Protein 8X6V (pdb70)

Solvent-accessible surface area: 18594 Å² total; per-residue (Å²): 160,22,76,44,1,50,73,100,15,75,63,201,54,42,43,26,80,82,44,3,101,36,159,49,6,66,38,6,69,0,1,28,0,45,105,17,94,99,89,40,2,3,0,0,0,0,0,3,0,36,9,12,7,26,70,9,0,33,27,0,1,70,8,0,0,6,8,10,0,0,0,0,4,1,12,4,157,84,16,64,19,52,5,66,30,0,21,52,0,0,66,10,0,3,58,29,0,94,58,1,91,72,57,178,82,7,52,0,105,98,53,4,30,48,74,47,0,0,0,0,0,4,3,17,0,0,0,0,0,0,20,0,0,10,98,17,14,105,85,2,59,0,0,0,0,0,0,1,54,1,50,109,42,139,14,93,35,97,36,4,70,1,58,0,0,0,0,0,0,31,82,3,85,21,3,68,32,78,62,0,7,45,21,25,139,51,6,28,120,79,16,18,30,3,0,0,1,3,101,55,0,21,12,20,2,0,0,33,5,6,26,100,121,30,7,29,62,0,35,3,1,0,0,0,0,0,25,22,26,0,34,54,50,88,84,2,34,40,28,4,63,27,79,55,17,62,105,1,88,81,74,84,8,18,61,94,52,64,25,63,170,87,70,44,1,53,69,97,16,72,55,185,46,38,41,28,79,88,16,2,62,21,46,7,6,63,40,5,67,0,1,28,0,24,105,20,90,89,93,47,1,18,0,0,0,0,0,3,0,97,56,11,42,26,97,64,0,35,28,0,2,70,8,0,0,6,8,6,1,0,0,0,5,1,10,2,120,84,39,123,18,53,8,63,32,0,19,32,0,0,14,3,0,0,9,4,0,40,1,0,76,30,41,199,84,7,59,0,82,107,53,9,29,32,75,57,1,0,0,0,0,2,7,31,0,0,0,0,0,0,15,0,0,5,30,11,15,101,48,2,63,0,0,0,0,0,0,1,62,3,52,116,46,133,10,96,33,105,38,3,73,1,60,0,0,0,0,0,0,29,93,3,124,81,3,66,31,82,62,0,5,59,24,12,122,47,12,31,120,76,17,19,33,3,0,0,4,0,96,51,0,47,20,93,3,0,10,64,120,15,64,113,97,52,11,25,47,0,34,4,1,0,0,0,0,0,29,26,21,0,49,57,49,90,87,2,34,39,28,4,57,26,82,49,21,63,120,0,98,91,101,75,16,16,66,92,53,58,44,61,197

Secondary structure (DSSP, 8-state):
-PPPTTS--SS-EEEE-TT--BTTEEEEEEEEESS--SS-EEEEEEE--TT--GGGGHHHHHHHHHTT-EEEEEEES-TTS-HHHHHHHHHHHHHHHHHHHH-TTSTTTT-EEEEEEEEEEETHHHHHHHHHHHHHGGG-SEEEEES---TT----GGG--SEEEEEEETT-SSS-HHHHHHHHHHS-TTS-EEEEEETT--GGGGSTTS-HHHHHHHHHHHHHHHIIIII--GGGTHHHHSHHHHHHHHTT-EEEEEEE-/---TTS--SS-EEEE-TT---TTEEEEEEEEESS--SS-EEEEEEE--TT--GGGGHHHHHHHHHTT-EEEEEEES-TTS-HHHHHHHHHHHHHHHHHHHH-TTSTTTT-EEEEEEEEEEETHHHHHHHHHHHHHGGG-SEEEEES---TT----GGG--SEEEEEEETT-SSS-HHHHHHHHTTS-TTS-EEEEEETT--GGGGSTTS-HHHHHHHHHHHHHHHHHHTS--GGGTHHHHSHHHHHHHHTT-EEEEEEE-

Structure (mmCIF, N/CA/C/O backbone):
data_8X6V
#
_entry.id   8X6V
#
_cell.length_a   55.343
_cell.length_b   91.170
_cell.length_c   99.522
_cell.angle_alpha   90.00
_cell.angle_beta   90.00
_cell.angle_gamma   90.00
#
_symmetry.space_group_name_H-M   'P 21 21 21'
#
loop_
_entity.id
_entity.type
_entity.pdbx_description
1 polymer GlacPETase
2 water water
#
loop_
_atom_site.group_PDB
_atom_site.id
_atom_site.type_symbol
_atom_site.label_atom_id
_atom_site.label_alt_id
_atom_site.label_comp_id
_atom_site.label_asym_id
_atom_site.label_entity_id
_atom_site.label_seq_id
_atom_site.pdbx_PDB_ins_code
_atom_site.Cartn_x
_atom_site.Cartn_y
_atom_site.Cartn_z
_atom_site.occupancy
_atom_site.B_iso_or_equiv
_atom_site.auth_seq_id
_atom_site.auth_comp_id
_atom_site.auth_asym_id
_atom_site.auth_atom_id
_atom_site.pdbx_PDB_model_num
ATOM 1 N N . SER A 1 1 ? -26.167 8.509 -8.462 1.00 31.80 25 SER A N 1
ATOM 2 C CA . SER A 1 1 ? -26.418 8.586 -9.898 1.00 35.51 25 SER A CA 1
ATOM 3 C C . SER A 1 1 ? -25.259 8.005 -10.714 1.00 27.90 25 SER A C 1
ATOM 4 O O . SER A 1 1 ? -25.445 7.061 -11.477 1.00 34.03 25 SER A O 1
ATOM 7 N N . ALA A 1 2 ? -24.067 8.572 -10.567 1.00 28.48 26 ALA A N 1
ATOM 8 C CA . ALA A 1 2 ? -22.905 7.949 -11.184 1.00 24.86 26 ALA A CA 1
ATOM 9 C C . ALA A 1 2 ? -22.396 6.818 -10.290 1.00 19.57 26 ALA A C 1
ATOM 10 O O . ALA A 1 2 ? -22.597 6.850 -9.075 1.00 23.80 26 ALA A O 1
ATOM 12 N N . PRO A 1 3 ? -21.752 5.803 -10.862 1.00 19.92 27 PRO A N 1
ATOM 13 C CA . PRO A 1 3 ? -21.253 4.687 -10.041 1.00 20.18 27 PRO A CA 1
ATOM 14 C C . PRO A 1 3 ? -20.418 5.159 -8.856 1.00 16.94 27 PRO A C 1
ATOM 15 O O . PRO A 1 3 ? -19.550 6.028 -8.988 1.00 15.69 27 PRO A O 1
ATOM 19 N N . ALA A 1 4 ? -20.695 4.578 -7.689 1.00 19.77 28 ALA A N 1
ATOM 20 C CA . ALA A 1 4 ? -20.045 5.006 -6.456 1.00 17.57 28 ALA A CA 1
ATOM 21 C C . ALA A 1 4 ? -18.535 4.805 -6.559 1.00 18.01 28 ALA A C 1
ATOM 22 O O . ALA A 1 4 ? -18.081 3.747 -7.007 1.00 17.13 28 ALA A O 1
ATOM 24 N N . PRO A 1 5 ? -17.729 5.779 -6.129 1.00 15.73 29 PRO A N 1
ATOM 25 C CA . PRO A 1 5 ? -16.274 5.672 -6.292 1.00 18.35 29 PRO A CA 1
ATOM 26 C C . PRO A 1 5 ? -15.569 4.859 -5.211 1.00 16.01 29 PRO A C 1
ATOM 27 O O . PRO A 1 5 ? -14.353 4.698 -5.300 1.00 14.36 29 PRO A O 1
ATOM 31 N N . ASN A 1 6 ? -16.269 4.333 -4.198 1.00 14.89 30 ASN A N 1
ATOM 32 C CA . ASN A 1 6 ? -15.612 3.570 -3.139 1.00 16.12 30 ASN A CA 1
ATOM 33 C C . ASN A 1 6 ? -15.576 2.075 -3.418 1.00 20.26 30 ASN A C 1
ATOM 34 O O . ASN A 1 6 ? -14.936 1.336 -2.659 1.00 19.69 30 ASN A O 1
ATOM 39 N N . VAL A 1 7 ? -16.224 1.623 -4.490 1.00 14.69 31 VAL A N 1
ATOM 40 C CA . VAL A 1 7 ? -16.320 0.213 -4.861 1.00 18.28 31 VAL A CA 1
ATOM 41 C C . VAL A 1 7 ? -16.071 0.130 -6.366 1.00 16.35 31 VAL A C 1
ATOM 42 O O . VAL A 1 7 ? -16.078 1.176 -7.026 1.00 15.49 31 VAL A O 1
ATOM 46 N N . PRO A 1 8 ? -15.883 -1.057 -6.957 1.00 17.48 32 PRO A N 1
ATOM 47 C CA . PRO A 1 8 ? -15.615 -1.125 -8.405 1.00 21.97 32 PRO A CA 1
ATOM 48 C C . PRO A 1 8 ? -16.683 -0.436 -9.243 1.00 20.59 32 PRO A C 1
ATOM 49 O O . PRO A 1 8 ? -17.871 -0.433 -8.905 1.00 19.21 32 PRO A O 1
ATOM 53 N N . GLY A 1 9 ? -16.246 0.138 -10.366 1.00 19.00 33 GLY A N 1
ATOM 54 C CA . GLY A 1 9 ? -17.146 0.785 -11.293 1.00 22.18 33 GLY A CA 1
ATOM 55 C C . GLY A 1 9 ? -17.790 -0.207 -12.245 1.00 21.94 33 GLY A C 1
ATOM 56 O O . GLY A 1 9 ? -17.793 -1.419 -12.020 1.00 27.15 33 GLY A O 1
ATOM 57 N N . GLY A 1 10 ? -18.318 0.316 -13.343 1.00 25.48 34 GLY A N 1
ATOM 58 C CA . GLY A 1 10 ? -19.110 -0.539 -14.214 1.00 29.19 34 GLY A CA 1
ATOM 59 C C . GLY A 1 10 ? -18.338 -1.427 -15.170 1.00 32.32 34 GLY A C 1
ATOM 60 O O . GLY A 1 10 ? -18.947 -2.286 -15.815 1.00 31.14 34 GLY A O 1
ATOM 61 N N . GLU A 1 11 ? -17.024 -1.264 -15.268 1.00 24.06 35 GLU A N 1
ATOM 62 C CA . GLU A 1 11 ? -16.254 -1.833 -16.367 1.00 22.78 35 GLU A CA 1
ATOM 63 C C . GLU A 1 11 ? -15.489 -3.076 -15.937 1.00 20.56 35 GLU A C 1
ATOM 64 O O . GLU A 1 11 ? -14.873 -3.100 -14.868 1.00 23.02 35 GLU A O 1
ATOM 70 N N . ARG A 1 12 ? -15.524 -4.107 -16.781 1.00 21.48 36 ARG A N 1
ATOM 71 C CA . ARG A 1 12 ? -14.621 -5.234 -16.607 1.00 20.30 36 ARG A CA 1
ATOM 72 C C . ARG A 1 12 ? -13.208 -4.785 -16.941 1.00 22.93 36 ARG A C 1
ATOM 73 O O . ARG A 1 12 ? -12.999 -4.000 -17.870 1.00 19.46 36 ARG A O 1
ATOM 81 N N . VAL A 1 13 ? -12.240 -5.272 -16.173 1.00 20.93 37 VAL A N 1
ATOM 82 C CA . VAL A 1 13 ? -10.866 -4.796 -16.255 1.00 22.39 37 VAL A CA 1
ATOM 83 C C . VAL A 1 13 ? -10.014 -5.833 -16.969 1.00 22.69 37 VAL A C 1
ATOM 84 O O . VAL A 1 13 ? -10.041 -7.022 -16.626 1.00 24.73 37 VAL A O 1
ATOM 88 N N . CYS A 1 14 ? -9.266 -5.376 -17.966 1.00 20.87 38 CYS A N 1
ATOM 89 C CA . CYS A 1 14 ? -8.334 -6.186 -18.727 1.00 19.83 38 CYS A CA 1
ATOM 90 C C . CYS A 1 14 ? -6.927 -5.633 -18.503 1.00 21.29 38 CYS A C 1
ATOM 91 O O . CYS A 1 14 ? -6.751 -4.526 -17.983 1.00 20.63 38 CYS A O 1
ATOM 94 N N . ALA A 1 15 ? -5.917 -6.422 -18.862 1.00 18.02 39 ALA A N 1
ATOM 95 C CA . ALA A 1 15 ? -4.538 -6.027 -18.601 1.00 20.32 39 ALA A CA 1
ATOM 96 C C . ALA A 1 15 ? -3.614 -6.609 -19.660 1.00 23.25 39 ALA A C 1
ATOM 97 O O . ALA A 1 15 ? -3.896 -7.659 -20.239 1.00 20.29 39 ALA A O 1
ATOM 99 N N . TYR A 1 16 ? -2.493 -5.922 -19.891 1.00 18.07 40 TYR A N 1
ATOM 100 C CA . TYR A 1 16 ? -1.454 -6.437 -20.768 1.00 18.53 40 TYR A CA 1
ATOM 101 C C . TYR A 1 16 ? -0.104 -5.860 -20.355 1.00 22.67 40 TYR A C 1
ATOM 102 O O . TYR A 1 16 ? -0.017 -4.804 -19.726 1.00 18.72 40 TYR A O 1
ATOM 111 N N . THR A 1 17 ? 0.956 -6.584 -20.705 1.00 18.87 41 THR A N 1
ATOM 112 C CA . THR A 1 17 ? 2.318 -6.126 -20.460 1.00 19.47 41 THR A CA 1
ATOM 113 C C . THR A 1 17 ? 3.181 -6.117 -21.707 1.00 22.03 41 THR A C 1
ATOM 114 O O . THR A 1 17 ? 4.216 -5.442 -21.707 1.00 22.61 41 THR A O 1
ATOM 118 N N . SER A 1 18 ? 2.779 -6.810 -22.769 1.00 22.84 42 SER A N 1
ATOM 119 C CA . SER A 1 18 ? 3.585 -6.894 -23.976 1.00 23.55 42 SER A CA 1
ATOM 120 C C . SER A 1 18 ? 3.747 -5.529 -24.629 1.00 22.09 42 SER A C 1
ATOM 121 O O . SER A 1 18 ? 2.769 -4.803 -24.838 1.00 22.29 42 SER A O 1
ATOM 124 N N . GLY A 1 19 ? 4.992 -5.191 -24.969 1.00 22.72 43 GLY A N 1
ATOM 125 C CA . GLY A 1 19 ? 5.296 -3.936 -25.616 1.00 18.89 43 GLY A CA 1
ATOM 126 C C . GLY A 1 19 ? 5.555 -2.774 -24.686 1.00 18.18 43 GLY A C 1
ATOM 127 O O . GLY A 1 19 ? 5.855 -1.676 -25.170 1.00 16.96 43 GLY A O 1
ATOM 128 N N . LEU A 1 20 ? 5.474 -2.981 -23.368 1.00 15.36 44 LEU A N 1
ATOM 129 C CA . LEU A 1 20 ? 5.583 -1.900 -22.400 1.00 19.01 44 LEU A CA 1
ATOM 130 C C . LEU A 1 20 ? 7.007 -1.656 -21.915 1.00 20.19 44 LEU A C 1
ATOM 131 O O . LEU A 1 20 ? 7.205 -0.813 -21.032 1.00 18.90 44 LEU A O 1
ATOM 136 N N . SER A 1 21 ? 7.998 -2.356 -22.466 1.00 21.17 45 SER A N 1
ATOM 137 C CA . SER A 1 21 ? 9.368 -2.169 -22.010 1.00 18.05 45 SER A CA 1
ATOM 138 C C . SER A 1 21 ? 9.837 -0.745 -22.288 1.00 21.18 45 SER A C 1
ATOM 139 O O . SER A 1 21 ? 9.472 -0.134 -23.295 1.00 21.22 45 SER A O 1
ATOM 142 N N . SER A 1 22 ? 10.664 -0.228 -21.378 1.00 21.82 46 SER A N 1
ATOM 143 C CA . SER A 1 22 ? 11.223 1.115 -21.459 1.00 24.19 46 SER A CA 1
ATOM 144 C C . SER A 1 22 ? 12.624 1.072 -20.864 1.00 18.98 46 SER A C 1
ATOM 145 O O . SER A 1 22 ? 12.908 0.252 -19.990 1.00 21.53 46 SER A O 1
ATOM 148 N N . LEU A 1 23 ? 13.517 1.937 -21.341 1.00 22.44 47 LEU A N 1
ATOM 149 C CA . LEU A 1 23 ? 14.801 1.967 -20.645 1.00 22.41 47 LEU A CA 1
ATOM 150 C C . LEU A 1 23 ? 14.767 2.864 -19.413 1.00 24.35 47 LEU A C 1
ATOM 151 O O . LEU A 1 23 ? 15.767 2.935 -18.698 1.00 27.80 47 LEU A O 1
ATOM 156 N N . SER A 1 24 ? 13.639 3.515 -19.112 1.00 19.01 48 SER A N 1
ATOM 157 C CA . SER A 1 24 ? 13.545 4.370 -17.933 1.00 18.48 48 SER A CA 1
ATOM 158 C C . SER A 1 24 ? 12.732 3.765 -16.790 1.00 22.68 48 SER A C 1
ATOM 159 O O . SER A 1 24 ? 12.552 4.428 -15.760 1.00 19.05 48 SER A O 1
ATOM 162 N N . TYR A 1 25 ? 12.246 2.533 -16.924 1.00 18.20 49 TYR A N 1
ATOM 163 C CA . TYR A 1 25 ? 11.712 1.823 -15.768 1.00 16.50 49 TYR A CA 1
ATOM 164 C C . TYR A 1 25 ? 11.940 0.330 -15.967 1.00 20.13 49 TYR A C 1
ATOM 165 O O . TYR A 1 25 ? 12.283 -0.125 -17.065 1.00 20.38 49 TYR A O 1
ATOM 174 N N . ALA A 1 26 ? 11.745 -0.435 -14.884 1.00 19.01 50 ALA A N 1
ATOM 175 C CA . ALA A 1 26 ? 12.016 -1.873 -14.921 1.00 18.25 50 ALA A CA 1
ATOM 176 C C . ALA A 1 26 ? 10.881 -2.650 -15.582 1.00 18.41 50 ALA A C 1
ATOM 177 O O . ALA A 1 26 ? 11.128 -3.530 -16.409 1.00 21.27 50 ALA A O 1
ATOM 179 N N . SER A 1 27 ? 9.632 -2.367 -15.209 1.00 16.30 51 SER A N 1
ATOM 180 C CA . SER A 1 27 ? 8.495 -3.089 -15.774 1.00 19.17 51 SER A CA 1
ATOM 181 C C . SER A 1 27 ? 7.226 -2.269 -15.577 1.00 17.22 51 SER A C 1
ATOM 182 O O . SER A 1 27 ? 7.191 -1.336 -14.774 1.00 15.17 51 SER A O 1
ATOM 185 N N . ALA A 1 28 ? 6.193 -2.615 -16.345 1.00 16.03 52 ALA A N 1
ATOM 186 C CA . ALA A 1 28 ? 4.920 -1.902 -16.298 1.00 16.77 52 ALA A CA 1
ATOM 187 C C . ALA A 1 28 ? 3.788 -2.836 -16.705 1.00 18.16 52 ALA A C 1
ATOM 188 O O . ALA A 1 28 ? 3.994 -3.822 -17.423 1.00 16.69 52 ALA A O 1
ATOM 190 N N . ARG A 1 29 ? 2.580 -2.503 -16.239 1.00 15.73 53 ARG A N 1
ATOM 191 C CA . ARG A 1 29 ? 1.366 -3.247 -16.552 1.00 17.71 53 ARG A CA 1
ATOM 192 C C . ARG A 1 29 ? 0.252 -2.247 -16.802 1.00 15.49 53 ARG A C 1
ATOM 193 O O . ARG A 1 29 ? 0.019 -1.360 -15.978 1.00 13.89 53 ARG A O 1
ATOM 201 N N . VAL A 1 30 ? -0.423 -2.369 -17.937 1.00 14.88 54 VAL A N 1
ATOM 202 C CA . VAL A 1 30 ? -1.547 -1.494 -18.247 1.00 12.78 54 VAL A CA 1
ATOM 203 C C . VAL A 1 30 ? -2.817 -2.235 -17.883 1.00 16.95 54 VAL A C 1
ATOM 204 O O . VAL A 1 30 ? -3.002 -3.386 -18.289 1.00 15.17 54 VAL A O 1
ATOM 208 N N . THR A 1 31 ? -3.672 -1.600 -17.085 1.00 16.98 55 THR A N 1
ATOM 209 C CA . THR A 1 31 ? -5.035 -2.064 -16.909 1.00 16.65 55 THR A CA 1
ATOM 210 C C . THR A 1 31 ? -5.970 -1.111 -17.652 1.00 17.92 55 THR A C 1
ATOM 211 O O . THR A 1 31 ? -5.664 0.074 -17.828 1.00 14.70 55 THR A O 1
ATOM 215 N N . TYR A 1 32 ? -7.098 -1.633 -18.122 1.00 16.87 56 TYR A N 1
ATOM 216 C CA . TYR A 1 32 ? -7.976 -0.820 -18.952 1.00 16.21 56 TYR A CA 1
ATOM 217 C C . TYR A 1 32 ? -9.358 -1.466 -19.001 1.00 17.02 56 TYR A C 1
ATOM 218 O O . TYR A 1 32 ? -9.499 -2.669 -18.762 1.00 17.23 56 TYR A O 1
ATOM 227 N N . PRO A 1 33 ? -10.395 -0.684 -19.295 1.00 20.14 57 PRO A N 1
ATOM 228 C CA . PRO A 1 33 ? -11.728 -1.272 -19.529 1.00 19.47 57 PRO A CA 1
ATOM 229 C C . PRO A 1 33 ? -11.729 -2.137 -20.785 1.00 21.92 57 PRO A C 1
ATOM 230 O O . PRO A 1 33 ? -11.333 -1.686 -21.858 1.00 26.02 57 PRO A O 1
ATOM 234 N N . CYS A 1 34 ? -12.223 -3.371 -20.652 1.00 23.61 58 CYS A N 1
ATOM 235 C CA . CYS A 1 34 ? -12.028 -4.380 -21.696 1.00 23.95 58 CYS A CA 1
ATOM 236 C C . CYS A 1 34 ? -12.597 -3.942 -23.055 1.00 28.46 58 CYS A C 1
ATOM 237 O O . CYS A 1 34 ? -11.994 -4.216 -24.100 1.00 28.90 58 CYS A O 1
ATOM 240 N N . THR A 1 35 ? -13.726 -3.228 -23.075 1.00 24.79 59 THR A N 1
ATOM 241 C CA . THR A 1 35 ? -14.385 -3.009 -24.365 1.00 28.24 59 THR A CA 1
ATOM 242 C C . THR A 1 35 ? -13.828 -1.817 -25.144 1.00 30.91 59 THR A C 1
ATOM 243 O O . THR A 1 35 ? -13.851 -1.836 -26.381 1.00 37.24 59 THR A O 1
ATOM 247 N N . LEU A 1 36 ? -13.346 -0.781 -24.458 1.00 31.26 60 LEU A N 1
ATOM 248 C CA . LEU A 1 36 ? -12.769 0.408 -25.104 1.00 26.07 60 LEU A CA 1
ATOM 249 C C . LEU A 1 36 ? -13.720 1.014 -26.138 1.00 22.72 60 LEU A C 1
ATOM 250 O O . LEU A 1 36 ? -13.323 1.400 -27.241 1.00 21.73 60 LEU A O 1
ATOM 255 N N . SER A 1 37 ? -14.999 1.129 -25.764 1.00 25.09 61 SER A N 1
ATOM 256 C CA . SER A 1 37 ? -15.985 1.671 -26.696 1.00 26.40 61 SER A CA 1
ATOM 257 C C . SER A 1 37 ? -15.875 3.186 -26.854 1.00 20.90 61 SER A C 1
ATOM 258 O O . SER A 1 37 ? -16.192 3.711 -27.925 1.00 22.97 61 SER A O 1
ATOM 261 N N . LYS A 1 38 ? -15.427 3.905 -25.824 1.00 21.84 62 LYS A N 1
ATOM 262 C CA . LYS A 1 38 ? -15.307 5.351 -25.945 1.00 21.15 62 LYS A CA 1
ATOM 263 C C . LYS A 1 38 ? -14.280 5.720 -27.014 1.00 18.22 62 LYS A C 1
ATOM 264 O O . LYS A 1 38 ? -13.409 4.925 -27.375 1.00 20.14 62 LYS A O 1
ATOM 270 N N . ALA A 1 39 ? -14.393 6.953 -27.523 1.00 15.38 63 ALA A N 1
ATOM 271 C CA . ALA A 1 39 ? -13.464 7.408 -28.555 1.00 19.18 63 ALA A CA 1
ATOM 272 C C . ALA A 1 39 ? -12.086 7.701 -27.981 1.00 19.48 63 ALA A C 1
ATOM 273 O O . ALA A 1 39 ? -11.079 7.582 -28.692 1.00 21.43 63 ALA A O 1
ATOM 275 N N . ALA A 1 40 ? -12.024 8.099 -26.715 1.00 16.69 64 ALA A N 1
ATOM 276 C CA . ALA A 1 40 ? -10.763 8.442 -26.074 1.00 20.50 64 ALA A CA 1
ATOM 277 C C . ALA A 1 40 ? -10.925 8.223 -24.582 1.00 19.24 64 ALA A C 1
ATOM 278 O O . ALA A 1 40 ? -11.974 8.539 -24.023 1.00 23.05 64 ALA A O 1
ATOM 280 N N . TYR A 1 41 ? -9.897 7.670 -23.955 1.00 18.71 65 TYR A N 1
ATOM 281 C CA . TYR A 1 41 ? -9.946 7.411 -22.530 1.00 16.46 65 TYR A CA 1
ATOM 282 C C . TYR A 1 41 ? -8.973 8.314 -21.786 1.00 16.73 65 TYR A C 1
ATOM 283 O O . TYR A 1 41 ? -7.924 8.685 -22.328 1.00 17.59 65 TYR A O 1
ATOM 292 N N . PRO A 1 42 ? -9.307 8.706 -20.555 1.00 15.81 66 PRO A N 1
ATOM 293 C CA . PRO A 1 42 ? -8.308 9.330 -19.685 1.00 15.38 66 PRO A CA 1
ATOM 294 C C . PRO A 1 42 ? -7.345 8.274 -19.173 1.00 16.69 66 PRO A C 1
ATOM 295 O O . PRO A 1 42 ? -7.692 7.097 -19.062 1.00 17.75 66 PRO A O 1
ATOM 299 N N . ALA A 1 43 ? -6.124 8.704 -18.846 1.00 13.23 67 ALA A N 1
ATOM 300 C CA . ALA A 1 43 ? -5.092 7.771 -18.413 1.00 17.13 67 ALA A CA 1
ATOM 301 C C . ALA A 1 43 ? -4.305 8.361 -17.253 1.00 15.91 67 ALA A C 1
ATOM 302 O O . ALA A 1 43 ? -4.158 9.577 -17.143 1.00 17.10 67 ALA A O 1
ATOM 304 N N . THR A 1 44 ? -3.774 7.486 -16.397 1.00 17.28 68 THR A N 1
ATOM 305 C CA . THR A 1 44 ? -2.888 7.927 -15.332 1.00 16.35 68 THR A CA 1
ATOM 306 C C . THR A 1 44 ? -1.736 6.946 -15.180 1.00 14.18 68 THR A C 1
ATOM 307 O O . THR A 1 44 ? -1.881 5.747 -15.426 1.00 14.54 68 THR A O 1
ATOM 311 N N . THR A 1 45 ? -0.583 7.474 -14.800 1.00 11.48 69 THR A N 1
ATOM 312 C CA . THR A 1 45 ? 0.472 6.610 -14.301 1.00 13.88 69 THR A CA 1
ATOM 313 C C . THR A 1 45 ? 0.140 6.203 -12.864 1.00 12.72 69 THR A C 1
ATOM 314 O O . THR A 1 45 ? -0.703 6.817 -12.202 1.00 15.16 69 THR A O 1
ATOM 318 N N . LEU A 1 46 ? 0.806 5.154 -12.379 1.00 12.23 70 LEU A N 1
ATOM 319 C CA . LEU A 1 46 ? 0.688 4.791 -10.969 1.00 12.80 70 LEU A CA 1
ATOM 320 C C . LEU A 1 46 ? 1.981 4.131 -10.523 1.00 13.81 70 LEU A C 1
ATOM 321 O O . LEU A 1 46 ? 2.470 3.204 -11.175 1.00 13.63 70 LEU A O 1
ATOM 326 N N . THR A 1 47 ? 2.555 4.616 -9.427 1.00 13.82 71 THR A N 1
ATOM 327 C CA . THR A 1 47 ? 3.707 3.942 -8.854 1.00 13.73 71 THR A CA 1
ATOM 328 C C . THR A 1 47 ? 3.520 3.832 -7.356 1.00 12.89 71 THR A C 1
ATOM 329 O O . THR A 1 47 ? 2.752 4.584 -6.750 1.00 13.71 71 THR A O 1
ATOM 333 N N . GLY A 1 48 ? 4.218 2.857 -6.786 1.00 11.76 72 GLY A N 1
ATOM 334 C CA . GLY A 1 48 ? 4.504 2.826 -5.369 1.00 14.11 72 GLY A CA 1
ATOM 335 C C . GLY A 1 48 ? 5.700 3.707 -5.058 1.00 16.55 72 GLY A C 1
ATOM 336 O O . GLY A 1 48 ? 6.040 4.630 -5.807 1.00 14.38 72 GLY A O 1
ATOM 337 N N . GLY A 1 49 ? 6.354 3.407 -3.929 1.00 15.00 73 GLY A N 1
ATOM 338 C CA . GLY A 1 49 ? 7.518 4.158 -3.494 1.00 14.53 73 GLY A CA 1
ATOM 339 C C . GLY A 1 49 ? 8.736 3.280 -3.264 1.00 16.08 73 GLY A C 1
ATOM 340 O O . GLY A 1 49 ? 8.858 2.214 -3.872 1.00 16.02 73 GLY A O 1
ATOM 341 N N . PHE A 1 50 ? 9.633 3.722 -2.380 1.00 17.72 74 PHE A N 1
ATOM 342 C CA . PHE A 1 50 ? 10.846 2.978 -2.034 1.00 16.71 74 PHE A CA 1
ATOM 343 C C . PHE A 1 50 ? 10.523 1.542 -1.635 1.00 17.91 74 PHE A C 1
ATOM 344 O O . PHE A 1 50 ? 9.680 1.302 -0.761 1.00 18.23 74 PHE A O 1
ATOM 352 N N . SER A 1 51 ? 11.183 0.596 -2.310 1.00 16.76 75 SER A N 1
ATOM 353 C CA . SER A 1 51 ? 11.069 -0.857 -2.159 1.00 17.29 75 SER A CA 1
ATOM 354 C C . SER A 1 51 ? 9.717 -1.411 -2.601 1.00 19.32 75 SER A C 1
ATOM 355 O O . SER A 1 51 ? 9.400 -2.567 -2.294 1.00 23.31 75 SER A O 1
ATOM 358 N N . ASN A 1 52 ? 8.908 -0.638 -3.317 1.00 17.30 76 ASN A N 1
ATOM 359 C CA . ASN A 1 52 ? 7.639 -1.139 -3.821 1.00 18.23 76 ASN A CA 1
ATOM 360 C C . ASN A 1 52 ? 7.760 -1.586 -5.276 1.00 16.59 76 ASN A C 1
ATOM 361 O O . ASN A 1 52 ? 8.547 -1.041 -6.056 1.00 16.00 76 ASN A O 1
ATOM 366 N N . THR A 1 53 ? 6.951 -2.574 -5.641 1.00 14.14 77 THR A N 1
ATOM 367 C CA . THR A 1 53 ? 6.806 -3.004 -7.026 1.00 16.99 77 THR A CA 1
ATOM 368 C C . THR A 1 53 ? 5.382 -2.725 -7.500 1.00 16.06 77 THR A C 1
ATOM 369 O O . THR A 1 53 ? 4.474 -2.510 -6.692 1.00 15.80 77 THR A O 1
ATOM 373 N N . LYS A 1 54 ? 5.189 -2.734 -8.825 1.00 13.54 78 LYS A N 1
ATOM 374 C CA . LYS A 1 54 ? 3.866 -2.440 -9.375 1.00 15.27 78 LYS A CA 1
ATOM 375 C C . LYS A 1 54 ? 2.808 -3.410 -8.863 1.00 13.61 78 LYS A C 1
ATOM 376 O O . LYS A 1 54 ? 1.634 -3.040 -8.741 1.00 15.40 78 LYS A O 1
ATOM 382 N N . GLU A 1 55 ? 3.200 -4.652 -8.569 1.00 13.79 79 GLU A N 1
ATOM 383 C CA . GLU A 1 55 ? 2.252 -5.651 -8.077 1.00 17.74 79 GLU A CA 1
ATOM 384 C C . GLU A 1 55 ? 1.567 -5.197 -6.788 1.00 17.42 79 GLU A C 1
ATOM 385 O O . GLU A 1 55 ? 0.436 -5.620 -6.491 1.00 14.34 79 GLU A O 1
ATOM 391 N N . GLN A 1 56 ? 2.223 -4.340 -6.016 1.00 13.12 80 GLN A N 1
ATOM 392 C CA . GLN A 1 56 ? 1.659 -3.923 -4.741 1.00 12.97 80 GLN A CA 1
ATOM 393 C C . GLN A 1 56 ? 0.652 -2.796 -4.863 1.00 14.81 80 GLN A C 1
ATOM 394 O O . GLN A 1 56 ? 0.080 -2.396 -3.844 1.00 13.58 80 GLN A O 1
ATOM 400 N N . MET A 1 57 ? 0.393 -2.293 -6.074 1.00 15.01 81 MET A N 1
ATOM 401 C CA . MET A 1 57 ? -0.494 -1.153 -6.248 1.00 15.15 81 MET A CA 1
ATOM 402 C C . MET A 1 57 ? -1.811 -1.529 -6.922 1.00 14.17 81 MET A C 1
ATOM 403 O O . MET A 1 57 ? -2.587 -0.637 -7.283 1.00 14.90 81 MET A O 1
ATOM 408 N N . THR A 1 58 ? -2.090 -2.827 -7.081 1.00 14.20 82 THR A N 1
ATOM 409 C CA . THR A 1 58 ? -3.252 -3.256 -7.861 1.00 15.47 82 THR A CA 1
ATOM 410 C C . THR A 1 58 ? -4.580 -2.922 -7.177 1.00 18.80 82 THR A C 1
ATOM 411 O O . THR A 1 58 ? -5.612 -2.838 -7.865 1.00 17.81 82 THR A O 1
ATOM 415 N N . TRP A 1 59 ? -4.581 -2.730 -5.852 1.00 18.84 83 TRP A N 1
ATOM 416 C CA . TRP A 1 59 ? -5.798 -2.280 -5.175 1.00 14.78 83 TRP A CA 1
ATOM 417 C C . TRP A 1 59 ? -6.325 -1.003 -5.809 1.00 16.59 83 TRP A C 1
ATOM 418 O O . TRP A 1 59 ? -7.542 -0.829 -5.967 1.00 18.14 83 TRP A O 1
ATOM 429 N N . LEU A 1 60 ? -5.422 -0.119 -6.230 1.00 14.28 84 LEU A N 1
ATOM 430 C CA . LEU A 1 60 ? -5.861 1.125 -6.848 1.00 15.13 84 LEU A CA 1
ATOM 431 C C . LEU A 1 60 ? -5.943 1.038 -8.366 1.00 12.42 84 LEU A C 1
ATOM 432 O O . LEU A 1 60 ? -6.891 1.571 -8.951 1.00 14.57 84 LEU A O 1
ATOM 437 N N . SER A 1 61 ? -4.990 0.376 -9.037 1.00 14.76 85 SER A N 1
ATOM 438 C CA . SER A 1 61 ? -5.029 0.371 -10.500 1.00 15.22 85 SER A CA 1
ATOM 439 C C . SER A 1 61 ? -6.271 -0.343 -11.018 1.00 14.03 85 SER A C 1
ATOM 440 O O . SER A 1 61 ? -6.925 0.127 -11.958 1.00 18.11 85 SER A O 1
ATOM 443 N N . GLU A 1 62 ? -6.617 -1.483 -10.416 1.00 17.52 86 GLU A N 1
ATOM 444 C CA . GLU A 1 62 ? -7.758 -2.241 -10.912 1.00 19.10 86 GLU A CA 1
ATOM 445 C C . GLU A 1 62 ? -9.068 -1.558 -10.533 1.00 15.44 86 GLU A C 1
ATOM 446 O O . GLU A 1 62 ? -10.036 -1.605 -11.301 1.00 19.19 86 GLU A O 1
ATOM 452 N N . HIS A 1 63 ? -9.096 -0.873 -9.382 1.00 14.26 87 HIS A N 1
ATOM 453 C CA . HIS A 1 63 ? -10.254 -0.057 -9.042 1.00 16.50 87 HIS A CA 1
ATOM 454 C C . HIS A 1 63 ? -10.468 1.046 -10.073 1.00 18.55 87 HIS A C 1
ATOM 455 O O . HIS A 1 63 ? -11.571 1.202 -10.621 1.00 13.35 87 HIS A O 1
ATOM 462 N N . LEU A 1 64 ? -9.424 1.831 -10.345 1.00 13.68 88 LEU A N 1
ATOM 463 C CA . LEU A 1 64 ? -9.565 2.933 -11.294 1.00 12.86 88 LEU A CA 1
ATOM 464 C C . LEU A 1 64 ? -9.968 2.439 -12.682 1.00 13.77 88 LEU A C 1
ATOM 465 O O . LEU A 1 64 ? -10.847 3.025 -13.329 1.00 15.81 88 LEU A O 1
ATOM 470 N N . SER A 1 65 ? -9.346 1.360 -13.162 1.00 14.07 89 SER A N 1
ATOM 471 C CA . SER A 1 65 ? -9.719 0.858 -14.483 1.00 14.80 89 SER A CA 1
ATOM 472 C C . SER A 1 65 ? -11.160 0.357 -14.511 1.00 17.61 89 SER A C 1
ATOM 473 O O . SER A 1 65 ? -11.807 0.402 -15.566 1.00 17.54 89 SER A O 1
ATOM 476 N N . SER A 1 66 ? -11.685 -0.106 -13.372 1.00 13.40 90 SER A N 1
ATOM 477 C CA . SER A 1 66 ? -13.099 -0.469 -13.326 1.00 18.46 90 SER A CA 1
ATOM 478 C C . SER A 1 66 ? -13.983 0.759 -13.409 1.00 20.03 90 SER A C 1
ATOM 479 O O . SER A 1 66 ? -15.167 0.633 -13.733 1.00 22.64 90 SER A O 1
ATOM 482 N N . HIS A 1 67 ? -13.429 1.941 -13.136 1.00 17.20 91 HIS A N 1
ATOM 483 C CA . HIS A 1 67 ? -14.151 3.193 -13.297 1.00 19.54 91 HIS A CA 1
ATOM 484 C C . HIS A 1 67 ? -13.839 3.895 -14.612 1.00 17.54 91 HIS A C 1
ATOM 485 O O . HIS A 1 67 ? -14.161 5.073 -14.760 1.00 19.90 91 HIS A O 1
ATOM 492 N N . GLY A 1 68 ? -13.213 3.206 -15.561 1.00 16.92 92 GLY A N 1
ATOM 493 C CA . GLY A 1 68 ? -13.027 3.742 -16.892 1.00 16.03 92 GLY A CA 1
ATOM 494 C C . GLY A 1 68 ? -11.670 4.340 -17.194 1.00 17.86 92 GLY A C 1
ATOM 495 O O . GLY A 1 68 ? -11.523 4.994 -18.234 1.00 16.09 92 GLY A O 1
ATOM 496 N N . TYR A 1 69 ? -10.675 4.140 -16.336 1.00 16.09 93 TYR A N 1
ATOM 497 C CA . TYR A 1 69 ? -9.355 4.722 -16.543 1.00 15.24 93 TYR A CA 1
ATOM 498 C C . TYR A 1 69 ? -8.399 3.708 -17.145 1.00 15.29 93 TYR A C 1
ATOM 499 O O . TYR A 1 69 ? -8.414 2.531 -16.784 1.00 17.31 93 TYR A O 1
ATOM 508 N N . ILE A 1 70 ? -7.566 4.177 -18.063 1.00 15.20 94 ILE A N 1
ATOM 509 C CA . ILE A 1 70 ? -6.341 3.460 -18.400 1.00 16.08 94 ILE A CA 1
ATOM 510 C C . ILE A 1 70 ? -5.287 3.790 -17.358 1.00 15.64 94 ILE A C 1
ATOM 511 O O . ILE A 1 70 ? -5.048 4.961 -17.049 1.00 16.68 94 ILE A O 1
ATOM 516 N N . VAL A 1 71 ? -4.664 2.763 -16.797 1.00 14.83 95 VAL A N 1
ATOM 517 C CA . VAL A 1 71 ? -3.659 2.950 -15.757 1.00 15.01 95 VAL A CA 1
ATOM 518 C C . VAL A 1 71 ? -2.411 2.202 -16.179 1.00 14.08 95 VAL A C 1
ATOM 519 O O . VAL A 1 71 ? -2.478 1.001 -16.455 1.00 16.69 95 VAL A O 1
ATOM 523 N N . ILE A 1 72 ? -1.276 2.886 -16.203 1.00 15.91 96 ILE A N 1
ATOM 524 C CA . ILE A 1 72 ? -0.001 2.210 -16.415 1.00 10.64 96 ILE A CA 1
ATOM 525 C C . ILE A 1 72 ? 0.732 2.230 -15.076 1.00 13.85 96 ILE A C 1
ATOM 526 O O . ILE A 1 72 ? 1.150 3.291 -14.598 1.00 15.57 96 ILE A O 1
ATOM 531 N N . THR A 1 73 ? 0.816 1.061 -14.433 1.00 13.65 97 THR A N 1
ATOM 532 C CA . THR A 1 73 ? 1.429 0.908 -13.115 1.00 12.67 97 THR A CA 1
ATOM 533 C C . THR A 1 73 ? 2.849 0.391 -13.320 1.00 14.78 97 THR A C 1
ATOM 534 O O . THR A 1 73 ? 3.066 -0.550 -14.091 1.00 12.82 97 THR A O 1
ATOM 538 N N . ILE A 1 74 ? 3.815 1.025 -12.659 1.00 14.56 98 ILE A N 1
ATOM 539 C CA . ILE A 1 74 ? 5.210 0.982 -13.087 1.00 11.89 98 ILE A CA 1
ATOM 540 C C . ILE A 1 74 ? 6.106 0.608 -11.915 1.00 13.44 98 ILE A C 1
ATOM 541 O O . ILE A 1 74 ? 6.024 1.219 -10.845 1.00 16.53 98 ILE A O 1
ATOM 546 N N . THR A 1 75 ? 6.975 -0.381 -12.126 1.00 15.11 99 THR A N 1
ATOM 547 C CA . THR A 1 75 ? 8.079 -0.646 -11.211 1.00 14.47 99 THR A CA 1
ATOM 548 C C . THR A 1 75 ? 9.290 0.140 -11.690 1.00 14.25 99 THR A C 1
ATOM 549 O O . THR A 1 75 ? 9.705 -0.038 -12.842 1.00 16.59 99 THR A O 1
ATOM 553 N N . PRO A 1 76 ? 9.852 1.036 -10.885 1.00 15.21 100 PRO A N 1
ATOM 554 C CA . PRO A 1 76 ? 10.947 1.886 -11.370 1.00 14.74 100 PRO A CA 1
ATOM 555 C C . PRO A 1 76 ? 12.202 1.072 -11.642 1.00 16.14 100 PRO A C 1
ATOM 556 O O . PRO A 1 76 ? 12.339 -0.074 -11.212 1.00 17.25 100 PRO A O 1
ATOM 560 N N . ARG A 1 77 ? 13.135 1.701 -12.369 1.00 20.47 101 ARG A N 1
ATOM 561 C CA . ARG A 1 77 ? 14.444 1.094 -12.607 1.00 20.13 101 ARG A CA 1
ATOM 562 C C . ARG A 1 77 ? 15.120 0.676 -11.311 1.00 20.16 101 ARG A C 1
ATOM 563 O O . ARG A 1 77 ? 15.726 -0.397 -11.233 1.00 23.66 101 ARG A O 1
ATOM 571 N N . ASN A 1 78 ? 15.049 1.518 -10.285 1.00 20.49 102 ASN A N 1
ATOM 572 C CA . ASN A 1 78 ? 15.718 1.262 -9.013 1.00 19.09 102 ASN A CA 1
ATOM 573 C C . ASN A 1 78 ? 14.694 1.469 -7.904 1.00 19.26 102 ASN A C 1
ATOM 574 O O . ASN A 1 78 ? 14.429 2.609 -7.515 1.00 15.59 102 ASN A O 1
ATOM 579 N N . ILE A 1 79 ? 14.132 0.375 -7.380 1.00 18.13 103 ILE A N 1
ATOM 580 C CA . ILE A 1 79 ? 13.164 0.516 -6.295 1.00 18.46 103 ILE A CA 1
ATOM 581 C C . ILE A 1 79 ? 13.801 1.007 -5.010 1.00 19.57 103 ILE A C 1
ATOM 582 O O . ILE A 1 79 ? 13.085 1.425 -4.097 1.00 19.04 103 ILE A O 1
ATOM 587 N N . PHE A 1 80 ? 15.129 0.990 -4.919 1.00 17.92 104 PHE A N 1
ATOM 588 C CA . PHE A 1 80 ? 15.822 1.493 -3.741 1.00 16.18 104 PHE A CA 1
ATOM 589 C C . PHE A 1 80 ? 16.496 2.836 -4.017 1.00 18.78 104 PHE A C 1
ATOM 590 O O . PHE A 1 80 ? 17.480 3.196 -3.361 1.00 22.74 104 PHE A O 1
ATOM 598 N N . GLY A 1 81 ? 15.961 3.593 -4.976 1.00 16.13 105 GLY A N 1
ATOM 599 C CA . GLY A 1 81 ? 16.514 4.872 -5.368 1.00 17.13 105 GLY A CA 1
ATOM 600 C C . GLY A 1 81 ? 15.991 6.038 -4.549 1.00 16.44 105 GLY A C 1
ATOM 601 O O . GLY A 1 81 ? 15.531 5.891 -3.414 1.00 17.07 105 GLY A O 1
ATOM 602 N N . ALA A 1 82 ? 16.089 7.217 -5.138 1.00 16.20 106 ALA A N 1
ATOM 603 C CA . ALA A 1 82 ? 15.620 8.471 -4.578 1.00 17.69 106 ALA A CA 1
ATOM 604 C C . ALA A 1 82 ? 14.399 8.969 -5.349 1.00 15.10 106 ALA A C 1
ATOM 605 O O . ALA A 1 82 ? 14.090 8.468 -6.435 1.00 15.43 106 ALA A O 1
ATOM 607 N N . PRO A 1 83 ? 13.679 9.961 -4.816 1.00 17.75 107 PRO A N 1
ATOM 608 C CA . PRO A 1 83 ? 12.452 10.423 -5.498 1.00 17.41 107 PRO A CA 1
ATOM 609 C C . PRO A 1 83 ? 12.630 10.809 -6.966 1.00 18.32 107 PRO A C 1
ATOM 610 O O . PRO A 1 83 ? 11.684 10.638 -7.737 1.00 18.22 107 PRO A O 1
ATOM 614 N N . THR A 1 84 ? 13.798 11.310 -7.386 1.00 16.87 108 THR A N 1
ATOM 615 C CA . THR A 1 84 ? 13.982 11.607 -8.805 1.00 16.78 108 THR A CA 1
ATOM 616 C C . THR A 1 84 ? 13.929 10.351 -9.665 1.00 17.64 108 THR A C 1
ATOM 617 O O . THR A 1 84 ? 13.681 10.454 -10.872 1.00 17.18 108 THR A O 1
ATOM 621 N N . GLY A 1 85 ? 14.137 9.169 -9.080 1.00 15.03 109 GLY A N 1
ATOM 622 C CA . GLY A 1 85 ? 13.966 7.950 -9.852 1.00 18.09 109 GLY A CA 1
ATOM 623 C C . GLY A 1 85 ? 12.514 7.674 -10.195 1.00 15.85 109 GLY A C 1
ATOM 624 O O . GLY A 1 85 ? 12.219 7.101 -11.248 1.00 16.40 109 GLY A O 1
ATOM 625 N N . TRP A 1 86 ? 11.592 8.051 -9.305 1.00 14.41 110 TRP A N 1
ATOM 626 C CA . TRP A 1 86 ? 10.168 7.904 -9.593 1.00 17.18 110 TRP A CA 1
ATOM 627 C C . TRP A 1 86 ? 9.663 9.023 -10.495 1.00 14.73 110 TRP A C 1
ATOM 628 O O . TRP A 1 86 ? 8.727 8.814 -11.281 1.00 14.95 110 TRP A O 1
ATOM 639 N N . GLU A 1 87 ? 10.260 10.214 -10.386 1.00 16.24 111 GLU A N 1
ATOM 640 C CA . GLU A 1 87 ? 10.026 11.253 -11.383 1.00 14.80 111 GLU A CA 1
ATOM 641 C C . GLU A 1 87 ? 10.323 10.722 -12.777 1.00 15.53 111 GLU A C 1
ATOM 642 O O . GLU A 1 87 ? 9.546 10.937 -13.712 1.00 14.59 111 GLU A O 1
ATOM 648 N N . SER A 1 88 ? 11.423 9.981 -12.929 1.00 16.11 112 SER A N 1
ATOM 649 C CA . SER A 1 88 ? 11.722 9.381 -14.226 1.00 14.97 112 SER A CA 1
ATOM 650 C C . SER A 1 88 ? 10.668 8.355 -14.616 1.00 13.40 112 SER A C 1
ATOM 651 O O . SER A 1 88 ? 10.228 8.307 -15.775 1.00 17.05 112 SER A O 1
ATOM 654 N N . ALA A 1 89 ? 10.246 7.525 -13.662 1.00 14.04 113 ALA A N 1
ATOM 655 C CA . ALA A 1 89 ? 9.252 6.505 -13.979 1.00 15.93 113 ALA A CA 1
ATOM 656 C C . ALA A 1 89 ? 7.952 7.137 -14.470 1.00 13.06 113 ALA A C 1
ATOM 657 O O . ALA A 1 89 ? 7.331 6.642 -15.418 1.00 11.25 113 ALA A O 1
ATOM 659 N N . HIS A 1 90 ? 7.538 8.246 -13.845 1.00 12.90 114 HIS A N 1
ATOM 660 C CA . HIS A 1 90 ? 6.305 8.917 -14.241 1.00 15.97 114 HIS A CA 1
ATOM 661 C C . HIS A 1 90 ? 6.405 9.477 -15.655 1.00 13.91 114 HIS A C 1
ATOM 662 O O . HIS A 1 90 ? 5.476 9.325 -16.454 1.00 14.22 114 HIS A O 1
ATOM 669 N N . LYS A 1 91 ? 7.514 10.155 -15.970 1.00 11.94 115 LYS A N 1
ATOM 670 C CA . LYS A 1 91 ? 7.702 10.670 -17.321 1.00 14.59 115 LYS A CA 1
ATOM 671 C C . LYS A 1 91 ? 7.770 9.534 -18.327 1.00 15.48 115 LYS A C 1
ATOM 672 O O . LYS A 1 91 ? 7.230 9.648 -19.435 1.00 11.90 115 LYS A O 1
ATOM 678 N N . ALA A 1 92 ? 8.437 8.430 -17.958 1.00 12.39 116 ALA A N 1
ATOM 679 C CA . ALA A 1 92 ? 8.481 7.262 -18.834 1.00 16.17 116 ALA A CA 1
ATOM 680 C C . ALA A 1 92 ? 7.084 6.713 -19.090 1.00 15.15 116 ALA A C 1
ATOM 681 O O . ALA A 1 92 ? 6.798 6.210 -20.182 1.00 13.73 116 ALA A O 1
ATOM 683 N N . GLY A 1 93 ? 6.207 6.785 -18.089 1.00 14.17 117 GLY A N 1
ATOM 684 C CA . GLY A 1 93 ? 4.853 6.293 -18.274 1.00 12.81 117 GLY A CA 1
ATOM 685 C C . GLY A 1 93 ? 4.087 7.132 -19.275 1.00 13.33 117 GLY A C 1
ATOM 686 O O . GLY A 1 93 ? 3.365 6.600 -20.121 1.00 14.27 117 GLY A O 1
ATOM 687 N N . ILE A 1 94 ? 4.249 8.452 -19.201 1.00 11.99 118 ILE A N 1
ATOM 688 C CA . ILE A 1 94 ? 3.570 9.346 -20.131 1.00 15.10 118 ILE A CA 1
ATOM 689 C C . ILE A 1 94 ? 4.083 9.123 -21.547 1.00 15.81 118 ILE A C 1
ATOM 690 O O . ILE A 1 94 ? 3.304 9.061 -22.507 1.00 14.40 118 ILE A O 1
ATOM 695 N N . ALA A 1 95 ? 5.399 8.974 -21.696 1.00 13.66 119 ALA A N 1
ATOM 696 C CA . ALA A 1 95 ? 5.972 8.703 -23.011 1.00 15.51 119 ALA A CA 1
ATOM 697 C C . ALA A 1 95 ? 5.498 7.360 -23.556 1.00 15.66 119 ALA A C 1
ATOM 698 O O . ALA A 1 95 ? 5.220 7.228 -24.753 1.00 16.79 119 ALA A O 1
ATOM 700 N N . LYS A 1 96 ? 5.392 6.349 -22.692 1.00 16.08 120 LYS A N 1
ATOM 701 C CA . LYS A 1 96 ? 4.939 5.042 -23.152 1.00 17.33 120 LYS A CA 1
ATOM 702 C C . LYS A 1 96 ? 3.484 5.095 -23.602 1.00 18.08 120 LYS A C 1
ATOM 703 O O . LYS A 1 96 ? 3.120 4.465 -24.602 1.00 19.27 120 LYS A O 1
ATOM 709 N N . LEU A 1 97 ? 2.645 5.847 -22.876 1.00 14.16 121 LEU A N 1
ATOM 710 C CA . LEU A 1 97 ? 1.250 6.028 -23.281 1.00 16.64 121 LEU A CA 1
ATOM 711 C C . LEU A 1 97 ? 1.150 6.698 -24.649 1.00 17.74 121 LEU A C 1
ATOM 712 O O . LEU A 1 97 ? 0.339 6.288 -25.491 1.00 19.28 121 LEU A O 1
ATOM 717 N N . ARG A 1 98 ? 1.950 7.746 -24.886 1.00 17.16 122 ARG A N 1
ATOM 718 C CA . ARG A 1 98 ? 1.989 8.356 -26.213 1.00 19.85 122 ARG A CA 1
ATOM 719 C C . ARG A 1 98 ? 2.362 7.330 -27.273 1.00 19.30 122 ARG A C 1
ATOM 720 O O . ARG A 1 98 ? 1.750 7.278 -28.345 1.00 20.97 122 ARG A O 1
ATOM 728 N N . SER A 1 99 ? 3.363 6.498 -26.982 1.00 19.77 123 SER A N 1
ATOM 729 C CA . SER A 1 99 ? 3.806 5.482 -27.929 1.00 19.63 123 SER A CA 1
ATOM 730 C C . SER A 1 99 ? 2.709 4.446 -28.188 1.00 21.52 123 SER A C 1
ATOM 731 O O . SER A 1 99 ? 2.436 4.083 -29.340 1.00 21.46 123 SER A O 1
ATOM 734 N N . GLU A 1 100 ? 2.067 3.960 -27.120 1.00 18.20 124 GLU A N 1
ATOM 735 C CA . GLU A 1 100 ? 0.991 2.981 -27.256 1.00 18.86 124 GLU A CA 1
ATOM 736 C C . GLU A 1 100 ? -0.167 3.533 -28.084 1.00 21.78 124 GLU A C 1
ATOM 737 O O . GLU A 1 100 ? -0.766 2.808 -28.893 1.00 20.40 124 GLU A O 1
ATOM 743 N N . ARG A 1 101 ? -0.478 4.821 -27.912 1.00 19.19 125 ARG A N 1
ATOM 744 C CA . ARG A 1 101 ? -1.574 5.436 -28.659 1.00 20.61 125 ARG A CA 1
ATOM 745 C C . ARG A 1 101 ? -1.352 5.336 -30.164 1.00 23.17 125 ARG A C 1
ATOM 746 O O . ARG A 1 101 ? -2.317 5.277 -30.931 1.00 20.39 125 ARG A O 1
ATOM 754 N N . SER A 1 102 ? -0.093 5.299 -30.598 1.00 22.33 126 SER A N 1
ATOM 755 C CA . SER A 1 102 ? 0.251 5.213 -32.008 1.00 26.63 126 SER A CA 1
ATOM 756 C C . SER A 1 102 ? 0.630 3.810 -32.458 1.00 27.97 126 SER A C 1
ATOM 757 O O . SER A 1 102 ? 0.910 3.614 -33.645 1.00 27.62 126 SER A O 1
ATOM 760 N N . ARG A 1 103 ? 0.659 2.833 -31.556 1.00 25.23 127 ARG A N 1
ATOM 761 C CA . ARG A 1 103 ? 1.108 1.496 -31.911 1.00 24.54 127 ARG A CA 1
ATOM 762 C C . ARG A 1 103 ? -0.079 0.658 -32.373 1.00 26.90 127 ARG A C 1
ATOM 763 O O . ARG A 1 103 ? -0.966 0.322 -31.577 1.00 22.12 127 ARG A O 1
ATOM 771 N N . ARG A 1 104 ? -0.077 0.315 -33.665 1.00 27.71 128 ARG A N 1
ATOM 772 C CA . ARG A 1 104 ? -1.220 -0.414 -34.286 1.00 27.40 128 ARG A CA 1
ATOM 773 C C . ARG A 1 104 ? -1.604 -1.653 -33.492 1.00 26.84 128 ARG A C 1
ATOM 774 O O . ARG A 1 104 ? -2.799 -1.877 -33.302 1.00 26.02 128 ARG A O 1
ATOM 782 N N . ALA A 1 105 ? -0.608 -2.424 -33.081 1.00 25.40 129 ALA A N 1
ATOM 783 C CA . ALA A 1 105 ? -0.911 -3.647 -32.353 1.00 23.24 129 ALA A CA 1
ATOM 784 C C . ALA A 1 105 ? -1.255 -3.394 -30.898 1.00 21.86 129 ALA A C 1
ATOM 785 O O . ALA A 1 105 ? -1.471 -4.360 -30.158 1.00 24.13 129 ALA A O 1
ATOM 787 N N . SER A 1 106 ? -1.298 -2.141 -30.470 1.00 21.37 130 SER A N 1
ATOM 788 C CA . SER A 1 106 ? -1.517 -1.989 -29.036 1.00 22.33 130 SER A CA 1
ATOM 789 C C . SER A 1 106 ? -3.011 -1.934 -28.734 1.00 20.82 130 SER A C 1
ATOM 790 O O . SER A 1 106 ? -3.776 -1.334 -29.498 1.00 19.75 130 SER A O 1
ATOM 793 N N . PRO A 1 107 ? -3.446 -2.538 -27.627 1.00 18.94 131 PRO A N 1
ATOM 794 C CA . PRO A 1 107 ? -4.850 -2.381 -27.214 1.00 23.08 131 PRO A CA 1
ATOM 795 C C . PRO A 1 107 ? -5.303 -0.935 -27.156 1.00 21.56 131 PRO A C 1
ATOM 796 O O . PRO A 1 107 ? -6.487 -0.660 -27.379 1.00 21.68 131 PRO A O 1
ATOM 800 N N . LEU A 1 108 ? -4.392 0.002 -26.883 1.00 19.86 132 LEU A N 1
ATOM 801 C CA . LEU A 1 108 ? -4.741 1.404 -26.705 1.00 20.81 132 LEU A CA 1
ATOM 802 C C . LEU A 1 108 ? -4.599 2.218 -27.981 1.00 21.01 132 LEU A C 1
ATOM 803 O O . LEU A 1 108 ? -4.674 3.449 -27.923 1.00 21.02 132 LEU A O 1
ATOM 808 N N . TYR A 1 109 ? -4.367 1.567 -29.119 1.00 17.84 133 TYR A N 1
ATOM 809 C CA . TYR A 1 109 ? -4.159 2.279 -30.372 1.00 19.92 133 TYR A CA 1
ATOM 810 C C . TYR A 1 109 ? -5.313 3.228 -30.664 1.00 19.76 133 TYR A C 1
ATOM 811 O O . TYR A 1 109 ? -6.474 2.813 -30.726 1.00 20.17 133 TYR A O 1
ATOM 820 N N . ASN A 1 110 ? -4.977 4.508 -30.819 1.00 17.16 134 ASN A N 1
ATOM 821 C CA . ASN A 1 110 ? -5.945 5.580 -31.060 1.00 17.11 134 ASN A CA 1
ATOM 822 C C . ASN A 1 110 ? -7.074 5.605 -30.028 1.00 21.32 134 ASN A C 1
ATOM 823 O O . ASN A 1 110 ? -8.203 5.985 -30.346 1.00 18.55 134 ASN A O 1
ATOM 828 N N . LYS A 1 111 ? -6.789 5.244 -28.767 1.00 16.07 135 LYS A N 1
ATOM 829 C CA . LYS A 1 111 ? -7.821 5.251 -27.731 1.00 19.75 135 LYS A CA 1
ATOM 830 C C . LYS A 1 111 ? -7.465 6.118 -26.528 1.00 23.89 135 LYS A C 1
ATOM 831 O O . LYS A 1 111 ? -8.162 6.057 -25.504 1.00 21.04 135 LYS A O 1
ATOM 837 N N . LEU A 1 112 ? -6.416 6.931 -26.615 1.00 17.84 136 LEU A N 1
ATOM 838 C CA . LEU A 1 112 ? -6.005 7.783 -25.510 1.00 19.23 136 LEU A CA 1
ATOM 839 C C . LEU A 1 112 ? -6.258 9.244 -25.844 1.00 21.25 136 LEU A C 1
ATOM 840 O O . LEU A 1 112 ? -6.024 9.681 -26.971 1.00 21.29 136 LEU A O 1
ATOM 845 N N . ASP A 1 113 ? -6.717 10.001 -24.851 1.00 19.89 137 ASP A N 1
ATOM 846 C CA . ASP A 1 113 ? -6.844 11.445 -24.975 1.00 17.26 137 ASP A CA 1
ATOM 847 C C . ASP A 1 113 ? -5.628 12.102 -24.332 1.00 19.26 137 ASP A C 1
ATOM 848 O O . ASP A 1 113 ? -5.547 12.147 -23.090 1.00 16.63 137 ASP A O 1
ATOM 853 N N . PRO A 1 114 ? -4.680 12.640 -25.112 1.00 20.22 138 PRO A N 1
ATOM 854 C CA . PRO A 1 114 ? -3.475 13.238 -24.514 1.00 20.26 138 PRO A CA 1
ATOM 855 C C . PRO A 1 114 ? -3.743 14.501 -23.716 1.00 18.25 138 PRO A C 1
ATOM 856 O O . PRO A 1 114 ? -2.824 14.990 -23.045 1.00 20.97 138 PRO A O 1
ATOM 860 N N . SER A 1 115 ? -4.950 15.052 -23.763 1.00 21.09 139 SER A N 1
ATOM 861 C CA . SER A 1 115 ? -5.291 16.163 -22.890 1.00 16.17 139 SER A CA 1
ATOM 862 C C . SER A 1 115 ? -5.888 15.687 -21.578 1.00 16.16 139 SER A C 1
ATOM 863 O O . SER A 1 115 ? -6.339 16.511 -20.777 1.00 21.29 139 SER A O 1
ATOM 866 N N . LYS A 1 116 ? -5.894 14.381 -21.333 1.00 17.08 140 LYS A N 1
ATOM 867 C CA . LYS A 1 116 ? -6.389 13.819 -20.081 1.00 16.00 140 LYS A CA 1
ATOM 868 C C . LYS A 1 116 ? -5.404 12.792 -19.517 1.00 14.51 140 LYS A C 1
ATOM 869 O O . LYS A 1 116 ? -5.766 11.646 -19.240 1.00 13.73 140 LYS A O 1
ATOM 875 N N . PHE A 1 117 ? -4.139 13.200 -19.343 1.00 13.94 141 PHE A N 1
ATOM 876 C CA . PHE A 1 117 ? -3.117 12.389 -18.685 1.00 14.79 141 PHE A CA 1
ATOM 877 C C . PHE A 1 117 ? -2.908 12.825 -17.236 1.00 14.74 141 PHE A C 1
ATOM 878 O O . PHE A 1 117 ? -2.880 14.019 -16.926 1.00 14.39 141 PHE A O 1
ATOM 886 N N . ALA A 1 118 ? -2.675 11.854 -16.365 1.00 15.04 142 ALA A N 1
ATOM 887 C CA . ALA A 1 118 ? -2.472 12.144 -14.953 1.00 14.63 142 ALA A CA 1
ATOM 888 C C . ALA A 1 118 ? -1.288 11.343 -14.420 1.00 13.81 142 ALA A C 1
ATOM 889 O O . ALA A 1 118 ? -0.888 10.336 -15.000 1.00 13.57 142 ALA A O 1
ATOM 891 N N . LEU A 1 119 ? -0.748 11.792 -13.282 1.00 13.88 143 LEU A N 1
ATOM 892 C CA . LEU A 1 119 ? 0.255 11.066 -12.518 1.00 13.61 143 LEU A CA 1
ATOM 893 C C . LEU A 1 119 ? -0.292 10.782 -11.123 1.00 13.45 143 LEU A C 1
ATOM 894 O O . LEU A 1 119 ? -0.849 11.682 -10.487 1.00 16.55 143 LEU A O 1
ATOM 899 N N . THR A 1 120 ? -0.134 9.543 -10.646 1.00 12.23 144 THR A N 1
ATOM 900 C CA . THR A 1 120 ? -0.571 9.137 -9.302 1.00 14.34 144 THR A CA 1
ATOM 901 C C . THR A 1 120 ? 0.545 8.291 -8.700 1.00 12.39 144 THR A C 1
ATOM 902 O O . THR A 1 120 ? 1.073 7.408 -9.374 1.00 13.10 144 THR A O 1
ATOM 906 N N . GLY A 1 121 ? 0.938 8.569 -7.462 1.00 12.02 145 GLY A N 1
ATOM 907 C CA . GLY A 1 121 ? 2.091 7.888 -6.899 1.00 10.55 145 GLY A CA 1
ATOM 908 C C . GLY A 1 121 ? 2.060 7.957 -5.387 1.00 11.60 145 GLY A C 1
ATOM 909 O O . GLY A 1 121 ? 1.530 8.909 -4.813 1.00 14.28 145 GLY A O 1
ATOM 910 N N . PHE A 1 122 ? 2.649 6.940 -4.759 1.00 12.81 146 PHE A N 1
ATOM 911 C CA . PHE A 1 122 ? 2.660 6.760 -3.307 1.00 12.40 146 PHE A CA 1
ATOM 912 C C . PHE A 1 122 ? 4.060 6.983 -2.746 1.00 15.89 146 PHE A C 1
ATOM 913 O O . PHE A 1 122 ? 5.032 6.436 -3.273 1.00 14.20 146 PHE A O 1
ATOM 921 N N . SER A 1 123 ? 4.153 7.761 -1.655 1.00 12.66 147 SER A N 1
ATOM 922 C CA . SER A 1 123 ? 5.397 7.949 -0.891 1.00 14.01 147 SER A CA 1
ATOM 923 C C . SER A 1 123 ? 6.462 8.547 -1.824 1.00 13.89 147 SER A C 1
ATOM 924 O O . SER A 1 123 ? 6.217 9.605 -2.410 1.00 13.14 147 SER A O 1
ATOM 927 N N . MET A 1 124 ? 7.628 7.914 -1.996 1.00 14.46 148 MET A N 1
ATOM 928 C CA . MET A 1 124 ? 8.603 8.480 -2.928 1.00 14.38 148 MET A CA 1
ATOM 929 C C . MET A 1 124 ? 8.055 8.549 -4.345 1.00 15.19 148 MET A C 1
ATOM 930 O O . MET A 1 124 ? 8.528 9.369 -5.136 1.00 14.40 148 MET A O 1
ATOM 935 N N . GLY A 1 125 ? 7.061 7.724 -4.685 1.00 16.09 149 GLY A N 1
ATOM 936 C CA . GLY A 1 125 ? 6.391 7.894 -5.968 1.00 13.12 149 GLY A CA 1
ATOM 937 C C . GLY A 1 125 ? 5.494 9.111 -6.006 1.00 14.46 149 GLY A C 1
ATOM 938 O O . GLY A 1 125 ? 5.238 9.653 -7.086 1.00 15.10 149 GLY A O 1
ATOM 939 N N . GLY A 1 126 ? 5.017 9.550 -4.842 1.00 14.70 150 GLY A N 1
ATOM 940 C CA . GLY A 1 126 ? 4.253 10.773 -4.726 1.00 13.03 150 GLY A CA 1
ATOM 941 C C . GLY A 1 126 ? 5.149 11.986 -4.814 1.00 15.25 150 GLY A C 1
ATOM 942 O O . GLY A 1 126 ? 4.774 12.994 -5.413 1.00 16.28 150 GLY A O 1
ATOM 943 N N . GLY A 1 127 ? 6.342 11.901 -4.222 1.00 14.52 151 GLY A N 1
ATOM 944 C CA . GLY A 1 127 ? 7.329 12.938 -4.455 1.00 10.98 151 GLY A CA 1
ATOM 945 C C . GLY A 1 127 ? 7.742 12.997 -5.911 1.00 13.76 151 GLY A C 1
ATOM 946 O O . GLY A 1 127 ? 7.883 14.081 -6.486 1.00 10.97 151 GLY A O 1
ATOM 947 N N . GLY A 1 128 ? 7.940 11.827 -6.526 1.00 12.82 152 GLY A N 1
ATOM 948 C CA . GLY A 1 128 ? 8.217 11.783 -7.952 1.00 15.63 152 GLY A CA 1
ATOM 949 C C . GLY A 1 128 ? 7.106 12.393 -8.788 1.00 12.75 152 GLY A C 1
ATOM 950 O O . GLY A 1 128 ? 7.371 13.019 -9.817 1.00 15.41 152 GLY A O 1
ATOM 951 N N . ALA A 1 129 ? 5.843 12.201 -8.371 1.00 14.32 153 ALA A N 1
ATOM 952 C CA . ALA A 1 129 ? 4.724 12.802 -9.103 1.00 16.52 153 ALA A CA 1
ATOM 953 C C . ALA A 1 129 ? 4.769 14.324 -9.037 1.00 14.82 153 ALA A C 1
ATOM 954 O O . ALA A 1 129 ? 4.506 15.000 -10.037 1.00 14.91 153 ALA A O 1
ATOM 956 N N . LEU A 1 130 ? 5.099 14.887 -7.871 1.00 14.49 154 LEU A N 1
ATOM 957 C CA . LEU A 1 130 ? 5.255 16.336 -7.776 1.00 10.57 154 LEU A CA 1
ATOM 958 C C . LEU A 1 130 ? 6.414 16.816 -8.643 1.00 13.04 154 LEU A C 1
ATOM 959 O O . LEU A 1 130 ? 6.288 17.800 -9.380 1.00 13.65 154 LEU A O 1
ATOM 964 N N . LEU A 1 131 ? 7.562 16.136 -8.559 1.00 14.03 155 LEU A N 1
ATOM 965 C CA . LEU A 1 131 ? 8.712 16.546 -9.358 1.00 14.62 155 LEU A CA 1
ATOM 966 C C . LEU A 1 131 ? 8.410 16.435 -10.848 1.00 15.60 155 LEU A C 1
ATOM 967 O O . LEU A 1 131 ? 8.716 17.347 -11.627 1.00 14.09 155 LEU A O 1
ATOM 972 N N . ALA A 1 132 ? 7.772 15.340 -11.260 1.00 14.19 156 ALA A N 1
ATOM 973 C CA . ALA A 1 132 ? 7.467 15.190 -12.681 1.00 15.27 156 ALA A CA 1
ATOM 974 C C . ALA A 1 132 ? 6.424 16.206 -13.131 1.00 16.47 156 ALA A C 1
ATOM 975 O O . ALA A 1 132 ? 6.513 16.740 -14.248 1.00 14.85 156 ALA A O 1
ATOM 977 N N . ALA A 1 133 ? 5.435 16.505 -12.272 1.00 11.64 157 ALA A N 1
ATOM 978 C CA . ALA A 1 133 ? 4.384 17.442 -12.675 1.00 13.89 157 ALA A CA 1
ATOM 979 C C . ALA A 1 133 ? 4.941 18.839 -12.903 1.00 15.98 157 ALA A C 1
ATOM 980 O O . ALA A 1 133 ? 4.465 19.558 -13.791 1.00 16.17 157 ALA A O 1
ATOM 982 N N . ALA A 1 134 ? 5.962 19.230 -12.134 1.00 12.97 158 ALA A N 1
ATOM 983 C CA . ALA A 1 134 ? 6.638 20.502 -12.375 1.00 14.82 158 ALA A CA 1
ATOM 984 C C . ALA A 1 134 ? 7.315 20.517 -13.740 1.00 14.78 158 ALA A C 1
ATOM 985 O O . ALA A 1 134 ? 7.185 21.485 -14.495 1.00 18.13 158 ALA A O 1
ATOM 987 N N . ASP A 1 135 ? 8.034 19.437 -14.075 1.00 17.25 159 ASP A N 1
ATOM 988 C CA . ASP A 1 135 ? 8.782 19.356 -15.326 1.00 15.51 159 ASP A CA 1
ATOM 989 C C . ASP A 1 135 ? 7.884 19.122 -16.537 1.00 15.41 159 ASP A C 1
ATOM 990 O O . ASP A 1 135 ? 8.260 19.475 -17.660 1.00 16.22 159 ASP A O 1
ATOM 995 N N . LEU A 1 136 ? 6.728 18.494 -16.332 1.00 14.19 160 LEU A N 1
ATOM 996 C CA . LEU A 1 136 ? 5.799 18.181 -17.408 1.00 16.81 160 LEU A CA 1
ATOM 997 C C . LEU A 1 136 ? 4.817 19.307 -17.694 1.00 16.94 160 LEU A C 1
ATOM 998 O O . LEU A 1 136 ? 4.279 19.371 -18.810 1.00 15.33 160 LEU A O 1
ATOM 1003 N N . GLY A 1 137 ? 4.571 20.184 -16.724 1.00 13.09 161 GLY A N 1
ATOM 1004 C CA . GLY A 1 137 ? 3.674 21.310 -16.953 1.00 17.37 161 GLY A CA 1
ATOM 1005 C C . GLY A 1 137 ? 2.333 20.883 -17.520 1.00 14.97 161 GLY A C 1
ATOM 1006 O O . GLY A 1 137 ? 1.686 19.952 -17.031 1.00 16.68 161 GLY A O 1
ATOM 1007 N N . SER A 1 138 ? 1.913 21.554 -18.591 1.00 18.01 162 SER A N 1
ATOM 1008 C CA . SER A 1 138 ? 0.602 21.317 -19.179 1.00 18.69 162 SER A CA 1
ATOM 1009 C C . SER A 1 138 ? 0.480 19.960 -19.877 1.00 15.71 162 SER A C 1
ATOM 1010 O O . SER A 1 138 ? -0.612 19.614 -20.336 1.00 16.53 162 SER A O 1
ATOM 1013 N N . GLN A 1 139 ? 1.550 19.166 -19.946 1.00 20.01 163 GLN A N 1
ATOM 1014 C CA . GLN A 1 139 ? 1.422 17.820 -20.489 1.00 17.50 163 GLN A CA 1
ATOM 1015 C C . GLN A 1 139 ? 0.571 16.904 -19.611 1.00 14.40 163 GLN A C 1
ATOM 1016 O O . GLN A 1 139 ? 0.055 15.898 -20.110 1.00 16.54 163 GLN A O 1
ATOM 1022 N N . VAL A 1 140 ? 0.442 17.191 -18.314 1.00 13.98 164 VAL A N 1
ATOM 1023 C CA . VAL A 1 140 ? -0.428 16.410 -17.436 1.00 13.00 164 VAL A CA 1
ATOM 1024 C C . VAL A 1 140 ? -1.478 17.328 -16.825 1.00 15.74 164 VAL A C 1
ATOM 1025 O O . VAL A 1 140 ? -1.174 18.443 -16.382 1.00 16.10 164 VAL A O 1
ATOM 1029 N N . LYS A 1 141 ? -2.718 16.847 -16.807 1.00 12.64 165 LYS A N 1
ATOM 1030 C CA . LYS A 1 141 ? -3.848 17.630 -16.330 1.00 14.73 165 LYS A CA 1
ATOM 1031 C C . LYS A 1 141 ? -4.044 17.524 -14.819 1.00 13.22 165 LYS A C 1
ATOM 1032 O O . LYS A 1 141 ? -4.468 18.503 -14.191 1.00 12.72 165 LYS A O 1
ATOM 1038 N N . VAL A 1 142 ? -3.735 16.363 -14.228 1.00 11.78 166 VAL A N 1
ATOM 1039 C CA . VAL A 1 142 ? -3.996 16.077 -12.819 1.00 14.00 166 VAL A CA 1
ATOM 1040 C C . VAL A 1 142 ? -2.788 15.345 -12.243 1.00 12.51 166 VAL A C 1
ATOM 1041 O O . VAL A 1 142 ? -2.135 14.562 -12.942 1.00 12.02 166 VAL A O 1
ATOM 1045 N N . ALA A 1 143 ? -2.468 15.612 -10.980 1.00 11.52 167 ALA A N 1
ATOM 1046 C CA . ALA A 1 143 ? -1.514 14.780 -10.267 1.00 13.42 167 ALA A CA 1
ATOM 1047 C C . ALA A 1 143 ? -2.089 14.444 -8.900 1.00 12.26 167 ALA A C 1
ATOM 1048 O O . ALA A 1 143 ? -2.741 15.286 -8.278 1.00 12.04 167 ALA A O 1
ATOM 1050 N N . VAL A 1 144 ? -1.867 13.211 -8.449 1.00 11.12 168 VAL A N 1
ATOM 1051 C CA . VAL A 1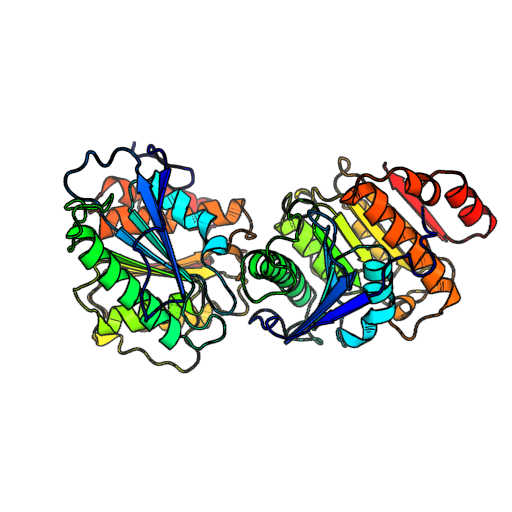 144 ? -2.356 12.777 -7.138 1.00 13.45 168 VAL A CA 1
ATOM 1052 C C . VAL A 1 144 ? -1.191 12.193 -6.349 1.00 11.67 168 VAL A C 1
ATOM 1053 O O . VAL A 1 144 ? -0.961 10.974 -6.346 1.00 11.32 168 VAL A O 1
ATOM 1057 N N . PRO A 1 145 ? -0.411 13.033 -5.646 1.00 14.22 169 PRO A N 1
ATOM 1058 C CA . PRO A 1 145 ? 0.648 12.493 -4.773 1.00 13.29 169 PRO A CA 1
ATOM 1059 C C . PRO A 1 145 ? 0.024 11.975 -3.483 1.00 13.06 169 PRO A C 1
ATOM 1060 O O . PRO A 1 145 ? -0.625 12.724 -2.751 1.00 12.86 169 PRO A O 1
ATOM 1064 N N . MET A 1 146 ? 0.234 10.689 -3.201 1.00 12.31 170 MET A N 1
ATOM 1065 C CA . MET A 1 146 ? -0.391 10.008 -2.070 1.00 13.81 170 MET A CA 1
ATOM 1066 C C . MET A 1 146 ? 0.662 9.732 -1.001 1.00 12.97 170 MET A C 1
ATOM 1067 O O . MET A 1 146 ? 1.611 8.975 -1.240 1.00 12.53 170 MET A O 1
ATOM 1072 N N . ALA A 1 147 ? 0.472 10.320 0.190 1.00 12.79 171 ALA A N 1
ATOM 1073 C CA . ALA A 1 147 ? 1.467 10.311 1.269 1.00 12.87 171 ALA A CA 1
ATOM 1074 C C . ALA A 1 147 ? 2.870 10.594 0.724 1.00 15.61 171 ALA A C 1
ATOM 1075 O O . ALA A 1 147 ? 3.802 9.814 0.973 1.00 12.00 171 ALA A O 1
ATOM 1077 N N . PRO A 1 148 ? 3.060 11.697 -0.000 1.00 12.83 172 PRO A N 1
ATOM 1078 C CA . PRO A 1 148 ? 4.328 11.905 -0.718 1.00 13.96 172 PRO A CA 1
ATOM 1079 C C . PRO A 1 148 ? 5.517 12.105 0.209 1.00 15.05 172 PRO A C 1
ATOM 1080 O O . PRO A 1 148 ? 5.419 12.665 1.306 1.00 12.68 172 PRO A O 1
ATOM 1084 N N . PHE A 1 149 ? 6.666 11.648 -0.271 1.00 15.16 173 PHE A N 1
ATOM 1085 C CA . PHE A 1 149 ? 7.933 11.765 0.443 1.00 15.82 173 PHE A CA 1
ATOM 1086 C C . PHE A 1 149 ? 8.939 12.370 -0.529 1.00 13.67 173 PHE A C 1
ATOM 1087 O O . PHE A 1 149 ? 9.305 11.728 -1.515 1.00 16.88 173 PHE A O 1
ATOM 1095 N N . LEU A 1 150 ? 9.363 13.612 -0.281 1.00 13.96 174 LEU A N 1
ATOM 1096 C CA . LEU A 1 150 ? 10.331 14.281 -1.146 1.00 16.57 174 LEU A CA 1
ATOM 1097 C C . LEU A 1 150 ? 11.736 14.340 -0.557 1.00 16.83 174 LEU A C 1
ATOM 1098 O O . LEU A 1 150 ? 12.683 14.627 -1.293 1.00 18.56 174 LEU A O 1
ATOM 1103 N N . GLY A 1 151 ? 11.903 14.077 0.734 1.00 20.90 175 GLY A N 1
ATOM 1104 C CA . GLY A 1 151 ? 13.227 14.238 1.310 1.00 21.02 175 GLY A CA 1
ATOM 1105 C C . GLY A 1 151 ? 13.687 15.674 1.157 1.00 22.52 175 GLY A C 1
ATOM 1106 O O . GLY A 1 151 ? 12.929 16.620 1.391 1.00 23.23 175 GLY A O 1
ATOM 1107 N N . SER A 1 152 ? 14.942 15.850 0.742 1.00 20.51 176 SER A N 1
ATOM 1108 C CA . SER A 1 152 ? 15.491 17.178 0.507 1.00 21.98 176 SER A CA 1
ATOM 1109 C C . SER A 1 152 ? 15.409 17.591 -0.961 1.00 21.34 176 SER A C 1
ATOM 1110 O O . SER A 1 152 ? 16.121 18.507 -1.386 1.00 22.05 176 SER A O 1
ATOM 1113 N N . ASN A 1 153 ? 14.543 16.947 -1.739 1.00 19.07 177 ASN A N 1
ATOM 1114 C CA . ASN A 1 153 ? 14.225 17.424 -3.075 1.00 20.61 177 ASN A CA 1
ATOM 1115 C C . ASN A 1 153 ? 13.277 18.607 -2.962 1.00 24.04 177 ASN A C 1
ATOM 1116 O O . ASN A 1 153 ? 12.329 18.585 -2.173 1.00 23.85 177 ASN A O 1
ATOM 1121 N N . ASN A 1 154 ? 13.551 19.652 -3.735 1.00 22.36 178 ASN A N 1
ATOM 1122 C CA . ASN A 1 154 ? 12.768 20.888 -3.692 1.00 23.97 178 ASN A CA 1
ATOM 1123 C C . ASN A 1 154 ? 12.186 21.146 -5.079 1.00 23.96 178 ASN A C 1
ATOM 1124 O O . ASN A 1 154 ? 12.865 21.716 -5.954 1.00 24.80 178 ASN A O 1
ATOM 1129 N N . PRO A 1 155 ? 10.944 20.741 -5.334 1.00 24.29 179 PRO A N 1
ATOM 1130 C CA . PRO A 1 155 ? 10.366 20.911 -6.674 1.00 17.78 179 PRO A CA 1
ATOM 1131 C C . PRO A 1 155 ? 10.153 22.373 -7.038 1.00 17.09 179 PRO A C 1
ATOM 1132 O O . PRO A 1 155 ? 9.924 23.227 -6.178 1.00 19.03 179 PRO A O 1
ATOM 1136 N N . ASN A 1 156 ? 10.211 22.662 -8.339 1.00 14.29 180 ASN A N 1
ATOM 1137 C CA . ASN A 1 156 ? 9.825 23.995 -8.807 1.00 19.00 180 ASN A CA 1
ATOM 1138 C C . ASN A 1 156 ? 8.304 24.027 -8.885 1.00 15.22 180 ASN A C 1
ATOM 1139 O O . ASN A 1 156 ? 7.690 23.813 -9.933 1.00 17.68 180 ASN A O 1
ATOM 1144 N N . TYR A 1 157 ? 7.687 24.304 -7.738 1.00 14.70 181 TYR A N 1
ATOM 1145 C CA . TYR A 1 157 ? 6.226 24.279 -7.668 1.00 15.78 181 TYR A CA 1
ATOM 1146 C C . TYR A 1 157 ? 5.582 25.296 -8.602 1.00 15.49 181 TYR A C 1
ATOM 1147 O O . TYR A 1 157 ? 4.422 25.116 -9.015 1.00 15.88 181 TYR A O 1
ATOM 1156 N N . SER A 1 158 ? 6.299 26.374 -8.940 1.00 16.06 182 SER A N 1
ATOM 1157 C CA . SER A 1 158 ? 5.717 27.421 -9.773 1.00 19.88 182 SER A CA 1
ATOM 1158 C C . SER A 1 158 ? 5.515 26.988 -11.220 1.00 18.39 182 SER A C 1
ATOM 1159 O O . SER A 1 158 ? 4.903 27.734 -11.988 1.00 19.58 182 SER A O 1
ATOM 1162 N N . ALA A 1 159 ? 6.014 25.822 -11.613 1.00 17.50 183 ALA A N 1
ATOM 1163 C CA . ALA A 1 159 ? 5.778 25.308 -12.952 1.00 19.68 183 ALA A CA 1
ATOM 1164 C C . ALA A 1 159 ? 4.624 24.314 -13.018 1.00 15.49 183 ALA A C 1
ATOM 1165 O O . ALA A 1 159 ? 4.257 23.890 -14.113 1.00 15.93 183 ALA A O 1
ATOM 1167 N N . ILE A 1 160 ? 4.048 23.931 -11.885 1.00 18.04 184 ILE A N 1
ATOM 1168 C CA . ILE A 1 160 ? 2.940 22.984 -11.903 1.00 15.68 184 ILE A CA 1
ATOM 1169 C C . ILE A 1 160 ? 1.691 23.690 -12.411 1.00 14.78 184 ILE A C 1
ATOM 1170 O O . ILE A 1 160 ? 1.270 24.716 -11.859 1.00 16.61 184 ILE A O 1
ATOM 1175 N N . THR A 1 161 ? 1.089 23.140 -13.466 1.00 14.80 185 THR A N 1
ATOM 1176 C CA . THR A 1 161 ? -0.208 23.597 -13.945 1.00 14.77 185 THR A CA 1
ATOM 1177 C C . THR A 1 161 ? -1.321 22.585 -13.707 1.00 18.03 185 THR A C 1
ATOM 1178 O O . THR A 1 161 ? -2.493 22.920 -13.904 1.00 14.30 185 THR A O 1
ATOM 1182 N N . ALA A 1 162 ? -0.990 21.361 -13.309 1.00 15.30 186 ALA A N 1
ATOM 1183 C CA . ALA A 1 162 ? -1.999 20.332 -13.117 1.00 13.25 186 ALA A CA 1
ATOM 1184 C C . ALA A 1 162 ? -2.884 20.660 -11.918 1.00 13.62 186 ALA A C 1
ATOM 1185 O O . ALA A 1 162 ? -2.524 21.452 -11.042 1.00 11.38 186 ALA A O 1
ATOM 1187 N N . LYS A 1 163 ? -4.058 20.029 -11.890 1.00 13.07 187 LYS A N 1
ATOM 1188 C CA . LYS A 1 163 ? -4.934 20.068 -10.725 1.00 12.54 187 LYS A CA 1
ATOM 1189 C C . LYS A 1 163 ? -4.506 18.953 -9.781 1.00 10.77 187 LYS A C 1
ATOM 1190 O O . LYS A 1 163 ? -4.551 17.775 -10.154 1.00 10.40 187 LYS A O 1
ATOM 1196 N N . VAL A 1 164 ? -4.127 19.317 -8.554 1.00 12.80 188 VAL A N 1
ATOM 1197 C CA . VAL A 1 164 ? -3.365 18.437 -7.665 1.00 13.12 188 VAL A CA 1
ATOM 1198 C C . VAL A 1 164 ? -4.154 18.150 -6.395 1.00 12.11 188 VAL A C 1
ATOM 1199 O O . VAL A 1 164 ? -4.475 19.070 -5.632 1.00 14.70 188 VAL A O 1
ATOM 1203 N N . LEU A 1 165 ? -4.400 16.870 -6.133 1.00 12.74 189 LEU A N 1
ATOM 1204 C CA . LEU A 1 165 ? -4.916 16.397 -4.854 1.00 13.24 189 LEU A CA 1
ATOM 1205 C C . LEU A 1 165 ? -3.778 15.717 -4.103 1.00 14.03 189 LEU A C 1
ATOM 1206 O O . LEU A 1 165 ? -3.184 14.762 -4.609 1.00 14.07 189 LEU A O 1
ATOM 1211 N N . ILE A 1 166 ? -3.451 16.225 -2.916 1.00 10.91 190 ILE A N 1
ATOM 1212 C CA . ILE A 1 166 ? -2.443 15.615 -2.059 1.00 11.12 190 ILE A CA 1
ATOM 1213 C C . ILE A 1 166 ? -3.149 14.882 -0.931 1.00 11.96 190 ILE A C 1
ATOM 1214 O O . ILE A 1 166 ? -4.009 15.453 -0.251 1.00 14.22 190 ILE A O 1
ATOM 1219 N N . GLN A 1 167 ? -2.826 13.605 -0.758 1.00 12.38 191 GLN A N 1
ATOM 1220 C CA . GLN A 1 167 ? -3.401 12.810 0.313 1.00 14.32 191 GLN A CA 1
ATOM 1221 C C . GLN A 1 167 ? -2.348 12.557 1.384 1.00 13.12 191 GLN A C 1
ATOM 1222 O O . GLN A 1 167 ? -1.150 12.482 1.098 1.00 14.03 191 GLN A O 1
ATOM 1228 N N . ALA A 1 168 ? -2.807 12.423 2.623 1.00 13.48 192 ALA A N 1
ATOM 1229 C CA . ALA A 1 168 ? -1.909 12.166 3.739 1.00 11.94 192 ALA A CA 1
ATOM 1230 C C . ALA A 1 168 ? -2.628 11.279 4.742 1.00 12.64 192 ALA A C 1
ATOM 1231 O O . ALA A 1 168 ? -3.858 11.171 4.723 1.00 13.55 192 ALA A O 1
ATOM 1233 N N . GLY A 1 169 ? -1.853 10.667 5.631 1.00 13.73 193 GLY A N 1
ATOM 1234 C CA . GLY A 1 169 ? -2.387 9.858 6.716 1.00 15.23 193 GLY A CA 1
ATOM 1235 C C . GLY A 1 169 ? -2.075 10.518 8.056 1.00 14.57 193 GLY A C 1
ATOM 1236 O O . GLY A 1 169 ? -0.936 10.913 8.304 1.00 14.96 193 GLY A O 1
ATOM 1237 N N . ALA A 1 170 ? -3.113 10.643 8.893 1.00 15.47 194 ALA A N 1
ATOM 1238 C CA . ALA A 1 170 ? -2.940 11.317 10.184 1.00 14.06 194 ALA A CA 1
ATOM 1239 C C . ALA A 1 170 ? -1.966 10.575 11.088 1.00 16.66 194 ALA A C 1
ATOM 1240 O O . ALA A 1 170 ? -1.390 11.180 11.996 1.00 12.38 194 ALA A O 1
ATOM 1242 N N . ASN A 1 171 ? -1.823 9.266 10.898 1.00 14.41 195 ASN A N 1
ATOM 1243 C CA . ASN A 1 171 ? -0.961 8.430 11.721 1.00 15.76 195 ASN A CA 1
ATOM 1244 C C . ASN A 1 171 ? 0.330 8.068 10.997 1.00 16.21 195 ASN A C 1
ATOM 1245 O O . ASN A 1 171 ? 1.062 7.193 11.459 1.00 18.51 195 ASN A O 1
ATOM 1250 N N . ASP A 1 172 ? 0.607 8.716 9.874 1.00 15.39 196 ASP A N 1
ATOM 1251 C CA . ASP A 1 172 ? 1.751 8.393 9.025 1.00 15.21 196 ASP A CA 1
ATOM 1252 C C . ASP A 1 172 ? 3.028 8.957 9.640 1.00 18.27 196 ASP A C 1
ATOM 1253 O O . ASP A 1 172 ? 3.167 10.174 9.785 1.00 16.53 196 ASP A O 1
ATOM 1258 N N . THR A 1 173 ? 3.965 8.082 9.997 1.00 19.31 197 THR A N 1
ATOM 1259 C CA . THR A 1 173 ? 5.228 8.524 10.575 1.00 20.27 197 THR A CA 1
ATOM 1260 C C . THR A 1 173 ? 6.377 8.542 9.572 1.00 22.12 197 THR A C 1
ATOM 1261 O O . THR A 1 173 ? 7.489 8.928 9.941 1.00 21.33 197 THR A O 1
ATOM 1265 N N . VAL A 1 174 ? 6.142 8.140 8.323 1.00 17.32 198 VAL A N 1
ATOM 1266 C CA . VAL A 1 174 ? 7.165 8.192 7.281 1.00 15.70 198 VAL A CA 1
ATOM 1267 C C . VAL A 1 174 ? 6.944 9.457 6.465 1.00 18.19 198 VAL A C 1
ATOM 1268 O O . VAL A 1 174 ? 7.849 10.288 6.320 1.00 14.51 198 VAL A O 1
ATOM 1272 N N . ALA A 1 175 ? 5.739 9.601 5.909 1.00 15.64 199 ALA A N 1
ATOM 1273 C CA . ALA A 1 175 ? 5.306 10.838 5.260 1.00 15.74 199 ALA A CA 1
ATOM 1274 C C . ALA A 1 175 ? 4.509 11.609 6.302 1.00 15.89 199 ALA A C 1
ATOM 1275 O O . ALA A 1 175 ? 3.287 11.521 6.351 1.00 15.97 199 ALA A O 1
ATOM 1277 N N . ASN A 1 176 ? 5.207 12.358 7.144 1.00 19.06 200 ASN A N 1
ATOM 1278 C CA . ASN A 1 176 ? 4.550 13.018 8.267 1.00 18.34 200 ASN A CA 1
ATOM 1279 C C . ASN A 1 176 ? 3.474 13.972 7.756 1.00 15.76 200 ASN A C 1
ATOM 1280 O O . ASN A 1 176 ? 3.729 14.725 6.809 1.00 17.33 200 ASN A O 1
ATOM 1285 N N . PRO A 1 177 ? 2.267 13.970 8.343 1.00 16.48 201 PRO A N 1
ATOM 1286 C CA . PRO A 1 177 ? 1.185 14.798 7.779 1.00 14.25 201 PRO A CA 1
ATOM 1287 C C . PRO A 1 177 ? 1.518 16.280 7.763 1.00 18.39 201 PRO A C 1
ATOM 1288 O O . PRO A 1 177 ? 1.078 16.996 6.855 1.00 18.01 201 PRO A O 1
ATOM 1292 N N . SER A 1 178 ? 2.322 16.762 8.715 1.00 16.25 202 SER A N 1
ATOM 1293 C CA . SER A 1 178 ? 2.721 18.168 8.686 1.00 17.02 202 SER A CA 1
ATOM 1294 C C . SER A 1 178 ? 3.667 18.457 7.524 1.00 15.75 202 SER A C 1
ATOM 1295 O O . SER A 1 178 ? 3.604 19.531 6.917 1.00 17.34 202 SER A O 1
ATOM 1298 N N . THR A 1 179 ? 4.569 17.528 7.213 1.00 16.07 203 THR A N 1
ATOM 1299 C CA . THR A 1 179 ? 5.445 17.729 6.059 1.00 15.30 203 THR A CA 1
ATOM 1300 C C . THR A 1 179 ? 4.661 17.693 4.753 1.00 15.29 203 THR A C 1
ATOM 1301 O O . THR A 1 179 ? 4.891 18.515 3.858 1.00 16.29 203 THR A O 1
ATOM 1305 N N . VAL A 1 180 ? 3.759 16.723 4.613 1.00 14.39 204 VAL A N 1
ATOM 1306 C CA . VAL A 1 180 ? 2.912 16.656 3.430 1.00 15.35 204 VAL A CA 1
ATOM 1307 C C . VAL A 1 180 ? 2.087 17.931 3.285 1.00 14.71 204 VAL A C 1
ATOM 1308 O O . VAL A 1 180 ? 1.956 18.482 2.185 1.00 14.59 204 VAL A O 1
ATOM 1312 N N . ALA A 1 181 ? 1.528 18.428 4.388 1.00 13.83 205 ALA A N 1
ATOM 1313 C CA . ALA A 1 181 ? 0.797 19.692 4.331 1.00 14.59 205 ALA A CA 1
ATOM 1314 C C . ALA A 1 181 ? 1.684 20.831 3.846 1.00 15.37 205 ALA A C 1
ATOM 1315 O O . ALA A 1 181 ? 1.205 21.734 3.149 1.00 16.44 205 ALA A O 1
ATOM 1317 N N . SER A 1 182 ? 2.981 20.810 4.191 1.00 16.78 206 SER A N 1
ATOM 1318 C CA . SER A 1 182 ? 3.882 21.834 3.669 1.00 15.39 206 SER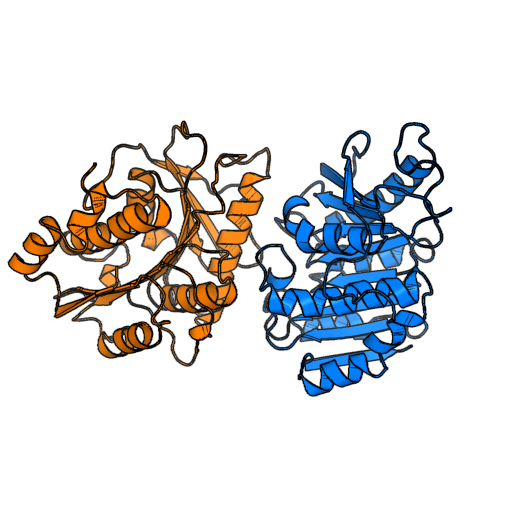 A CA 1
ATOM 1319 C C . SER A 1 182 ? 3.969 21.760 2.149 1.00 16.20 206 SER A C 1
ATOM 1320 O O . SER A 1 182 ? 4.058 22.797 1.474 1.00 16.04 206 SER A O 1
ATOM 1323 N N . TYR A 1 183 ? 3.934 20.548 1.582 1.00 14.04 207 TYR A N 1
ATOM 1324 C CA . TYR A 1 183 ? 3.920 20.450 0.127 1.00 16.74 207 TYR A CA 1
ATOM 1325 C C . TYR A 1 183 ? 2.652 21.076 -0.439 1.00 13.55 207 TYR A C 1
ATOM 1326 O O . TYR A 1 183 ? 2.695 21.788 -1.450 1.00 14.89 207 TYR A O 1
ATOM 1335 N N . TYR A 1 184 ? 1.506 20.816 0.196 1.00 16.37 208 TYR A N 1
ATOM 1336 C CA . TYR A 1 184 ? 0.269 21.444 -0.253 1.00 14.58 208 TYR A CA 1
ATOM 1337 C C . TYR A 1 184 ? 0.380 22.966 -0.216 1.00 16.45 208 TYR A C 1
ATOM 1338 O O . TYR A 1 184 ? -0.050 23.650 -1.155 1.00 14.78 208 TYR A O 1
ATOM 1347 N N . GLN A 1 185 ? 0.959 23.508 0.865 1.00 16.04 209 GLN A N 1
ATOM 1348 C CA . GLN A 1 185 ? 1.125 24.953 1.032 1.00 17.70 209 GLN A CA 1
ATOM 1349 C C . GLN A 1 185 ? 2.000 25.551 -0.066 1.00 17.51 209 GLN A C 1
ATOM 1350 O O . GLN A 1 185 ? 1.871 26.739 -0.390 1.00 17.58 209 GLN A O 1
ATOM 1356 N N . SER A 1 186 ? 2.906 24.753 -0.629 1.00 16.58 210 SER A N 1
ATOM 1357 C CA . SER A 1 186 ? 3.791 25.185 -1.704 1.00 14.93 210 SER A CA 1
ATOM 1358 C C . SER A 1 186 ? 3.139 25.193 -3.083 1.00 16.91 210 SER A C 1
ATOM 1359 O O . SER A 1 186 ? 3.709 25.782 -4.008 1.00 15.13 210 SER A O 1
ATOM 1362 N N . LEU A 1 187 ? 1.976 24.567 -3.252 1.00 17.64 211 LEU A N 1
ATOM 1363 C CA . LEU A 1 187 ? 1.388 24.481 -4.582 1.00 15.27 211 LEU A CA 1
ATOM 1364 C C . LEU A 1 187 ? 1.032 25.879 -5.093 1.00 15.81 211 LEU A C 1
ATOM 1365 O O . LEU A 1 187 ? 0.695 26.770 -4.307 1.00 14.64 211 LEU A O 1
ATOM 1370 N N . PRO A 1 188 ? 1.123 26.110 -6.403 1.00 18.24 212 PRO A N 1
ATOM 1371 C CA . PRO A 1 188 ? 0.874 27.463 -6.928 1.00 18.49 212 PRO A CA 1
ATOM 1372 C C . PRO A 1 188 ? -0.570 27.877 -6.697 1.00 18.04 212 PRO A C 1
ATOM 1373 O O . PRO A 1 188 ? -1.471 27.038 -6.631 1.00 17.71 212 PRO A O 1
ATOM 1377 N N . THR A 1 189 ? -0.791 29.188 -6.577 1.00 16.98 213 THR A N 1
ATOM 1378 C CA . THR A 1 189 ? -2.118 29.649 -6.174 1.00 23.31 213 THR A CA 1
ATOM 1379 C C . THR A 1 189 ? -3.156 29.597 -7.290 1.00 23.38 213 THR A C 1
ATOM 1380 O O . THR A 1 189 ? -4.348 29.742 -7.003 1.00 29.90 213 THR A O 1
ATOM 1384 N N . GLY A 1 190 ? -2.763 29.388 -8.539 1.00 23.97 214 GLY A N 1
ATOM 1385 C CA . GLY A 1 190 ? -3.735 29.427 -9.612 1.00 23.49 214 GLY A CA 1
ATOM 1386 C C . GLY A 1 190 ? -4.299 28.098 -10.064 1.00 19.77 214 GLY A C 1
ATOM 1387 O O . GLY A 1 190 ? -5.006 28.065 -11.077 1.00 23.48 214 GLY A O 1
ATOM 1388 N N . ILE A 1 191 ? -4.004 27.000 -9.371 1.00 19.60 215 ILE A N 1
ATOM 1389 C CA . ILE A 1 191 ? -4.448 25.677 -9.793 1.00 16.99 215 ILE A CA 1
ATOM 1390 C C . ILE A 1 191 ? -5.527 25.210 -8.835 1.00 17.13 215 ILE A C 1
ATOM 1391 O O . ILE A 1 191 ? -5.517 25.554 -7.651 1.00 17.60 215 ILE A O 1
ATOM 1396 N N . SER A 1 192 ? -6.471 24.430 -9.359 1.00 16.81 216 SER A N 1
ATOM 1397 C CA . SER A 1 192 ? -7.368 23.685 -8.489 1.00 15.81 216 SER A CA 1
ATOM 1398 C C . SER A 1 192 ? -6.549 22.681 -7.692 1.00 16.06 216 SER A C 1
ATOM 1399 O O . SER A 1 192 ? -5.677 22.002 -8.241 1.00 15.80 216 SER A O 1
ATOM 1402 N N . ARG A 1 193 ? -6.824 22.585 -6.395 1.00 12.94 217 ARG A N 1
ATOM 1403 C CA . ARG A 1 193 ? -5.977 21.760 -5.548 1.00 15.37 217 ARG A CA 1
ATOM 1404 C C . ARG A 1 193 ? -6.723 21.393 -4.279 1.00 14.62 217 ARG A C 1
ATOM 1405 O O . ARG A 1 193 ? -7.697 22.052 -3.893 1.00 16.18 217 ARG A O 1
ATOM 1413 N N . ALA A 1 194 ? -6.235 20.346 -3.618 1.00 13.76 218 ALA A N 1
ATOM 1414 C CA . ALA A 1 194 ? -6.868 19.891 -2.389 1.00 12.72 218 ALA A CA 1
ATOM 1415 C C . ALA A 1 194 ? -5.871 19.127 -1.532 1.00 14.78 218 ALA A C 1
ATOM 1416 O O . ALA A 1 194 ? -4.900 18.555 -2.032 1.00 14.94 218 ALA A O 1
ATOM 1418 N N . LEU A 1 195 ? -6.150 19.110 -0.229 1.00 14.44 219 LEU A N 1
ATOM 1419 C CA . LEU A 1 195 ? -5.420 18.304 0.749 1.00 16.50 219 LEU A CA 1
ATOM 1420 C C . LEU A 1 195 ? -6.439 17.482 1.522 1.00 14.79 219 LEU A C 1
ATOM 1421 O O . LEU A 1 195 ? -7.368 18.044 2.105 1.00 10.88 219 LEU A O 1
ATOM 1426 N N . THR A 1 196 ? -6.266 16.162 1.532 1.00 15.60 220 THR A N 1
ATOM 1427 C CA . THR A 1 196 ? -7.118 15.269 2.319 1.00 12.99 220 THR A CA 1
ATOM 1428 C C . THR A 1 196 ? -6.216 14.454 3.243 1.00 13.46 220 THR A C 1
ATOM 1429 O O . THR A 1 196 ? -5.533 13.530 2.789 1.00 13.78 220 THR A O 1
ATOM 1433 N N . THR A 1 197 ? -6.200 14.783 4.537 1.00 12.58 221 THR A N 1
ATOM 1434 C CA . THR A 1 197 ? -5.488 13.974 5.523 1.00 12.46 221 THR A CA 1
ATOM 1435 C C . THR A 1 197 ? -6.498 13.102 6.250 1.00 15.14 221 THR A C 1
ATOM 1436 O O . THR A 1 197 ? -7.446 13.614 6.861 1.00 14.68 221 THR A O 1
ATOM 1440 N N . PHE A 1 198 ? -6.295 11.793 6.176 1.00 16.74 222 PHE A N 1
ATOM 1441 C CA . PHE A 1 198 ? -7.290 10.820 6.603 1.00 13.71 222 PHE A CA 1
ATOM 1442 C C . PHE A 1 198 ? -7.054 10.429 8.057 1.00 15.85 222 PHE A C 1
ATOM 1443 O O . PHE A 1 198 ? -5.971 9.948 8.409 1.00 15.02 222 PHE A O 1
ATOM 1451 N N . ARG A 1 199 ? -8.066 10.654 8.900 1.00 15.51 223 ARG A N 1
ATOM 1452 C CA . ARG A 1 199 ? -8.030 10.171 10.275 1.00 13.47 223 ARG A CA 1
ATOM 1453 C C . ARG A 1 199 ? -7.731 8.679 10.318 1.00 15.32 223 ARG A C 1
ATOM 1454 O O . ARG A 1 199 ? -8.307 7.895 9.560 1.00 18.16 223 ARG A O 1
ATOM 1462 N N . SER A 1 200 ? -6.834 8.290 11.224 1.00 16.25 224 SER A N 1
ATOM 1463 C CA . SER A 1 200 ? -6.475 6.905 11.522 1.00 17.42 224 SER A CA 1
ATOM 1464 C C . SER A 1 200 ? -5.651 6.214 10.434 1.00 17.84 224 SER A C 1
ATOM 1465 O O . SER A 1 200 ? -5.322 5.044 10.608 1.00 18.21 224 SER A O 1
ATOM 1468 N N . ALA A 1 201 ? -5.320 6.877 9.321 1.00 15.65 225 ALA A N 1
ATOM 1469 C CA . ALA A 1 201 ? -4.563 6.228 8.251 1.00 14.71 225 ALA A CA 1
ATOM 1470 C C . A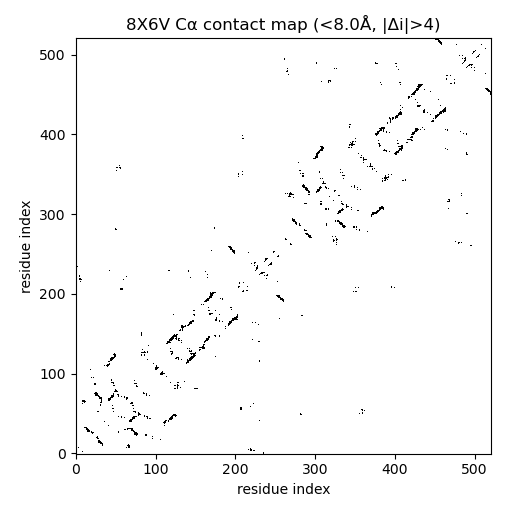LA A 1 201 ? -3.058 6.239 8.516 1.00 17.04 225 ALA A C 1
ATOM 1471 O O . ALA A 1 201 ? -2.480 7.261 8.901 1.00 15.52 225 ALA A O 1
ATOM 1473 N N . SER A 1 202 ? -2.420 5.100 8.270 1.00 16.43 226 SER A N 1
ATOM 1474 C CA . SER A 1 202 ? -0.975 4.966 8.381 1.00 19.15 226 SER A CA 1
ATOM 1475 C C . SER A 1 202 ? -0.355 4.874 6.990 1.00 17.22 226 SER A C 1
ATOM 1476 O O . SER A 1 202 ? -1.052 4.733 5.979 1.00 17.09 226 SER A O 1
ATOM 1479 N N . HIS A 1 203 ? 0.980 4.928 6.966 1.00 15.90 227 HIS A N 1
ATOM 1480 C CA . HIS A 1 203 ? 1.710 5.049 5.705 1.00 12.50 227 HIS A CA 1
ATOM 1481 C C . HIS A 1 203 ? 1.411 3.892 4.765 1.00 13.20 227 HIS A C 1
ATOM 1482 O O . HIS A 1 203 ? 1.204 4.097 3.564 1.00 12.85 227 HIS A O 1
ATOM 1489 N N . LEU A 1 204 ? 1.354 2.673 5.290 1.00 13.60 228 LEU A N 1
ATOM 1490 C CA . LEU A 1 204 ? 1.177 1.522 4.414 1.00 15.39 228 LEU A CA 1
ATOM 1491 C C . LEU A 1 204 ? -0.297 1.252 4.068 1.00 17.29 228 LEU A C 1
ATOM 1492 O O . LEU A 1 204 ? -0.621 0.162 3.583 1.00 15.69 228 LEU A O 1
ATOM 1497 N N . ASP A 1 205 ? -1.193 2.218 4.284 1.00 14.76 229 ASP A N 1
ATOM 1498 C CA . ASP A 1 205 ? -2.557 2.053 3.790 1.00 15.57 229 ASP A CA 1
ATOM 1499 C C . ASP A 1 205 ? -2.646 2.196 2.275 1.00 16.27 229 ASP A C 1
ATOM 1500 O O . ASP A 1 205 ? -3.658 1.797 1.685 1.00 17.39 229 ASP A O 1
ATOM 1505 N N . TRP A 1 206 ? -1.598 2.711 1.629 1.00 14.77 230 TRP A N 1
ATOM 1506 C CA . TRP A 1 206 ? -1.612 2.972 0.195 1.00 15.25 230 TRP A CA 1
ATOM 1507 C C . TRP A 1 206 ? -0.953 1.866 -0.628 1.00 15.76 230 TRP A C 1
ATOM 1508 O O . TRP A 1 206 ? -0.708 2.063 -1.824 1.00 15.03 230 TRP A O 1
ATOM 1519 N N . ILE A 1 207 ? -0.687 0.705 -0.029 1.00 14.06 231 ILE A N 1
ATOM 1520 C CA . ILE A 1 207 ? -0.308 -0.498 -0.761 1.00 14.35 231 ILE A CA 1
ATOM 1521 C C . ILE A 1 207 ? -1.340 -1.586 -0.451 1.00 18.04 231 ILE A C 1
ATOM 1522 O O . ILE A 1 207 ? -2.223 -1.404 0.383 1.00 15.64 231 ILE A O 1
ATOM 1527 N N . ASN A 1 208 ? -1.241 -2.719 -1.161 1.00 19.02 232 ASN A N 1
ATOM 1528 C CA . ASN A 1 208 ? -2.329 -3.703 -1.130 1.00 17.89 232 ASN A CA 1
ATOM 1529 C C . ASN A 1 208 ? -2.655 -4.178 0.283 1.00 24.31 232 ASN A C 1
ATOM 1530 O O . ASN A 1 208 ? -3.818 -4.480 0.584 1.00 29.58 232 ASN A O 1
ATOM 1535 N N . THR A 1 209 ? -1.659 -4.269 1.151 1.00 23.29 233 THR A N 1
ATOM 1536 C CA . THR A 1 209 ? -1.891 -4.750 2.506 1.00 25.25 233 THR A CA 1
ATOM 1537 C C . THR A 1 209 ? -2.431 -3.676 3.442 1.00 22.54 233 THR A C 1
ATOM 1538 O O . THR A 1 209 ? -2.540 -3.929 4.648 1.00 22.99 233 THR A O 1
ATOM 1542 N N . GLY A 1 210 ? -2.779 -2.502 2.931 1.00 17.78 234 GLY A N 1
ATOM 1543 C CA . GLY A 1 210 ? -3.412 -1.489 3.758 1.00 17.89 234 GLY A CA 1
ATOM 1544 C C . GLY A 1 210 ? -4.776 -1.937 4.265 1.00 18.45 234 GLY A C 1
ATOM 1545 O O . GLY A 1 210 ? -5.348 -2.933 3.829 1.00 18.99 234 GLY A O 1
ATOM 1546 N N . ASN A 1 211 ? -5.297 -1.169 5.223 1.00 18.07 235 ASN A N 1
ATOM 1547 C CA . ASN A 1 211 ? -6.602 -1.448 5.813 1.00 19.97 235 ASN A CA 1
ATOM 1548 C C . ASN A 1 211 ? -7.688 -1.222 4.772 1.00 21.01 235 ASN A C 1
ATOM 1549 O O . ASN A 1 211 ? -7.795 -0.125 4.211 1.00 17.11 235 ASN A O 1
ATOM 1554 N N . THR A 1 212 ? -8.501 -2.256 4.533 1.00 20.68 236 THR A N 1
ATOM 1555 C CA . THR A 1 212 ? -9.440 -2.227 3.412 1.00 20.34 236 THR A CA 1
ATOM 1556 C C . THR A 1 212 ? -10.537 -1.191 3.617 1.00 20.56 236 THR A C 1
ATOM 1557 O O . THR A 1 212 ? -11.011 -0.584 2.651 1.00 19.25 236 THR A O 1
ATOM 1561 N N . ASN A 1 213 ? -10.974 -0.989 4.863 1.00 21.21 237 ASN A N 1
ATOM 1562 C CA . ASN A 1 213 ? -12.014 0.005 5.120 1.00 20.02 237 ASN A CA 1
ATOM 1563 C C . ASN A 1 213 ? -11.491 1.418 4.894 1.00 19.43 237 ASN A C 1
ATOM 1564 O O . ASN A 1 213 ? -12.191 2.264 4.322 1.00 20.76 237 ASN A O 1
ATOM 1569 N N . ARG A 1 214 ? -10.264 1.697 5.341 1.00 17.41 238 ARG A N 1
ATOM 1570 C CA . ARG A 1 214 ? -9.684 3.012 5.085 1.00 16.90 238 ARG A CA 1
ATOM 1571 C C . ARG A 1 214 ? -9.364 3.189 3.610 1.00 16.72 238 ARG A C 1
ATOM 1572 O O . ARG A 1 214 ? -9.447 4.309 3.088 1.00 14.08 238 ARG A O 1
ATOM 1580 N N . GLN A 1 215 ? -9.011 2.101 2.921 1.00 15.51 239 GLN A N 1
ATOM 1581 C CA . GLN A 1 215 ? -8.727 2.196 1.492 1.00 16.13 239 GLN A CA 1
ATOM 1582 C C . GLN A 1 215 ? -9.971 2.590 0.704 1.00 16.61 239 GLN A C 1
ATOM 1583 O O . GLN A 1 215 ? -9.868 3.283 -0.310 1.00 17.71 239 GLN A O 1
ATOM 1589 N N . ALA A 1 216 ? -11.152 2.173 1.158 1.00 17.33 240 ALA A N 1
ATOM 1590 C CA . ALA A 1 216 ? -12.382 2.615 0.502 1.00 17.37 240 ALA A CA 1
ATOM 1591 C C . ALA A 1 216 ? -12.513 4.135 0.547 1.00 15.08 240 ALA A C 1
ATOM 1592 O O . ALA A 1 216 ? -12.954 4.755 -0.424 1.00 15.86 240 ALA A O 1
ATOM 1594 N N . ARG A 1 217 ? -12.108 4.755 1.661 1.00 15.46 241 ARG A N 1
ATOM 1595 C CA . ARG A 1 217 ? -12.072 6.214 1.739 1.00 15.14 241 ARG A CA 1
ATOM 1596 C C . ARG A 1 217 ? -11.033 6.795 0.778 1.00 17.08 241 ARG A C 1
ATOM 1597 O O . ARG A 1 217 ? -11.318 7.756 0.048 1.00 15.61 241 ARG A O 1
ATOM 1605 N N . LEU A 1 218 ? -9.831 6.209 0.738 1.00 14.33 242 LEU A N 1
ATOM 1606 C CA . LEU A 1 218 ? -8.808 6.678 -0.196 1.00 13.41 242 LEU A CA 1
ATOM 1607 C C . LEU A 1 218 ? -9.314 6.623 -1.636 1.00 16.78 242 LEU A C 1
ATOM 1608 O O . LEU A 1 218 ? -9.195 7.602 -2.384 1.00 14.11 242 LEU A O 1
ATOM 1613 N N . LYS A 1 219 ? -9.889 5.481 -2.036 1.00 14.94 243 LYS A N 1
ATOM 1614 C CA . LYS A 1 219 ? -10.420 5.336 -3.388 1.00 15.85 243 LYS A CA 1
ATOM 1615 C C . LYS A 1 219 ? -11.461 6.402 -3.683 1.00 16.20 243 LYS A C 1
ATOM 1616 O O . LYS A 1 219 ? -11.531 6.911 -4.806 1.00 15.05 243 LYS A O 1
ATOM 1622 N N . THR A 1 220 ? -12.313 6.715 -2.696 1.00 14.86 244 THR A N 1
ATOM 1623 C CA . THR A 1 220 ? -13.380 7.689 -2.911 1.00 13.67 244 THR A CA 1
ATOM 1624 C C . THR A 1 220 ? -12.806 9.011 -3.394 1.00 15.64 244 THR A C 1
ATOM 1625 O O . THR A 1 220 ? -13.242 9.560 -4.413 1.00 15.04 244 THR A O 1
ATOM 1629 N N . LEU A 1 221 ? -11.782 9.507 -2.703 1.00 11.17 245 LEU A N 1
ATOM 1630 C CA . LEU A 1 221 ? -11.220 10.808 -3.045 1.00 13.10 245 LEU A CA 1
ATOM 1631 C C . LEU A 1 221 ? -10.394 10.755 -4.329 1.00 12.78 245 LEU A C 1
ATOM 1632 O O . LEU A 1 221 ? -10.452 11.690 -5.132 1.00 12.05 245 LEU A O 1
ATOM 1637 N N . VAL A 1 222 ? -9.578 9.704 -4.514 1.00 14.38 246 VAL A N 1
ATOM 1638 C CA . VAL A 1 222 ? -8.727 9.624 -5.709 1.00 12.69 246 VAL A CA 1
ATOM 1639 C C . VAL A 1 222 ? -9.601 9.533 -6.950 1.00 15.87 246 VAL A C 1
ATOM 1640 O O . VAL A 1 222 ? -9.405 10.258 -7.929 1.00 12.66 246 VAL A O 1
ATOM 1644 N N . THR A 1 223 ? -10.590 8.640 -6.911 1.00 14.73 247 THR A N 1
ATOM 1645 C CA . THR A 1 223 ? -11.472 8.451 -8.053 1.00 15.07 247 THR A CA 1
ATOM 1646 C C . THR A 1 223 ? -12.248 9.720 -8.357 1.00 13.77 247 THR A C 1
ATOM 1647 O O . THR A 1 223 ? -12.396 10.104 -9.527 1.00 14.57 247 THR A O 1
ATOM 1651 N N . SER A 1 224 ? -12.754 10.382 -7.311 1.00 13.94 248 SER A N 1
ATOM 1652 C CA . SER A 1 224 ? -13.603 11.549 -7.515 1.00 15.29 248 SER A CA 1
ATOM 1653 C C . SER A 1 224 ? -12.787 12.717 -8.056 1.00 15.52 248 SER A C 1
ATOM 1654 O O . SER A 1 224 ? -13.267 13.476 -8.905 1.00 15.93 248 SER A O 1
ATOM 1657 N N . TRP A 1 225 ? -11.542 12.865 -7.586 1.00 12.94 249 TRP A N 1
ATOM 1658 C CA . TRP A 1 225 ? -10.667 13.913 -8.107 1.00 12.51 249 TRP A CA 1
ATOM 1659 C C . TRP A 1 225 ? -10.409 13.726 -9.591 1.00 13.18 249 TRP A C 1
ATOM 1660 O O . TRP A 1 225 ? -10.494 14.681 -10.368 1.00 13.39 249 TRP A O 1
ATOM 1671 N N . LEU A 1 226 ? -10.042 12.506 -9.998 1.00 12.36 250 LEU A N 1
ATOM 1672 C CA . LEU A 1 226 ? -9.812 12.241 -11.416 1.00 13.07 250 LEU A CA 1
ATOM 1673 C C . LEU A 1 226 ? -11.072 12.504 -12.230 1.00 15.10 250 LEU A C 1
ATOM 1674 O O . LEU A 1 226 ? -11.018 13.125 -13.298 1.00 12.97 250 LEU A O 1
ATOM 1679 N N . LYS A 1 227 ? -12.219 12.048 -11.730 1.00 12.27 251 LYS A N 1
ATOM 1680 C CA . LYS A 1 227 ? -13.466 12.218 -12.469 1.00 14.12 251 LYS A CA 1
ATOM 1681 C C . LYS A 1 227 ? -13.771 13.691 -12.709 1.00 15.28 251 LYS A C 1
ATOM 1682 O O . LYS A 1 227 ? -14.063 14.104 -13.838 1.00 15.43 251 LYS A O 1
ATOM 1688 N N . VAL A 1 228 ? -13.705 14.501 -11.656 1.00 13.92 252 VAL A N 1
ATOM 1689 C CA . VAL A 1 228 ? -14.020 15.917 -11.785 1.00 11.90 252 VAL A CA 1
ATOM 1690 C C . VAL A 1 228 ? -12.976 16.632 -12.635 1.00 16.82 252 VAL A C 1
ATOM 1691 O O . VAL A 1 228 ? -13.315 17.353 -13.580 1.00 16.12 252 VAL A O 1
ATOM 1695 N N . TYR A 1 229 ? -11.688 16.443 -12.329 1.00 16.50 253 TYR A N 1
ATOM 1696 C CA . TYR A 1 229 ? -10.671 17.304 -12.922 1.00 15.45 253 TYR A CA 1
ATOM 1697 C C . TYR A 1 229 ? -9.904 16.677 -14.083 1.00 16.06 253 TYR A C 1
ATOM 1698 O O . TYR A 1 229 ? -9.296 17.416 -14.863 1.00 17.79 253 TYR A O 1
ATOM 1707 N N . LEU A 1 230 ? -9.904 15.354 -14.226 1.00 14.04 254 LEU A N 1
ATOM 1708 C CA . LEU A 1 230 ? -9.343 14.763 -15.438 1.00 14.64 25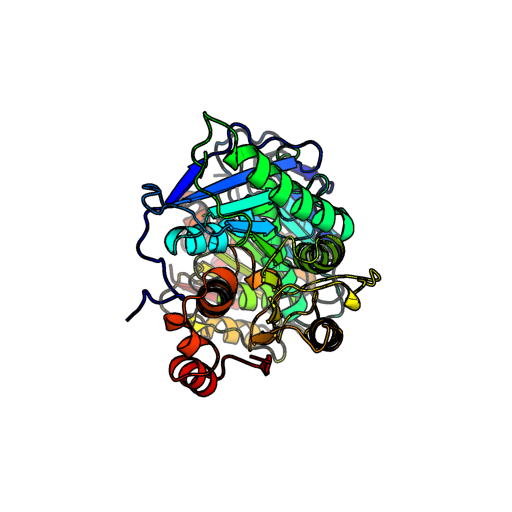4 LEU A CA 1
ATOM 1709 C C . LEU A 1 230 ? -10.422 14.570 -16.501 1.00 16.17 254 LEU A C 1
ATOM 1710 O O . LEU A 1 230 ? -10.286 15.062 -17.627 1.00 17.58 254 LEU A O 1
ATOM 1715 N N . ASP A 1 231 ? -11.500 13.867 -16.140 1.00 16.94 255 ASP A N 1
ATOM 1716 C CA . ASP A 1 231 ? -12.613 13.642 -17.059 1.00 17.32 255 ASP A CA 1
ATOM 1717 C C . ASP A 1 231 ? -13.418 14.905 -17.318 1.00 19.88 255 ASP A C 1
ATOM 1718 O O . ASP A 1 231 ? -14.021 15.041 -18.391 1.00 21.07 255 ASP A O 1
ATOM 1723 N N . GLY A 1 232 ? -13.473 15.817 -16.352 1.00 15.92 256 GLY A N 1
ATOM 1724 C CA . GLY A 1 232 ? -14.459 16.883 -16.427 1.00 20.54 256 GLY A CA 1
ATOM 1725 C C . GLY A 1 232 ? -15.881 16.427 -16.164 1.00 19.55 256 GLY A C 1
ATOM 1726 O O . GLY A 1 232 ? -16.827 17.034 -16.682 1.00 18.63 256 GLY A O 1
ATOM 1727 N N . ASN A 1 233 ? -16.060 15.371 -15.368 1.00 18.10 257 ASN A N 1
ATOM 1728 C CA . ASN A 1 233 ? -17.387 14.851 -15.037 1.00 19.66 257 ASN A CA 1
ATOM 1729 C C . ASN A 1 233 ? -17.864 15.482 -13.732 1.00 19.95 257 ASN A C 1
ATOM 1730 O O . ASN A 1 233 ? -17.522 15.022 -12.638 1.00 16.57 257 ASN A O 1
ATOM 1735 N N . SER A 1 234 ? -18.722 16.497 -13.843 1.00 19.48 258 SER A N 1
ATOM 1736 C CA . SER A 1 234 ? -19.211 17.172 -12.645 1.00 17.52 258 SER A CA 1
ATOM 1737 C C . SER A 1 234 ? -20.080 16.288 -11.759 1.00 16.23 258 SER A C 1
ATOM 1738 O O . SER A 1 234 ? -20.374 16.690 -10.627 1.00 17.56 258 SER A O 1
ATOM 1741 N N . ASP A 1 235 ? -20.488 15.098 -12.213 1.00 16.62 259 ASP A N 1
ATOM 1742 C CA . ASP A 1 235 ? -21.334 14.257 -11.368 1.00 17.50 259 ASP A CA 1
ATOM 1743 C C . ASP A 1 235 ? -20.608 13.753 -10.134 1.00 17.61 259 ASP A C 1
ATOM 1744 O O . ASP A 1 235 ? -21.265 13.256 -9.211 1.00 17.78 259 ASP A O 1
ATOM 1749 N N . TYR A 1 236 ? -19.283 13.872 -10.085 1.00 16.89 260 TYR A N 1
ATOM 1750 C CA . TYR A 1 236 ? -18.527 13.441 -8.921 1.00 15.29 260 TYR A CA 1
ATOM 1751 C C . TYR A 1 236 ? -18.173 14.593 -7.996 1.00 15.75 260 TYR A C 1
ATOM 1752 O O . TYR A 1 236 ? -17.529 14.367 -6.969 1.00 15.47 260 TYR A O 1
ATOM 1761 N N . ALA A 1 237 ? -18.609 15.816 -8.314 1.00 16.03 261 ALA A N 1
ATOM 1762 C CA . ALA A 1 237 ? -18.284 16.952 -7.460 1.00 16.64 261 ALA A CA 1
ATOM 1763 C C . ALA A 1 237 ? -18.871 16.794 -6.060 1.00 18.13 261 ALA A C 1
ATOM 1764 O O . ALA A 1 237 ? -18.318 17.343 -5.098 1.00 16.98 261 ALA A O 1
ATOM 1766 N N . THR A 1 238 ? -19.982 16.046 -5.929 1.00 15.61 262 THR A N 1
ATOM 1767 C CA . THR A 1 238 ? -20.611 15.836 -4.625 1.00 17.72 262 THR A CA 1
ATOM 1768 C C . THR A 1 238 ? -19.649 15.225 -3.612 1.00 14.28 262 THR A C 1
ATOM 1769 O O . THR A 1 238 ? -19.752 15.509 -2.414 1.00 17.21 262 THR A O 1
ATOM 1773 N N . TYR A 1 239 ? -18.736 14.372 -4.069 1.00 16.32 263 TYR A N 1
ATOM 1774 C CA . TYR A 1 239 ? -17.720 13.768 -3.213 1.00 16.28 263 TYR A CA 1
ATOM 1775 C C . TYR A 1 239 ? -16.621 14.738 -2.796 1.00 16.05 263 TYR A C 1
ATOM 1776 O O . TYR A 1 239 ? -15.854 14.416 -1.884 1.00 17.72 263 TYR A O 1
ATOM 1785 N N . LEU A 1 240 ? -16.521 15.906 -3.423 1.00 16.16 264 LEU A N 1
ATOM 1786 C CA . LEU A 1 240 ? -15.505 16.886 -3.054 1.00 15.13 264 LEU A CA 1
ATOM 1787 C C . LE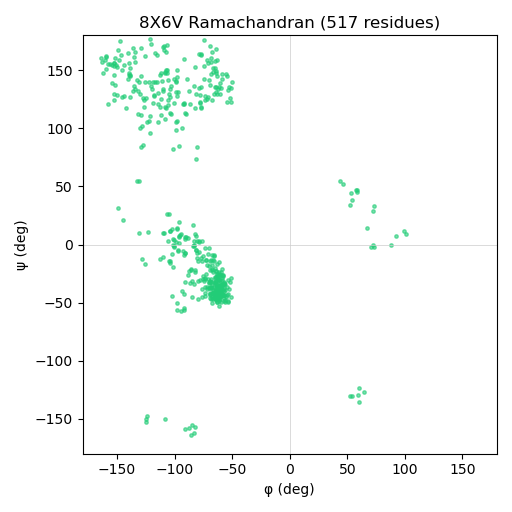U A 1 240 ? -16.058 18.025 -2.206 1.00 17.04 264 LEU A C 1
ATOM 1788 O O . LEU A 1 240 ? -15.440 18.401 -1.201 1.00 14.41 264 LEU A O 1
ATOM 1793 N N . ASP A 1 241 ? -17.233 18.575 -2.572 1.00 17.34 265 ASP A N 1
ATOM 1794 C CA . ASP A 1 241 ? -17.810 19.689 -1.821 1.00 13.47 265 ASP A CA 1
ATOM 1795 C C . ASP A 1 241 ? -19.338 19.692 -1.863 1.00 15.18 265 ASP A C 1
ATOM 1796 O O . ASP A 1 241 ? -19.953 20.764 -1.818 1.00 17.70 265 ASP A O 1
ATOM 1801 N N . GLY A 1 242 ? -19.964 18.522 -1.937 1.00 15.42 266 GLY A N 1
ATOM 1802 C CA . GLY A 1 242 ? -21.400 18.407 -1.957 1.00 14.68 266 GLY A CA 1
ATOM 1803 C C . GLY A 1 242 ? -21.895 17.491 -0.848 1.00 15.52 266 GLY A C 1
ATOM 1804 O O . GLY A 1 242 ? -21.263 17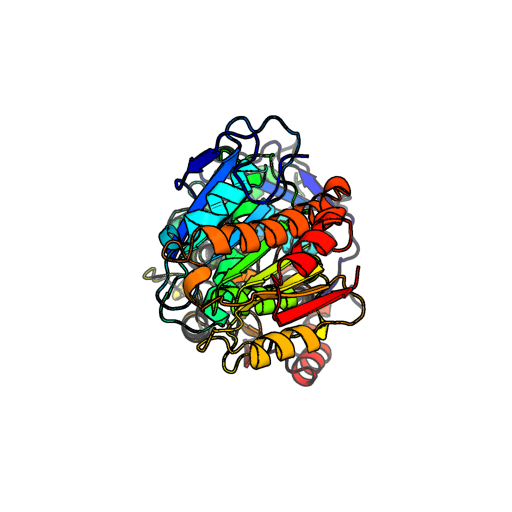.352 0.209 1.00 15.48 266 GLY A O 1
ATOM 1805 N N . ALA A 1 243 ? -23.024 16.838 -1.117 1.00 16.08 267 ALA A N 1
ATOM 1806 C CA . ALA A 1 243 ? -23.696 16.070 -0.071 1.00 18.83 267 ALA A CA 1
ATOM 1807 C C . ALA A 1 243 ? -22.844 14.901 0.408 1.00 18.00 267 ALA A C 1
ATOM 1808 O O . ALA A 1 243 ? -22.848 14.564 1.600 1.00 18.13 267 ALA A O 1
ATOM 1810 N N . GLU A 1 244 ? -22.129 14.248 -0.507 1.00 16.95 268 GLU A N 1
ATOM 1811 C CA . GLU A 1 244 ? -21.298 13.120 -0.096 1.00 16.99 268 GLU A CA 1
ATOM 1812 C C . GLU A 1 244 ? -20.113 13.586 0.738 1.00 15.92 268 GLU A C 1
ATOM 1813 O O . GLU A 1 244 ? -19.785 12.973 1.765 1.00 14.86 268 GLU A O 1
ATOM 1819 N N . HIS A 1 245 ? -19.469 14.681 0.330 1.00 14.40 269 HIS A N 1
ATOM 1820 C CA . HIS A 1 245 ? -18.432 15.258 1.180 1.00 16.19 269 HIS A CA 1
ATOM 1821 C C . HIS A 1 245 ? -18.985 15.569 2.567 1.00 18.29 269 HIS A C 1
ATOM 1822 O O . HIS A 1 245 ? -18.313 15.335 3.578 1.00 14.93 269 HIS A O 1
ATOM 1829 N N . SER A 1 246 ? -20.227 16.057 2.645 1.00 13.36 270 SER A N 1
ATOM 1830 C CA . SER A 1 246 ? -20.785 16.317 3.977 1.00 13.98 270 SER A CA 1
ATOM 1831 C C . SER A 1 246 ? -20.973 15.029 4.770 1.00 16.32 270 SER A C 1
ATOM 1832 O O . SER A 1 246 ? -20.828 15.036 6.001 1.00 14.88 270 SER A O 1
ATOM 1835 N N . ARG A 1 247 ? -21.267 13.915 4.094 1.00 13.07 271 ARG A N 1
ATOM 1836 C CA . ARG A 1 247 ? -21.270 12.626 4.779 1.00 16.53 271 ARG A CA 1
ATOM 1837 C C . ARG A 1 247 ? -19.887 12.286 5.325 1.00 18.50 271 ARG A C 1
ATOM 1838 O O . ARG A 1 247 ? -19.770 11.711 6.415 1.00 16.79 271 ARG A O 1
ATOM 1846 N N . HIS A 1 248 ? -18.830 12.606 4.565 1.00 15.92 272 HIS A N 1
ATOM 1847 C CA . HIS A 1 248 ? -17.468 12.365 5.041 1.00 16.71 272 HIS A CA 1
ATOM 1848 C C . HIS A 1 248 ? -17.182 13.169 6.305 1.00 17.02 272 HIS A C 1
ATOM 1849 O O . HIS A 1 248 ? -16.572 12.660 7.252 1.00 18.67 272 HIS A O 1
ATOM 1856 N N . LEU A 1 249 ? -17.620 14.425 6.344 1.00 15.65 273 LEU A N 1
ATOM 1857 C CA . LEU A 1 249 ? -17.443 15.223 7.551 1.00 14.59 273 LEU A CA 1
ATOM 1858 C C . LEU A 1 249 ? -18.195 14.600 8.719 1.00 16.87 273 LEU A C 1
ATOM 1859 O O . LEU A 1 249 ? -17.654 14.476 9.826 1.00 15.88 273 LEU A O 1
ATOM 1864 N N . ALA A 1 250 ? -19.435 14.164 8.464 1.00 16.52 274 ALA A N 1
ATOM 1865 C CA . ALA A 1 250 ? -20.261 13.534 9.490 1.00 18.67 274 ALA A CA 1
ATOM 1866 C C . ALA A 1 250 ? -19.573 12.315 10.076 1.00 18.46 274 ALA A C 1
ATOM 1867 O O . ALA A 1 250 ? -19.631 12.077 11.289 1.00 16.60 274 ALA A O 1
ATOM 1869 N N . GLU A 1 251 ? -18.897 11.541 9.231 1.00 17.70 275 GLU A N 1
ATOM 1870 C CA . GLU A 1 251 ? -18.188 10.346 9.660 1.00 17.68 275 GLU A CA 1
ATOM 1871 C C . GLU A 1 251 ? -16.754 10.630 10.092 1.00 16.55 275 GLU A C 1
ATOM 1872 O O . GLU A 1 251 ? -16.010 9.685 10.359 1.00 15.95 275 GLU A O 1
ATOM 1878 N N . ASP A 1 252 ? -16.351 11.903 10.137 1.00 16.79 276 ASP A N 1
ATOM 1879 C CA . ASP A 1 252 ? -15.045 12.316 10.647 1.00 17.36 276 ASP A CA 1
ATOM 1880 C C . ASP A 1 252 ? -13.906 11.656 9.877 1.00 18.56 276 ASP A C 1
ATOM 1881 O O . ASP A 1 252 ? -12.955 11.152 10.470 1.00 16.76 276 ASP A O 1
ATOM 1886 N N . TRP A 1 253 ? -14.015 11.648 8.537 1.00 16.62 277 TRP A N 1
ATOM 1887 C CA . TRP A 1 253 ? -12.980 11.030 7.707 1.00 17.14 277 TRP A CA 1
ATOM 1888 C C . TRP A 1 253 ? -11.633 11.734 7.822 1.00 14.18 277 TRP A C 1
ATOM 1889 O O . TRP A 1 253 ? -10.582 11.095 7.644 1.00 12.39 277 TRP A O 1
ATOM 1900 N N . PHE A 1 254 ? -11.634 13.044 8.055 1.00 15.12 278 PHE A N 1
ATOM 1901 C CA . PHE A 1 254 ? -10.451 13.873 7.847 1.00 13.02 278 PHE A CA 1
ATOM 1902 C C . PHE A 1 254 ? -9.987 14.533 9.135 1.00 15.84 278 PHE A C 1
ATOM 1903 O O . PHE A 1 254 ? -10.804 15.003 9.937 1.00 14.78 278 PHE A O 1
ATOM 1911 N N . THR A 1 255 ? -8.666 14.568 9.321 1.00 14.07 279 THR A N 1
ATOM 1912 C CA . THR A 1 255 ? -8.043 15.523 10.229 1.00 12.05 279 THR A CA 1
ATOM 1913 C C . THR A 1 255 ? -7.713 16.832 9.527 1.00 14.61 279 THR A C 1
ATOM 1914 O O . THR A 1 255 ? -7.653 17.881 10.177 1.00 14.81 279 THR A O 1
ATOM 1918 N N . ARG A 1 256 ? -7.508 16.794 8.213 1.00 14.53 280 ARG A N 1
ATOM 1919 C CA . ARG A 1 256 ? -7.298 17.985 7.404 1.00 13.35 280 ARG A CA 1
ATOM 1920 C C . ARG A 1 256 ? -8.129 17.862 6.144 1.00 14.69 280 ARG A C 1
ATOM 1921 O O . ARG A 1 256 ? -8.169 16.796 5.523 1.00 16.47 280 ARG A O 1
ATOM 1929 N N . PHE A 1 257 ? -8.792 18.952 5.768 1.00 13.18 281 PHE A N 1
ATOM 1930 C CA . PHE A 1 257 ? -9.436 19.032 4.465 1.00 13.01 281 PHE A CA 1
ATOM 1931 C C . PHE A 1 257 ? -9.270 20.447 3.939 1.00 13.24 281 PHE A C 1
ATOM 1932 O O . PHE A 1 257 ? -9.749 21.402 4.555 1.00 14.68 281 PHE A O 1
ATOM 1940 N N . GLU A 1 258 ? -8.574 20.584 2.818 1.00 15.19 282 GLU A N 1
ATOM 1941 C CA . GLU A 1 258 ? -8.451 21.858 2.132 1.00 14.14 282 GLU A CA 1
ATOM 1942 C C . GLU A 1 258 ? -8.821 21.634 0.678 1.00 14.80 282 GLU A C 1
ATOM 1943 O O . GLU A 1 258 ? -8.557 20.567 0.121 1.00 14.49 282 GLU A O 1
ATOM 1949 N N . TYR A 1 259 ? -9.448 22.635 0.070 1.00 15.43 283 TYR A N 1
ATOM 1950 C CA . TYR A 1 259 ? -9.921 22.484 -1.304 1.00 13.77 283 TYR A CA 1
ATOM 1951 C C . TYR A 1 259 ? -10.086 23.864 -1.918 1.00 16.28 283 TYR A C 1
ATOM 1952 O O . TYR A 1 259 ? -10.848 24.691 -1.400 1.00 15.18 283 TYR A O 1
ATOM 1961 N N . VAL A 1 260 ? -9.364 24.116 -3.006 1.00 15.39 284 VAL A N 1
ATOM 1962 C CA . VAL A 1 260 ? -9.529 25.299 -3.842 1.00 15.91 284 VAL A CA 1
ATOM 1963 C C . VAL A 1 260 ? -10.096 24.802 -5.165 1.00 18.47 284 VAL A C 1
ATOM 1964 O O . VAL A 1 260 ? -9.401 24.111 -5.921 1.00 17.96 284 VAL A O 1
ATOM 1968 N N . ARG A 1 261 ? -11.352 25.139 -5.448 1.00 21.65 285 ARG A N 1
ATOM 1969 C CA . ARG A 1 261 ? -12.074 24.570 -6.596 1.00 20.54 285 ARG A CA 1
ATOM 1970 C C . ARG A 1 261 ? -11.444 24.959 -7.924 1.00 23.39 285 ARG A C 1
ATOM 1971 O O . ARG A 1 261 ? -10.909 26.058 -8.071 1.00 23.76 285 ARG A O 1
ATOM 1980 N N . ALA B 1 2 ? 6.864 -36.054 11.553 1.00 42.30 26 ALA B N 1
ATOM 1981 C CA . ALA B 1 2 ? 6.582 -34.864 12.345 1.00 32.22 26 ALA B CA 1
ATOM 1982 C C . ALA B 1 2 ? 7.756 -34.562 13.263 1.00 33.37 26 ALA B C 1
ATOM 1983 O O . ALA B 1 2 ? 7.796 -35.028 14.405 1.00 34.70 26 ALA B O 1
ATOM 1985 N N . PRO B 1 3 ? 8.725 -33.810 12.745 1.00 28.38 27 PRO B N 1
ATOM 1986 C CA . PRO B 1 3 ? 9.852 -33.375 13.575 1.00 24.49 27 PRO B CA 1
ATOM 1987 C C . PRO B 1 3 ? 9.377 -32.746 14.881 1.00 25.78 27 PRO B C 1
ATOM 1988 O O . PRO B 1 3 ? 8.384 -32.014 14.914 1.00 24.26 27 PRO B O 1
ATOM 1992 N N . ALA B 1 4 ? 10.087 -33.056 15.961 1.00 23.93 28 ALA B N 1
ATOM 1993 C CA . ALA B 1 4 ? 9.747 -32.512 17.272 1.00 26.10 28 ALA B CA 1
ATOM 1994 C C . ALA B 1 4 ? 9.873 -30.989 17.252 1.00 21.87 28 ALA B C 1
ATOM 1995 O O . ALA B 1 4 ? 10.879 -30.461 16.758 1.00 23.38 28 ALA B O 1
ATOM 1997 N N . PRO B 1 5 ? 8.892 -30.258 17.787 1.00 21.93 29 PRO B N 1
ATOM 1998 C CA . PRO B 1 5 ? 8.906 -28.795 17.664 1.00 21.55 29 PRO B CA 1
ATOM 1999 C C . PRO B 1 5 ? 9.794 -28.080 18.671 1.00 22.79 29 PRO B C 1
ATOM 2000 O O . PRO B 1 5 ? 9.929 -26.851 18.575 1.00 20.25 29 PRO B O 1
ATOM 2004 N N . ASN B 1 6 ? 10.402 -28.792 19.622 1.00 19.78 30 ASN B N 1
ATOM 2005 C CA . ASN B 1 6 ? 11.244 -28.156 20.628 1.00 20.29 30 ASN B CA 1
ATOM 2006 C C . ASN B 1 6 ? 12.706 -28.070 20.210 1.00 21.02 30 ASN B C 1
ATOM 2007 O O . ASN B 1 6 ? 13.500 -27.436 20.916 1.00 24.46 30 ASN B O 1
ATOM 2012 N N . VAL B 1 7 ? 13.076 -28.693 19.095 1.00 20.46 31 VAL B N 1
ATOM 2013 C CA . VAL B 1 7 ? 14.457 -28.744 18.621 1.00 19.49 31 VAL B CA 1
ATOM 2014 C C . VAL B 1 7 ? 14.461 -28.438 17.125 1.00 21.58 31 VAL B C 1
ATOM 2015 O O . VAL B 1 7 ? 13.387 -28.452 16.497 1.00 22.89 31 VAL B O 1
ATOM 2019 N N . PRO B 1 8 ? 15.615 -28.146 16.517 1.00 23.34 32 PRO B N 1
ATOM 2020 C CA . PRO B 1 8 ? 15.633 -27.837 15.077 1.00 22.32 32 PRO B CA 1
ATOM 2021 C C . PRO B 1 8 ? 14.994 -28.941 14.250 1.00 22.88 32 PRO B C 1
ATOM 2022 O O . PRO B 1 8 ? 15.102 -30.127 14.568 1.00 22.33 32 PRO B O 1
ATOM 2026 N N . GLY B 1 9 ? 14.314 -28.541 13.180 1.00 22.37 33 GLY B N 1
ATOM 2027 C CA . GLY B 1 9 ? 13.670 -29.475 12.284 1.00 24.11 33 GLY B CA 1
ATOM 2028 C C . GLY B 1 9 ? 14.626 -29.985 11.227 1.00 30.28 33 GLY B C 1
ATOM 2029 O O . GLY B 1 9 ? 15.847 -29.846 11.331 1.00 31.94 33 GLY B O 1
ATOM 2030 N N . GLY B 1 10 ? 14.053 -30.567 10.176 1.00 33.15 34 GLY B N 1
ATOM 2031 C CA . GLY B 1 10 ? 14.893 -31.153 9.140 1.00 34.63 34 GLY B CA 1
ATOM 2032 C C . GLY B 1 10 ? 15.768 -30.133 8.430 1.00 36.46 34 GLY B C 1
ATOM 2033 O O . GLY B 1 10 ? 16.985 -30.310 8.316 1.00 38.48 34 GLY B O 1
ATOM 2034 N N . GLU B 1 11 ? 15.166 -29.036 7.977 1.00 34.29 35 GLU B N 1
ATOM 2035 C CA . GLU B 1 11 ? 15.754 -28.212 6.928 1.00 28.36 35 GLU B CA 1
ATOM 2036 C C . GLU B 1 11 ? 17.004 -27.465 7.385 1.00 32.66 35 GLU B C 1
ATOM 2037 O O . GLU B 1 11 ? 17.045 -26.890 8.477 1.00 30.91 35 GLU B O 1
ATOM 2043 N N . ARG B 1 12 ? 18.018 -27.451 6.518 1.00 29.87 36 ARG B N 1
ATOM 2044 C CA . ARG B 1 12 ? 19.131 -26.524 6.672 1.00 30.43 36 ARG B CA 1
ATOM 2045 C C . ARG B 1 12 ? 18.642 -25.098 6.420 1.00 30.52 36 ARG B C 1
ATOM 2046 O O . ARG B 1 12 ? 17.743 -24.864 5.605 1.00 30.96 36 ARG B O 1
ATOM 2054 N N . VAL B 1 13 ? 19.231 -24.142 7.137 1.00 29.46 37 VAL B N 1
ATOM 2055 C CA . VAL B 1 13 ? 18.736 -22.769 7.189 1.00 27.51 37 VAL B CA 1
ATOM 2056 C C . VAL B 1 13 ? 19.729 -21.847 6.500 1.00 30.46 37 VAL B C 1
ATOM 2057 O O . VAL B 1 13 ? 20.918 -21.833 6.845 1.00 30.43 37 VAL B O 1
ATOM 2061 N N . CYS B 1 14 ? 19.239 -21.083 5.530 1.00 23.12 38 CYS B N 1
ATOM 2062 C CA . CYS B 1 14 ? 19.983 -20.031 4.859 1.00 25.91 38 CYS B CA 1
ATOM 2063 C C . CYS B 1 14 ? 19.421 -18.673 5.269 1.00 23.57 38 CYS B C 1
ATOM 2064 O O . CYS B 1 14 ? 18.392 -18.581 5.935 1.00 24.91 38 CYS B O 1
ATOM 2067 N N . ALA B 1 15 ? 20.125 -17.610 4.892 1.00 23.12 39 ALA B N 1
ATOM 2068 C CA . ALA B 1 15 ? 19.713 -16.268 5.268 1.00 22.61 39 ALA B CA 1
ATOM 2069 C C . ALA B 1 15 ? 20.240 -15.263 4.255 1.00 25.71 39 ALA B C 1
ATOM 2070 O O . ALA B 1 15 ? 21.250 -15.501 3.590 1.00 29.06 39 ALA B O 1
ATOM 2072 N N . TYR B 1 16 ? 19.549 -14.131 4.152 1.00 25.74 40 TYR B N 1
ATOM 2073 C CA . TYR B 1 16 ? 20.034 -13.016 3.353 1.00 22.17 40 TYR B CA 1
ATOM 2074 C C . TYR B 1 16 ? 19.510 -11.708 3.927 1.00 22.30 40 TYR B C 1
ATOM 2075 O O . TYR B 1 16 ? 18.530 -11.675 4.680 1.00 22.52 40 TYR B O 1
ATOM 2084 N N . THR B 1 17 ? 20.189 -10.625 3.564 1.00 22.50 41 THR B N 1
ATOM 2085 C CA . THR B 1 17 ? 19.772 -9.282 3.935 1.00 25.90 41 THR B CA 1
ATOM 2086 C C . THR B 1 17 ? 19.694 -8.343 2.744 1.00 27.91 41 THR B C 1
ATOM 2087 O O . THR B 1 17 ? 19.127 -7.252 2.877 1.00 26.32 41 THR B O 1
ATOM 2091 N N . SER B 1 18 ? 20.228 -8.736 1.588 1.00 24.51 42 SER B N 1
ATOM 2092 C CA . SER B 1 18 ? 20.286 -7.850 0.436 1.00 26.63 42 SER B CA 1
ATOM 2093 C C . SER B 1 18 ? 18.903 -7.694 -0.174 1.00 23.64 42 SER B C 1
ATOM 2094 O O . SER B 1 18 ? 18.242 -8.687 -0.490 1.00 24.70 42 SER B O 1
ATOM 2097 N N . GLY B 1 19 ? 18.479 -6.446 -0.353 1.00 23.84 43 GLY B N 1
ATOM 2098 C CA . GLY B 1 19 ? 17.173 -6.145 -0.899 1.00 25.57 43 GLY B CA 1
ATOM 2099 C C . GLY B 1 19 ? 16.071 -5.960 0.118 1.00 24.91 43 GLY B C 1
ATOM 2100 O O . GLY B 1 19 ? 14.906 -5.823 -0.273 1.00 20.57 43 GLY B O 1
ATOM 2101 N N . LEU B 1 20 ? 16.391 -5.932 1.408 1.00 20.55 44 LEU B N 1
ATOM 2102 C CA . LEU B 1 20 ? 15.359 -5.903 2.437 1.00 19.83 44 LEU B CA 1
ATOM 2103 C C . LEU B 1 20 ? 15.131 -4.517 3.024 1.00 21.02 44 LEU B C 1
ATOM 2104 O O . LEU B 1 20 ? 14.328 -4.381 3.961 1.00 22.16 44 LEU B O 1
ATOM 2109 N N . SER B 1 21 ? 15.797 -3.488 2.496 1.00 19.53 45 SER B N 1
ATOM 2110 C CA . SER B 1 21 ? 15.611 -2.134 3.001 1.00 19.76 45 SER B CA 1
ATOM 2111 C C . SER B 1 21 ? 14.149 -1.718 2.879 1.00 22.13 45 SER B C 1
ATOM 2112 O O . SER B 1 21 ? 13.450 -2.115 1.945 1.00 20.16 45 SER B O 1
ATOM 2115 N N . SER B 1 22 ? 13.698 -0.906 3.836 1.00 19.13 46 SER B N 1
ATOM 2116 C CA . SER B 1 22 ? 12.362 -0.322 3.805 1.00 20.16 46 SER B CA 1
ATOM 2117 C C . SER B 1 22 ? 12.390 0.991 4.572 1.00 19.15 46 SER B C 1
ATOM 2118 O O . SER B 1 22 ? 13.128 1.138 5.547 1.00 20.97 46 SER B O 1
ATOM 2121 N N . LEU B 1 23 ? 11.586 1.959 4.120 1.00 21.46 47 LEU B N 1
ATOM 2122 C CA . LEU B 1 23 ? 11.493 3.209 4.867 1.00 20.08 47 LEU B CA 1
ATOM 2123 C C . LEU B 1 23 ? 10.780 3.042 6.201 1.00 21.98 47 LEU B C 1
ATOM 2124 O O . LEU B 1 23 ? 10.858 3.942 7.042 1.00 24.04 47 LEU B O 1
ATOM 2129 N N . SER B 1 24 ? 10.089 1.925 6.412 1.00 17.93 48 SER B N 1
ATOM 2130 C CA . SER B 1 24 ? 9.265 1.737 7.593 1.00 21.24 48 SER B CA 1
ATOM 2131 C C . SER B 1 24 ? 9.960 0.964 8.708 1.00 24.17 48 SER B C 1
ATOM 2132 O O . SER B 1 24 ? 9.384 0.835 9.793 1.00 22.80 48 SER B O 1
ATOM 2135 N N . TYR B 1 25 ? 11.178 0.466 8.487 1.00 18.31 49 TYR B N 1
ATOM 2136 C CA . TYR B 1 25 ? 11.953 -0.106 9.584 1.00 19.80 49 TYR B CA 1
ATOM 2137 C C . TYR B 1 25 ? 13.436 0.148 9.327 1.00 20.09 49 TYR B C 1
ATOM 2138 O O . TYR B 1 25 ? 13.818 0.685 8.286 1.00 18.97 49 TYR B O 1
ATOM 2147 N N . ALA B 1 26 ? 14.270 -0.227 10.304 1.00 18.41 50 ALA B N 1
ATOM 2148 C CA . ALA B 1 26 ? 15.698 0.074 10.213 1.00 18.56 50 ALA B CA 1
ATOM 2149 C C . ALA B 1 26 ? 16.446 -0.980 9.405 1.00 18.17 50 ALA B C 1
ATOM 2150 O O . ALA B 1 26 ? 17.279 -0.642 8.556 1.00 20.15 50 ALA B O 1
ATOM 2152 N N . SER B 1 27 ? 16.173 -2.260 9.656 1.00 18.82 51 SER B N 1
ATOM 2153 C CA . SER B 1 27 ? 16.880 -3.331 8.962 1.00 20.21 51 SER B CA 1
ATOM 2154 C C . SER B 1 27 ? 16.111 -4.629 9.153 1.00 18.44 51 SER B C 1
ATOM 2155 O O . SER B 1 27 ? 15.287 -4.753 10.065 1.00 17.07 51 SER B O 1
ATOM 2158 N N . ALA B 1 28 ? 16.389 -5.598 8.279 1.00 18.91 52 ALA B N 1
ATOM 2159 C CA . ALA B 1 28 ? 15.666 -6.861 8.312 1.00 17.83 52 ALA B CA 1
ATOM 2160 C C . ALA B 1 28 ? 16.571 -7.992 7.850 1.00 18.29 52 ALA B C 1
ATOM 2161 O O . ALA B 1 28 ? 17.570 -7.773 7.162 1.00 19.94 52 ALA B O 1
ATOM 2163 N N . ARG B 1 29 ? 16.209 -9.215 8.229 1.00 17.43 53 ARG B N 1
ATOM 2164 C CA . ARG B 1 29 ? 16.959 -10.389 7.790 1.00 19.98 53 ARG B CA 1
ATOM 2165 C C . ARG B 1 29 ? 15.997 -11.548 7.589 1.00 20.33 53 ARG B C 1
ATOM 2166 O O . ARG B 1 29 ? 15.241 -11.883 8.505 1.00 18.60 53 ARG B O 1
ATOM 2174 N N . VAL B 1 30 ? 16.037 -12.169 6.411 1.00 18.51 54 VAL B N 1
ATOM 2175 C CA . VAL B 1 30 ? 15.197 -13.326 6.112 1.00 18.36 54 VAL B CA 1
ATOM 2176 C C . VAL B 1 30 ? 16.001 -14.601 6.335 1.00 24.00 54 VAL B C 1
ATOM 2177 O O . VAL B 1 30 ? 17.148 -14.714 5.876 1.00 20.94 54 VAL B O 1
ATOM 2181 N N . THR B 1 31 ? 15.411 -15.550 7.059 1.00 19.98 55 THR B N 1
ATOM 2182 C CA . THR B 1 31 ? 15.903 -16.915 7.128 1.00 19.41 55 THR B CA 1
ATOM 2183 C C . THR B 1 31 ? 14.895 -17.830 6.447 1.00 19.69 55 THR B C 1
ATOM 2184 O O . THR B 1 31 ? 13.687 -17.579 6.482 1.00 21.51 55 THR B O 1
ATOM 2188 N N . TYR B 1 32 ? 15.398 -18.883 5.802 1.00 23.29 56 TYR B N 1
ATOM 2189 C CA . TYR B 1 32 ? 14.553 -19.739 4.981 1.00 21.46 56 TYR B CA 1
ATOM 2190 C C . TYR B 1 32 ? 15.216 -21.102 4.835 1.00 23.53 56 TYR B C 1
ATOM 2191 O O 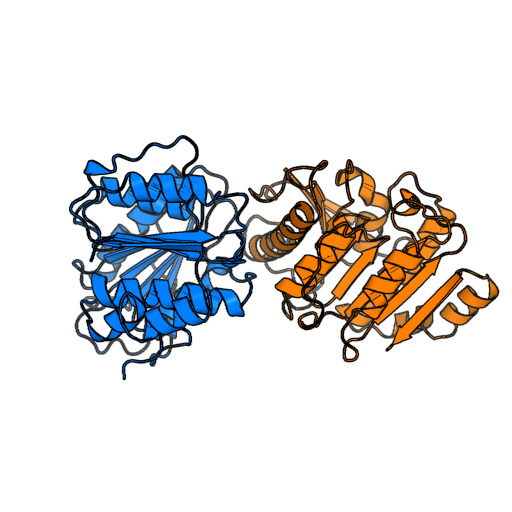. TYR B 1 32 ? 16.438 -21.212 4.992 1.00 25.11 56 TYR B O 1
ATOM 2200 N N . PRO B 1 33 ? 14.441 -22.155 4.578 1.00 25.79 57 PRO B N 1
ATOM 2201 C CA . PRO B 1 33 ? 15.051 -23.446 4.230 1.00 26.84 57 PRO B CA 1
ATOM 2202 C C . PRO B 1 33 ? 15.835 -23.318 2.931 1.00 28.10 57 PRO B C 1
ATOM 2203 O O . PRO B 1 33 ? 15.323 -22.810 1.929 1.00 30.18 57 PRO B O 1
ATOM 2207 N N . CYS B 1 34 ? 17.088 -23.782 2.955 1.00 30.61 58 CYS B N 1
ATOM 2208 C CA . CYS B 1 34 ? 18.016 -23.481 1.864 1.00 32.11 58 CYS B CA 1
ATOM 2209 C C . CYS B 1 34 ? 17.508 -23.990 0.522 1.00 35.50 58 CYS B C 1
ATOM 2210 O O . CYS B 1 34 ? 17.644 -23.305 -0.498 1.00 36.51 58 CYS B O 1
ATOM 2213 N N . THR B 1 35 ? 16.924 -25.188 0.498 1.00 36.83 59 THR B N 1
ATOM 2214 C CA . THR B 1 35 ? 16.579 -25.800 -0.782 1.00 41.13 59 THR B CA 1
ATOM 2215 C C . THR B 1 35 ? 15.452 -25.041 -1.472 1.00 43.78 59 THR B C 1
ATOM 2216 O O . THR B 1 35 ? 15.538 -24.740 -2.670 1.00 43.26 59 THR B O 1
ATOM 2220 N N . LEU B 1 36 ? 14.393 -24.716 -0.725 1.00 41.37 60 LEU B N 1
ATOM 2221 C CA . LEU B 1 36 ? 13.195 -24.067 -1.263 1.00 42.40 60 LEU B CA 1
ATOM 2222 C C . LEU B 1 36 ? 12.572 -24.920 -2.365 1.00 46.70 60 LEU B C 1
ATOM 2223 O O . LEU B 1 36 ? 12.219 -24.433 -3.442 1.00 46.76 60 LEU B O 1
ATOM 2228 N N . SER B 1 37 ? 12.433 -26.213 -2.078 1.00 46.50 61 SER B N 1
ATOM 2229 C CA . SER B 1 37 ? 11.971 -27.159 -3.082 1.00 47.99 61 SER B CA 1
ATOM 2230 C C . SER B 1 37 ? 10.454 -27.242 -3.174 1.00 47.06 61 SER B C 1
ATOM 2231 O O . SER B 1 37 ? 9.938 -27.690 -4.202 1.00 46.91 61 SER B O 1
ATOM 2234 N N . LYS B 1 38 ? 9.727 -26.832 -2.138 1.00 48.66 62 LYS B N 1
ATOM 2235 C CA . LYS B 1 38 ? 8.274 -26.898 -2.197 1.00 44.34 62 LYS B CA 1
ATOM 2236 C C . LYS B 1 38 ? 7.707 -25.737 -3.014 1.00 41.97 62 LYS B C 1
ATOM 2237 O O . LYS B 1 38 ? 8.378 -24.735 -3.279 1.00 41.70 62 LYS B O 1
ATOM 2243 N N . ALA B 1 39 ? 6.438 -25.894 -3.409 1.00 46.40 63 ALA B N 1
ATOM 2244 C CA . ALA B 1 39 ? 5.815 -24.969 -4.354 1.00 41.96 63 ALA B CA 1
ATOM 2245 C C . ALA B 1 39 ? 5.634 -23.581 -3.754 1.00 43.91 63 ALA B C 1
ATOM 2246 O O . ALA B 1 39 ? 5.852 -22.571 -4.434 1.00 40.93 63 ALA B O 1
ATOM 2248 N N . ALA B 1 40 ? 5.215 -23.512 -2.493 1.00 39.50 64 ALA B N 1
ATOM 2249 C CA . ALA B 1 40 ? 5.036 -22.245 -1.800 1.00 35.93 64 ALA B CA 1
ATOM 2250 C C . ALA B 1 40 ? 5.279 -22.481 -0.316 1.00 33.55 64 ALA B C 1
ATOM 2251 O O . ALA B 1 40 ? 5.128 -23.603 0.173 1.00 33.79 64 ALA B O 1
ATOM 2253 N N . TYR B 1 41 ? 5.679 -21.420 0.391 1.00 34.76 65 TYR B N 1
ATOM 2254 C CA . TYR B 1 41 ? 6.071 -21.511 1.792 1.00 29.73 65 TYR B CA 1
ATOM 2255 C C . TYR B 1 41 ? 5.280 -20.534 2.648 1.00 26.45 65 TYR B C 1
ATOM 2256 O O . TYR B 1 41 ? 5.041 -19.391 2.236 1.00 23.37 65 TYR B O 1
ATOM 2265 N N . PRO B 1 42 ? 4.871 -20.955 3.841 1.00 25.84 66 PRO B N 1
ATOM 2266 C CA . PRO B 1 42 ? 4.313 -20.013 4.814 1.00 24.54 66 PRO B CA 1
ATOM 2267 C C . PRO B 1 42 ? 5.407 -19.118 5.382 1.00 23.78 66 PRO B C 1
ATOM 2268 O O . PRO B 1 42 ? 6.598 -19.438 5.344 1.00 20.09 66 PRO B O 1
ATOM 2272 N N . ALA B 1 43 ? 4.990 -17.969 5.910 1.00 21.54 67 ALA B N 1
ATOM 2273 C CA . ALA B 1 43 ? 5.955 -16.990 6.379 1.00 21.08 67 ALA B CA 1
ATOM 2274 C C . ALA B 1 43 ? 5.434 -16.286 7.618 1.00 20.97 67 ALA B C 1
ATOM 2275 O O . ALA B 1 43 ? 4.222 -16.198 7.846 1.00 17.45 67 ALA B O 1
ATOM 2277 N N . THR B 1 44 ? 6.368 -15.785 8.420 1.00 19.90 68 THR B N 1
ATOM 2278 C CA . THR B 1 44 ? 6.037 -14.969 9.577 1.00 16.83 68 THR B CA 1
ATOM 2279 C C . THR B 1 44 ? 7.025 -13.823 9.695 1.00 17.29 68 THR B C 1
ATOM 2280 O O . THR B 1 44 ? 8.202 -13.948 9.343 1.00 16.63 68 THR B O 1
ATOM 2284 N N . THR B 1 45 ? 6.522 -12.690 10.171 1.00 15.39 69 THR B N 1
ATOM 2285 C CA . THR B 1 45 ? 7.403 -11.654 10.676 1.00 14.31 69 THR B CA 1
ATOM 2286 C C . THR B 1 45 ? 7.898 -12.040 12.067 1.00 15.15 69 THR B C 1
ATOM 2287 O O . THR B 1 45 ? 7.340 -12.917 12.732 1.00 16.02 69 THR B O 1
ATOM 2291 N N . LEU B 1 46 ? 8.955 -11.369 12.505 1.00 15.10 70 LEU B N 1
ATOM 2292 C CA . LEU B 1 46 ? 9.476 -11.564 13.855 1.00 14.93 70 LEU B CA 1
ATOM 2293 C C . LEU B 1 46 ? 10.170 -10.280 14.278 1.00 15.43 70 LEU B C 1
ATOM 2294 O O . LEU B 1 46 ? 10.986 -9.749 13.519 1.00 14.87 70 LEU B O 1
ATOM 2299 N N . THR B 1 47 ? 9.826 -9.768 15.464 1.00 16.78 71 THR B N 1
ATOM 2300 C CA . THR B 1 47 ? 10.528 -8.629 16.048 1.00 13.91 71 THR B CA 1
ATOM 2301 C C . THR B 1 47 ? 10.688 -8.870 17.537 1.00 15.21 71 THR B C 1
ATOM 2302 O O . THR B 1 47 ? 9.916 -9.616 18.150 1.00 14.58 71 THR B O 1
ATOM 2306 N N . GLY B 1 48 ? 11.687 -8.210 18.113 1.00 15.70 72 GLY B N 1
ATOM 2307 C CA . GLY B 1 48 ? 11.746 -8.010 19.544 1.00 14.39 72 GLY B CA 1
ATOM 2308 C C . GLY B 1 48 ? 10.948 -6.788 19.961 1.00 14.07 72 GLY B C 1
ATOM 2309 O O . GLY B 1 48 ? 10.022 -6.346 19.276 1.00 17.06 72 GLY B O 1
ATOM 2310 N N . GLY B 1 49 ? 11.325 -6.230 21.106 1.00 16.34 73 GLY B N 1
ATOM 2311 C CA . GLY B 1 49 ? 10.640 -5.064 21.628 1.00 15.70 73 GLY B CA 1
ATOM 2312 C C . GLY B 1 49 ? 11.563 -3.887 21.883 1.00 15.80 73 GLY B C 1
ATOM 2313 O O . GLY B 1 49 ? 12.559 -3.696 21.177 1.00 17.13 73 GLY B O 1
ATOM 2314 N N . PHE B 1 50 ? 11.230 -3.106 22.908 1.00 17.88 74 PHE B N 1
ATOM 2315 C CA . PHE B 1 50 ? 11.961 -1.890 23.236 1.00 17.90 74 PHE B CA 1
ATOM 2316 C C . PHE B 1 50 ? 13.416 -2.210 23.553 1.00 17.87 74 PHE B C 1
ATOM 2317 O O . PHE B 1 50 ? 13.709 -3.103 24.355 1.00 19.75 74 PHE B O 1
ATOM 2325 N N . SER B 1 51 ? 14.319 -1.475 22.910 1.00 19.10 75 SER B N 1
ATOM 2326 C CA . SER B 1 51 ? 15.772 -1.601 23.004 1.00 16.67 75 SER B CA 1
ATOM 2327 C C . SER B 1 51 ? 16.321 -2.837 22.298 1.00 20.00 75 SER B C 1
ATOM 2328 O O . SER B 1 51 ? 17.551 -3.001 22.252 1.00 18.91 75 SER B O 1
ATOM 2331 N N . ASN B 1 52 ? 15.477 -3.693 21.716 1.00 17.52 76 ASN B N 1
ATOM 2332 C CA . ASN B 1 52 ? 15.948 -4.904 21.055 1.00 16.43 76 ASN B CA 1
ATOM 2333 C C . ASN B 1 52 ? 16.206 -4.678 19.567 1.00 17.57 76 ASN B C 1
ATOM 2334 O O . ASN B 1 52 ? 15.670 -3.762 18.944 1.00 17.38 76 ASN B O 1
ATOM 2339 N N . THR B 1 53 ? 17.016 -5.566 18.994 1.00 18.33 77 THR B N 1
ATOM 2340 C CA . THR B 1 53 ? 17.259 -5.601 17.560 1.00 14.00 77 THR B CA 1
ATOM 2341 C C . THR B 1 53 ? 17.055 -7.019 17.051 1.00 15.93 77 THR B C 1
ATOM 2342 O O . THR B 1 53 ? 16.977 -7.977 17.822 1.00 15.23 77 THR B O 1
ATOM 2346 N N . LYS B 1 54 ? 17.029 -7.145 15.721 1.00 15.27 78 LYS B N 1
ATOM 2347 C CA . LYS B 1 54 ? 16.712 -8.426 15.096 1.00 15.90 78 LYS B CA 1
ATOM 2348 C C . LYS B 1 54 ? 17.728 -9.502 15.455 1.00 16.07 78 LYS B C 1
ATOM 2349 O O . LYS B 1 54 ? 17.392 -10.693 15.475 1.00 15.31 78 LYS B O 1
ATOM 2355 N N . GLU B 1 55 ? 18.976 -9.109 15.711 1.00 16.90 79 GLU B N 1
ATOM 2356 C CA . GLU B 1 55 ? 20.005 -10.096 16.019 1.00 17.84 79 GLU B CA 1
ATOM 2357 C C . GLU B 1 55 ? 19.701 -10.838 17.312 1.00 16.43 79 GLU B C 1
ATOM 2358 O O . GLU B 1 55 ? 20.185 -11.957 17.503 1.00 15.30 79 GLU B O 1
ATOM 2364 N N . GLN B 1 56 ? 18.903 -10.247 18.196 1.00 16.06 80 GLN B N 1
ATOM 2365 C CA . GLN B 1 56 ? 18.575 -10.853 19.479 1.00 16.15 80 GLN B CA 1
ATOM 2366 C C . GLN B 1 56 ? 17.460 -11.890 19.392 1.00 16.82 80 GLN B C 1
ATOM 2367 O O . GLN B 1 56 ? 17.168 -12.547 20.401 1.00 16.16 80 GLN B O 1
ATOM 2373 N N . MET B 1 57 ? 16.851 -12.075 18.219 1.00 16.54 81 MET B N 1
ATOM 2374 C CA . MET B 1 57 ? 15.717 -12.979 18.057 1.00 16.41 81 MET B CA 1
ATOM 2375 C C . MET B 1 57 ? 16.067 -14.240 17.273 1.00 17.86 81 MET B C 1
ATOM 2376 O O . MET B 1 57 ? 15.166 -15.009 16.923 1.00 16.37 81 MET B O 1
ATOM 2381 N N . THR B 1 58 ? 17.354 -14.489 17.001 1.00 16.26 82 THR B N 1
ATOM 2382 C CA . THR B 1 58 ? 17.718 -15.620 16.149 1.00 15.50 82 THR B CA 1
ATOM 2383 C C . THR B 1 58 ? 17.426 -16.972 16.788 1.00 15.87 82 THR B C 1
ATOM 2384 O O . THR B 1 58 ? 17.290 -17.963 16.059 1.00 18.71 82 THR B O 1
ATOM 2388 N N . TRP B 1 59 ? 17.322 -17.041 18.119 1.00 17.23 83 TRP B N 1
ATOM 2389 C CA . TRP B 1 59 ? 16.923 -18.292 18.761 1.00 16.28 83 TRP B CA 1
ATOM 2390 C C . TRP B 1 59 ? 15.628 -18.824 18.159 1.00 17.91 83 TRP B C 1
ATOM 2391 O O . TRP B 1 59 ? 15.486 -20.030 17.929 1.00 18.32 83 TRP B O 1
ATOM 2402 N N . LEU B 1 60 ? 14.694 -17.930 17.843 1.00 15.98 84 LEU B N 1
ATOM 2403 C CA . LEU B 1 60 ? 13.403 -18.325 17.293 1.00 15.91 84 LEU B CA 1
ATOM 2404 C C . LEU B 1 60 ? 13.389 -18.344 15.767 1.00 13.49 84 LEU B C 1
ATOM 2405 O O . LEU B 1 60 ? 12.845 -19.283 15.178 1.00 15.63 84 LEU B O 1
ATOM 2410 N N . SER B 1 61 ? 13.983 -17.338 15.112 1.00 14.59 85 SER B N 1
ATOM 2411 C CA . SER B 1 61 ? 13.909 -17.264 13.650 1.00 16.37 85 SER B CA 1
ATOM 2412 C C . SER B 1 61 ? 14.579 -18.465 12.992 1.00 19.24 85 SER B C 1
ATOM 2413 O O . SER B 1 61 ? 14.024 -19.071 12.065 1.00 16.17 85 SER B O 1
ATOM 2416 N N . GLU B 1 62 ? 15.779 -18.828 13.459 1.00 17.80 86 GLU B N 1
ATOM 2417 C CA . GLU B 1 62 ? 16.480 -19.957 12.859 1.00 18.92 86 GLU B CA 1
ATOM 2418 C C . GLU B 1 62 ? 15.845 -21.283 13.250 1.00 18.80 86 GLU B C 1
ATOM 2419 O O . GLU B 1 62 ? 15.919 -22.247 12.484 1.00 19.63 86 GLU B O 1
ATOM 2425 N N . HIS B 1 63 ? 15.213 -21.358 14.422 1.00 16.63 87 HIS B N 1
ATOM 2426 C CA . HIS B 1 63 ? 14.424 -22.546 14.740 1.00 18.79 87 HIS B CA 1
ATOM 2427 C C . HIS B 1 63 ? 13.233 -22.697 13.792 1.00 19.24 87 HIS B C 1
ATOM 2428 O O . HIS B 1 63 ? 12.953 -23.794 13.289 1.00 17.88 87 HIS B O 1
ATOM 2435 N N . LEU B 1 64 ? 12.491 -21.613 13.563 1.00 18.01 88 LEU B N 1
ATOM 2436 C CA . LEU B 1 64 ? 11.311 -21.737 12.715 1.00 18.39 88 LEU B CA 1
ATOM 2437 C C . LEU B 1 64 ? 11.701 -22.053 11.274 1.00 18.35 88 LEU B C 1
ATOM 2438 O O . LEU B 1 64 ? 11.071 -22.896 10.625 1.00 18.91 88 LEU B O 1
ATOM 2443 N N . SER B 1 65 ? 12.745 -21.413 10.757 1.00 16.86 89 SER B N 1
ATOM 2444 C CA . SER B 1 65 ? 13.153 -21.758 9.396 1.00 20.17 89 SER B CA 1
ATOM 2445 C C . SER B 1 65 ? 13.641 -23.197 9.306 1.00 20.21 89 SER B C 1
ATOM 2446 O O . SER B 1 65 ? 13.464 -23.844 8.269 1.00 22.44 89 SER B O 1
ATOM 2449 N N . SER B 1 66 ? 14.194 -23.741 10.396 1.00 19.92 90 SER B N 1
ATOM 2450 C CA . SER B 1 66 ? 14.557 -25.153 10.391 1.00 22.85 90 SER B CA 1
ATOM 2451 C C . SER B 1 66 ? 13.336 -26.062 10.321 1.00 22.65 90 SER B C 1
ATOM 2452 O O . SER B 1 66 ? 13.484 -27.243 9.989 1.00 24.61 90 SER B O 1
ATOM 2455 N N . HIS B 1 67 ? 12.138 -25.547 10.626 1.00 19.54 91 HIS B N 1
ATOM 2456 C CA . HIS B 1 67 ? 10.898 -26.297 10.472 1.00 19.20 91 HIS B CA 1
ATOM 2457 C C . HIS B 1 67 ? 10.119 -25.902 9.220 1.00 25.25 91 HIS B C 1
ATOM 2458 O O . HIS B 1 67 ? 8.944 -26.266 9.091 1.00 25.81 91 HIS B O 1
ATOM 2465 N N . GLY B 1 68 ? 10.741 -25.171 8.300 1.00 23.22 92 GLY B N 1
ATOM 2466 C CA . GLY B 1 68 ? 10.152 -24.905 7.005 1.00 24.11 92 GLY B CA 1
ATOM 2467 C C . GLY B 1 68 ? 9.517 -23.544 6.817 1.00 27.11 92 GLY B C 1
ATOM 2468 O O . GLY B 1 68 ? 8.858 -23.330 5.793 1.00 29.49 92 GLY B O 1
ATOM 2469 N N . TYR B 1 69 ? 9.691 -22.617 7.758 1.00 23.37 93 TYR B N 1
ATOM 2470 C CA . TYR B 1 69 ? 9.068 -21.302 7.669 1.00 22.73 93 TYR B CA 1
ATOM 2471 C C . TYR B 1 69 ? 10.055 -20.274 7.135 1.00 20.33 93 TYR B C 1
ATOM 2472 O O . TYR B 1 69 ? 11.235 -20.290 7.488 1.00 18.54 93 TYR B O 1
ATOM 2481 N N . ILE B 1 70 ? 9.563 -19.390 6.276 1.00 20.22 94 ILE B N 1
ATOM 2482 C CA . ILE B 1 70 ? 10.265 -18.149 5.967 1.00 19.96 94 ILE B CA 1
ATOM 2483 C C . ILE B 1 70 ? 10.041 -17.179 7.118 1.00 18.16 94 ILE B C 1
ATOM 2484 O O . ILE B 1 70 ? 8.899 -16.957 7.534 1.00 19.42 94 ILE B O 1
ATOM 2489 N N . VAL B 1 71 ? 11.119 -16.606 7.648 1.00 15.82 95 VAL B N 1
ATOM 2490 C CA . VAL B 1 71 ? 11.013 -15.604 8.701 1.00 13.90 95 VAL B CA 1
ATOM 2491 C C . VAL B 1 71 ? 11.736 -14.336 8.269 1.00 17.36 95 VAL B C 1
ATOM 2492 O O . VAL B 1 71 ? 12.931 -14.371 7.941 1.00 17.41 95 VAL B O 1
ATOM 2496 N N . ILE B 1 72 ? 11.030 -13.212 8.319 1.00 13.98 96 ILE B N 1
ATOM 2497 C CA . ILE B 1 72 ? 11.646 -11.897 8.212 1.00 14.83 96 ILE B CA 1
ATOM 2498 C C . ILE B 1 72 ? 11.700 -11.291 9.616 1.00 18.96 96 ILE B C 1
ATOM 2499 O O . ILE B 1 72 ? 10.665 -10.999 10.229 1.00 16.47 96 ILE B O 1
ATOM 2504 N N . THR B 1 73 ? 12.914 -11.134 10.143 1.00 17.88 97 THR B N 1
ATOM 2505 C CA . THR B 1 73 ? 13.138 -10.569 11.468 1.00 18.32 97 THR B CA 1
ATOM 2506 C C . THR B 1 73 ? 13.623 -9.139 11.303 1.00 17.47 97 THR B C 1
ATOM 2507 O O . THR B 1 73 ? 14.489 -8.864 10.468 1.00 17.77 97 THR B O 1
ATOM 2511 N N . ILE B 1 74 ? 13.049 -8.228 12.082 1.00 15.05 98 ILE B N 1
ATOM 2512 C CA . ILE B 1 74 ? 13.066 -6.813 11.747 1.00 15.16 98 ILE B CA 1
ATOM 2513 C C . ILE B 1 74 ? 13.488 -6.006 12.958 1.00 17.53 98 ILE B C 1
ATOM 2514 O O . ILE B 1 74 ? 12.975 -6.219 14.062 1.00 17.53 98 ILE B O 1
ATOM 2519 N N . THR B 1 75 ? 14.424 -5.087 12.743 1.00 16.51 99 THR B N 1
ATOM 2520 C CA . THR B 1 75 ? 14.703 -4.009 13.679 1.00 15.17 99 THR B CA 1
ATOM 2521 C C . THR B 1 75 ? 13.857 -2.805 13.285 1.00 18.50 99 THR B C 1
ATOM 2522 O O . THR B 1 75 ? 13.973 -2.334 12.143 1.00 17.68 99 THR B O 1
ATOM 2526 N N . PRO B 1 76 ? 12.996 -2.291 14.162 1.00 18.13 100 PRO B N 1
ATOM 2527 C CA . PRO B 1 76 ? 12.139 -1.160 13.783 1.00 16.81 100 PRO B CA 1
ATOM 2528 C C . PRO B 1 76 ? 12.956 0.111 13.605 1.00 19.76 100 PRO B C 1
ATOM 2529 O O . PRO B 1 76 ? 14.136 0.186 13.963 1.00 18.55 100 PRO B O 1
ATOM 2533 N N . ARG B 1 77 ? 12.285 1.144 13.078 1.00 20.06 101 ARG B N 1
ATOM 2534 C CA . ARG B 1 77 ? 12.953 2.424 12.849 1.00 23.05 101 ARG B CA 1
ATOM 2535 C C . ARG B 1 77 ? 13.488 3.019 14.145 1.00 24.69 101 ARG B C 1
ATOM 2536 O O . ARG B 1 77 ? 14.590 3.577 14.170 1.00 22.49 101 ARG B O 1
ATOM 2544 N N . ASN B 1 78 ? 12.720 2.920 15.230 1.00 21.05 102 ASN B N 1
ATOM 2545 C CA . ASN B 1 78 ? 13.117 3.455 16.529 1.00 23.80 102 ASN B CA 1
ATOM 2546 C C . ASN B 1 78 ? 12.953 2.335 17.551 1.00 21.47 102 ASN B C 1
ATOM 2547 O O . ASN B 1 78 ? 11.836 2.041 17.987 1.00 19.39 102 ASN B O 1
ATOM 2552 N N . ILE B 1 79 ? 14.066 1.702 17.929 1.00 19.83 103 ILE B N 1
ATOM 2553 C CA . ILE B 1 79 ? 14.004 0.656 18.944 1.00 18.48 103 ILE B CA 1
ATOM 2554 C C . ILE B 1 79 ? 13.607 1.197 20.304 1.00 19.62 103 ILE B C 1
ATOM 2555 O O . ILE B 1 79 ? 13.278 0.414 21.197 1.00 18.72 103 ILE B O 1
ATOM 2560 N N . PHE B 1 80 ? 13.645 2.519 20.486 1.00 18.56 104 PHE B N 1
ATOM 2561 C CA . PHE B 1 80 ? 13.217 3.172 21.711 1.00 19.54 104 PHE B CA 1
ATOM 2562 C C . PHE B 1 80 ? 11.861 3.852 21.548 1.00 21.13 104 PHE B C 1
ATOM 2563 O O . PHE B 1 80 ? 11.549 4.803 22.272 1.00 21.40 104 PHE B O 1
ATOM 2571 N N . GLY B 1 81 ? 11.037 3.361 20.620 1.00 20.71 105 GLY B N 1
ATOM 2572 C CA . GLY B 1 81 ? 9.751 3.956 20.328 1.00 21.27 105 GLY B CA 1
ATOM 2573 C C . GLY B 1 81 ? 8.613 3.370 21.144 1.00 20.53 105 GLY B C 1
ATOM 2574 O O . GLY B 1 81 ? 8.810 2.765 22.201 1.00 20.07 105 GLY B O 1
ATOM 2575 N N . ALA B 1 82 ? 7.410 3.553 20.630 1.00 20.53 106 ALA B N 1
ATOM 2576 C CA . ALA B 1 82 ? 6.155 3.086 21.195 1.00 20.63 106 ALA B CA 1
ATOM 2577 C C . ALA B 1 82 ? 5.603 1.922 20.375 1.00 18.53 106 ALA B C 1
ATOM 2578 O O . ALA B 1 82 ? 6.058 1.666 19.251 1.00 19.82 106 ALA B O 1
ATOM 2580 N N . PRO B 1 83 ? 4.621 1.183 20.905 1.00 19.36 107 PRO B N 1
ATOM 2581 C CA . PRO B 1 83 ? 4.160 -0.030 20.207 1.00 16.74 107 PRO B CA 1
ATOM 2582 C C . PRO B 1 83 ? 3.663 0.200 18.788 1.00 19.71 107 PRO B C 1
ATOM 2583 O O . PRO B 1 83 ? 3.727 -0.731 17.971 1.00 17.51 107 PRO B O 1
ATOM 2587 N N . THR B 1 84 ? 3.164 1.399 18.460 1.00 18.30 108 THR B N 1
ATOM 2588 C CA . THR B 1 84 ? 2.804 1.665 17.070 1.00 19.21 108 THR B CA 1
ATOM 2589 C C . THR B 1 84 ? 4.012 1.636 16.148 1.00 21.46 108 THR B C 1
ATOM 2590 O O . THR B 1 84 ? 3.845 1.435 14.943 1.00 19.24 108 THR B O 1
ATOM 2594 N N . GLY B 1 85 ? 5.218 1.854 16.679 1.00 21.14 109 GLY B N 1
ATOM 2595 C CA . GLY B 1 85 ? 6.406 1.704 15.857 1.00 17.56 109 GLY B CA 1
ATOM 2596 C C . GLY B 1 85 ? 6.621 0.270 15.411 1.00 17.08 109 GLY B C 1
ATOM 2597 O O . GLY B 1 85 ? 7.080 0.018 14.293 1.00 16.90 109 GLY B O 1
ATOM 2598 N N . TRP B 1 86 ? 6.309 -0.691 16.282 1.00 16.71 110 TRP B N 1
ATOM 2599 C CA . TRP B 1 86 ? 6.410 -2.087 15.881 1.00 15.04 110 TRP B CA 1
ATOM 2600 C C . TRP B 1 86 ? 5.227 -2.518 15.027 1.00 14.53 110 TRP B C 1
ATOM 2601 O O . TRP B 1 86 ? 5.387 -3.390 14.168 1.00 14.92 110 TRP B O 1
ATOM 2612 N N . GLU B 1 87 ? 4.044 -1.929 15.233 1.00 16.66 111 GLU B N 1
ATOM 2613 C CA . GLU B 1 87 ? 2.945 -2.171 14.298 1.00 14.36 111 GLU B CA 1
ATOM 2614 C C . GLU B 1 87 ? 3.374 -1.875 12.861 1.00 15.98 111 GLU B C 1
ATOM 2615 O O . GLU B 1 87 ? 3.156 -2.690 11.956 1.00 16.36 111 GLU B O 1
ATOM 2621 N N . SER B 1 88 ? 3.997 -0.711 12.634 1.00 14.31 112 SER B N 1
ATOM 2622 C CA . SER B 1 88 ? 4.475 -0.396 11.290 1.00 18.09 112 SER B CA 1
ATOM 2623 C C . SER B 1 88 ? 5.516 -1.402 10.820 1.00 16.03 112 SER B C 1
ATOM 2624 O O . SER B 1 88 ? 5.537 -1.775 9.639 1.00 16.91 112 SER B O 1
ATOM 2627 N N . ALA B 1 89 ? 6.386 -1.864 11.729 1.00 16.56 113 ALA B N 1
ATOM 2628 C CA . ALA B 1 89 ? 7.421 -2.823 11.340 1.00 14.99 113 ALA B CA 1
ATOM 2629 C C . ALA B 1 89 ? 6.800 -4.123 10.851 1.00 19.37 113 ALA B C 1
ATOM 2630 O O . ALA B 1 89 ? 7.244 -4.697 9.850 1.00 15.82 113 ALA B O 1
ATOM 2632 N N . HIS B 1 90 ? 5.737 -4.573 11.521 1.00 17.73 114 HIS B N 1
ATOM 2633 C CA . HIS B 1 90 ? 5.047 -5.799 11.131 1.00 14.84 114 HIS B CA 1
ATOM 2634 C C . HIS B 1 90 ? 4.369 -5.649 9.769 1.00 16.36 114 HIS B C 1
ATOM 2635 O O . HIS B 1 90 ? 4.465 -6.534 8.914 1.00 17.93 114 HIS B O 1
ATOM 2642 N N . LYS B 1 91 ? 3.654 -4.544 9.562 1.00 17.64 115 LYS B N 1
ATOM 2643 C CA . LYS B 1 91 ? 3.011 -4.320 8.273 1.00 17.98 115 LYS B CA 1
ATOM 2644 C C . LYS B 1 91 ? 4.052 -4.203 7.170 1.00 16.96 115 LYS B C 1
ATOM 2645 O O . LYS B 1 91 ? 3.830 -4.654 6.038 1.00 18.70 115 LYS B O 1
ATOM 2651 N N . ALA B 1 92 ? 5.200 -3.600 7.492 1.00 18.90 116 ALA B N 1
ATOM 2652 C CA . ALA B 1 92 ? 6.281 -3.488 6.520 1.00 18.23 116 ALA B CA 1
ATOM 2653 C C . ALA B 1 92 ? 6.906 -4.843 6.221 1.00 20.09 116 ALA B C 1
ATOM 2654 O O . ALA B 1 92 ? 7.357 -5.080 5.091 1.00 18.43 116 ALA B O 1
ATOM 2656 N N . GLY B 1 93 ? 6.935 -5.742 7.210 1.00 17.64 117 GLY B N 1
ATOM 2657 C CA . GLY B 1 93 ? 7.393 -7.096 6.948 1.00 16.03 117 GLY B CA 1
ATOM 2658 C C . GLY B 1 93 ? 6.481 -7.841 5.996 1.00 19.51 117 GLY B C 1
ATOM 2659 O O . GLY B 1 93 ? 6.939 -8.499 5.056 1.00 17.11 117 GLY B O 1
ATOM 2660 N N . ILE B 1 94 ? 5.169 -7.747 6.225 1.00 18.30 118 ILE B N 1
ATOM 2661 C CA . ILE B 1 94 ? 4.216 -8.339 5.294 1.00 18.24 118 ILE B CA 1
ATOM 2662 C C . ILE B 1 94 ? 4.375 -7.722 3.906 1.00 19.75 118 ILE B C 1
ATOM 2663 O O . ILE B 1 94 ? 4.381 -8.430 2.892 1.00 19.51 118 ILE B O 1
ATOM 2668 N N . ALA B 1 95 ? 4.523 -6.397 3.839 1.00 21.38 119 ALA B N 1
ATOM 2669 C CA . ALA B 1 95 ? 4.697 -5.743 2.544 1.00 19.47 119 ALA B CA 1
ATOM 2670 C C . ALA B 1 95 ? 5.960 -6.236 1.850 1.00 21.85 119 ALA B C 1
ATOM 2671 O O . ALA B 1 95 ? 5.945 -6.542 0.652 1.00 19.67 119 ALA B O 1
ATOM 2673 N N . LYS B 1 96 ? 7.055 -6.348 2.604 1.00 17.65 120 LYS B N 1
ATOM 2674 C CA . LYS B 1 96 ? 8.324 -6.777 2.025 1.00 18.35 120 LYS B CA 1
ATOM 2675 C C . LYS B 1 96 ? 8.244 -8.200 1.491 1.00 19.44 120 LYS B C 1
ATOM 2676 O O . LYS B 1 96 ? 8.760 -8.490 0.406 1.00 20.97 120 LYS B O 1
ATOM 2682 N N . LEU B 1 97 ? 7.601 -9.104 2.237 1.00 18.93 121 LEU B N 1
ATOM 2683 C CA . LEU B 1 97 ? 7.432 -10.474 1.763 1.00 21.34 121 LEU B CA 1
ATOM 2684 C C . LEU B 1 97 ? 6.660 -10.505 0.449 1.00 23.29 121 LEU B C 1
ATOM 2685 O O . LEU B 1 97 ? 7.017 -11.237 -0.480 1.00 22.55 121 LEU B O 1
ATOM 2690 N N . ARG B 1 98 ? 5.577 -9.733 0.361 1.00 21.46 122 ARG B N 1
ATOM 2691 C CA . ARG B 1 98 ? 4.825 -9.700 -0.890 1.00 19.93 122 ARG B CA 1
ATOM 2692 C C . ARG B 1 98 ? 5.652 -9.090 -2.010 1.00 24.90 122 ARG B C 1
ATOM 2693 O O . ARG B 1 98 ? 5.615 -9.573 -3.147 1.00 26.00 122 ARG B O 1
ATOM 2701 N N . SER B 1 99 ? 6.408 -8.035 -1.695 1.00 22.11 123 SER B N 1
ATOM 2702 C CA . SER B 1 99 ? 7.315 -7.425 -2.661 1.00 23.41 123 SER B CA 1
ATOM 2703 C C . SER B 1 99 ? 8.373 -8.419 -3.122 1.00 30.39 123 SER B C 1
ATOM 2704 O O . SER B 1 99 ? 8.627 -8.560 -4.326 1.00 26.44 123 SER B O 1
ATOM 2707 N N . GLU B 1 100 ? 8.998 -9.128 -2.170 1.00 23.28 124 GLU B N 1
ATOM 2708 C CA . GLU B 1 100 ? 10.017 -10.114 -2.522 1.00 27.09 124 GLU B CA 1
ATOM 2709 C C . GLU B 1 100 ? 9.452 -11.239 -3.382 1.00 28.76 124 GLU B C 1
ATOM 2710 O O . GLU B 1 100 ? 10.178 -11.808 -4.204 1.00 31.43 124 GLU B O 1
ATOM 2716 N N . ARG B 1 101 ? 8.174 -11.587 -3.208 1.00 27.61 125 ARG B N 1
ATOM 2717 C CA . ARG B 1 101 ? 7.597 -12.623 -4.058 1.00 29.35 125 ARG B CA 1
ATOM 2718 C C . ARG B 1 101 ? 7.590 -12.191 -5.521 1.00 33.13 125 ARG B C 1
ATOM 2719 O O . ARG B 1 101 ? 7.624 -13.039 -6.420 1.00 26.51 125 ARG B O 1
ATOM 2727 N N . SER B 1 102 ? 7.580 -10.876 -5.772 1.00 35.15 126 SER B N 1
ATOM 2728 C CA . SER B 1 102 ? 7.463 -10.305 -7.108 1.00 34.95 126 SER B CA 1
ATOM 2729 C C . SER B 1 102 ? 8.789 -9.807 -7.677 1.00 39.79 126 SER B C 1
ATOM 2730 O O . SER B 1 102 ? 8.838 -9.442 -8.856 1.00 41.87 126 SER B O 1
ATOM 2733 N N . ARG B 1 103 ? 9.852 -9.772 -6.877 1.00 38.72 127 ARG B N 1
ATOM 2734 C CA . ARG B 1 103 ? 11.133 -9.210 -7.300 1.00 42.53 127 ARG B CA 1
ATOM 2735 C C . ARG B 1 103 ? 11.979 -10.331 -7.895 1.00 43.45 127 ARG B C 1
ATOM 2736 O O . ARG B 1 103 ? 12.391 -11.252 -7.181 1.00 38.05 127 ARG B O 1
ATOM 2744 N N . ARG B 1 104 ? 12.235 -10.250 -9.208 1.00 44.36 128 ARG B N 1
ATOM 2745 C CA . ARG B 1 104 ? 12.917 -11.333 -9.915 1.00 43.65 128 ARG B CA 1
ATOM 2746 C C . ARG B 1 104 ? 14.267 -11.665 -9.290 1.00 41.28 128 ARG B C 1
ATOM 2747 O O . ARG B 1 104 ? 14.673 -12.833 -9.276 1.00 43.63 128 ARG B O 1
ATOM 2755 N N . ALA B 1 105 ? 14.968 -10.667 -8.756 1.00 41.01 129 ALA B N 1
ATOM 2756 C CA . ALA B 1 105 ? 16.264 -10.898 -8.128 1.00 39.04 129 ALA B CA 1
ATOM 2757 C C . ALA B 1 105 ? 16.164 -11.470 -6.714 1.00 39.87 129 ALA B C 1
ATOM 2758 O O . ALA B 1 105 ? 17.201 -11.677 -6.076 1.00 39.03 129 ALA B O 1
ATOM 2760 N N . SER B 1 106 ? 14.962 -11.749 -6.214 1.00 41.33 130 SER B N 1
ATOM 2761 C CA . SER B 1 106 ? 14.980 -12.141 -4.809 1.00 38.32 130 SER B CA 1
ATOM 2762 C C . SER B 1 106 ? 14.944 -13.661 -4.662 1.00 30.77 130 SER B C 1
ATOM 2763 O O . SER B 1 106 ? 14.285 -14.343 -5.455 1.00 32.61 130 SER B O 1
ATOM 2766 N N . PRO B 1 107 ? 15.634 -14.217 -3.659 1.00 26.48 131 PRO B N 1
ATOM 2767 C CA . PRO B 1 107 ? 15.582 -15.676 -3.443 1.00 26.07 131 PRO B CA 1
ATOM 2768 C C . PRO B 1 107 ? 14.192 -16.206 -3.138 1.00 29.96 131 PRO B C 1
ATOM 2769 O O . PRO B 1 107 ? 13.976 -17.425 -3.190 1.00 33.43 131 PRO B O 1
ATOM 2773 N N . LEU B 1 108 ? 13.248 -15.342 -2.787 1.00 25.20 132 LEU B N 1
ATOM 2774 C CA . LEU B 1 108 ? 11.890 -15.764 -2.486 1.00 32.77 132 LEU B CA 1
ATOM 2775 C C . LEU B 1 108 ? 10.963 -15.615 -3.678 1.00 32.48 132 LEU B C 1
ATOM 2776 O O . LEU B 1 108 ? 9.751 -15.798 -3.534 1.00 29.24 132 LEU B O 1
ATOM 2781 N N . TYR B 1 109 ? 11.500 -15.270 -4.844 1.00 32.79 133 TYR B N 1
ATOM 2782 C CA . TYR B 1 109 ? 10.674 -15.057 -6.025 1.00 30.09 133 TYR B CA 1
ATOM 2783 C C . TYR B 1 109 ? 9.737 -16.236 -6.260 1.00 28.84 133 TYR B C 1
ATOM 2784 O O . TYR B 1 109 ? 10.180 -17.383 -6.353 1.00 31.99 133 TYR B O 1
ATOM 2793 N N . ASN B 1 110 ? 8.434 -15.947 -6.302 1.00 28.68 134 ASN B N 1
ATOM 2794 C CA . ASN B 1 110 ? 7.404 -16.947 -6.589 1.00 32.21 134 ASN B CA 1
ATOM 2795 C C . ASN B 1 110 ? 7.497 -18.163 -5.667 1.00 36.09 134 ASN B C 1
ATOM 2796 O O . ASN B 1 110 ? 7.271 -19.301 -6.086 1.00 30.88 134 ASN B O 1
ATOM 2801 N N . LYS B 1 111 ? 7.813 -17.926 -4.384 1.00 29.20 135 LYS B N 1
ATOM 2802 C CA . LYS B 1 111 ? 7.977 -19.021 -3.433 1.00 32.68 135 LYS B CA 1
ATOM 2803 C C . LYS B 1 111 ? 7.203 -18.813 -2.134 1.00 33.39 135 LYS B C 1
ATOM 2804 O O . LYS B 1 111 ? 7.394 -19.585 -1.187 1.00 33.34 135 LYS B O 1
ATOM 2810 N N . LEU B 1 112 ? 6.326 -17.815 -2.068 1.00 31.95 136 LEU B N 1
ATOM 2811 C CA . LEU B 1 112 ? 5.605 -17.472 -0.852 1.00 30.03 136 LEU B CA 1
ATOM 2812 C C . LEU B 1 112 ? 4.111 -17.701 -1.026 1.00 33.60 136 LEU B C 1
ATOM 2813 O O . LEU B 1 112 ? 3.543 -17.395 -2.078 1.00 30.22 136 LEU B O 1
ATOM 2818 N N . ASP B 1 113 ? 3.476 -18.236 0.018 1.00 31.87 137 ASP B N 1
ATOM 2819 C CA . ASP B 1 113 ? 2.029 -18.374 0.056 1.00 28.74 137 ASP B CA 1
ATOM 2820 C C . ASP B 1 113 ? 1.458 -17.215 0.861 1.00 30.05 137 ASP B C 1
ATOM 2821 O O . ASP B 1 113 ? 1.442 -17.278 2.100 1.00 25.97 137 ASP B O 1
ATOM 2826 N N . PRO B 1 114 ? 0.964 -16.152 0.219 1.00 31.32 138 PRO B N 1
ATOM 2827 C CA . PRO B 1 114 ? 0.458 -14.995 0.979 1.00 27.82 138 PRO B CA 1
ATOM 2828 C C . PRO B 1 114 ? -0.733 -15.306 1.862 1.00 26.01 138 PRO B C 1
ATOM 2829 O O . PRO B 1 114 ? -1.045 -14.505 2.751 1.00 25.89 138 PRO B O 1
ATOM 2833 N N . SER B 1 115 ? -1.420 -16.423 1.638 1.00 28.75 139 SER B N 1
ATOM 2834 C CA . SER B 1 115 ? -2.518 -16.833 2.500 1.00 26.29 139 SER B CA 1
ATOM 2835 C C . SER B 1 115 ? -2.047 -17.569 3.747 1.00 25.64 139 SER B C 1
ATOM 2836 O O . SER B 1 115 ? -2.884 -18.025 4.533 1.00 21.41 139 SER B O 1
ATOM 2839 N N . LYS B 1 116 ? -0.737 -17.707 3.945 1.00 21.88 140 LYS B N 1
ATOM 2840 C CA . LYS B 1 116 ? -0.194 -18.371 5.124 1.00 22.74 140 LYS B CA 1
ATOM 2841 C C . LYS B 1 116 ? 0.892 -17.484 5.739 1.00 22.31 140 LYS B C 1
ATOM 2842 O O . LYS B 1 116 ? 2.027 -17.902 5.949 1.00 21.38 140 LYS B O 1
ATOM 2848 N N . PHE B 1 117 ? 0.527 -16.240 6.037 1.00 20.22 141 PHE B N 1
ATOM 2849 C CA . PHE B 1 117 ? 1.427 -15.285 6.670 1.00 20.93 141 PHE B CA 1
ATOM 2850 C C . PHE B 1 117 ? 1.047 -15.103 8.138 1.00 19.37 141 PHE B C 1
ATOM 2851 O O . PHE B 1 117 ? -0.140 -15.074 8.488 1.00 18.76 141 PHE B O 1
ATOM 2859 N N . ALA B 1 118 ? 2.056 -14.969 8.990 1.00 18.04 142 ALA B N 1
ATOM 2860 C CA . ALA B 1 118 ? 1.859 -14.733 10.411 1.00 14.77 142 ALA B CA 1
ATOM 2861 C C . ALA B 1 118 ? 2.627 -13.492 10.842 1.00 15.43 142 ALA B C 1
ATOM 2862 O O . ALA B 1 118 ? 3.540 -13.027 10.153 1.00 19.08 142 ALA B O 1
ATOM 2864 N N . LEU B 1 119 ? 2.237 -12.960 12.000 1.00 15.96 143 LEU B N 1
ATOM 2865 C CA . LEU B 1 119 ? 2.977 -11.920 12.705 1.00 14.47 143 LEU B CA 1
ATOM 2866 C C . LEU B 1 119 ? 3.395 -12.492 14.047 1.00 15.30 143 LEU B C 1
ATOM 2867 O O . LEU B 1 119 ? 2.552 -13.025 14.769 1.00 15.77 143 LEU B O 1
ATOM 2872 N N . THR B 1 120 ? 4.683 -12.384 14.385 1.00 13.41 144 THR B N 1
ATOM 2873 C CA . THR B 1 120 ? 5.193 -12.895 15.651 1.00 12.63 144 THR B CA 1
ATOM 2874 C C . THR B 1 120 ? 6.089 -11.832 16.270 1.00 16.04 144 THR B C 1
ATOM 2875 O O . THR B 1 120 ? 6.910 -11.226 15.573 1.00 13.13 144 THR B O 1
ATOM 2879 N N . GLY B 1 121 ? 5.913 -11.564 17.564 1.00 15.58 145 GLY B N 1
ATOM 2880 C CA . GLY B 1 121 ? 6.609 -10.434 18.147 1.00 14.50 145 GLY B CA 1
ATOM 2881 C C . GLY B 1 121 ? 6.671 -10.508 19.651 1.00 13.77 145 GLY B C 1
ATOM 2882 O O . GLY B 1 121 ? 5.735 -10.975 20.308 1.00 14.72 145 GLY B O 1
ATOM 2883 N N . PHE B 1 122 ? 7.762 -9.979 20.201 1.00 12.98 146 PHE B N 1
ATOM 2884 C CA . PHE B 1 122 ? 8.057 -10.025 21.629 1.00 13.21 146 PHE B CA 1
ATOM 2885 C C . PHE B 1 122 ? 7.925 -8.638 22.247 1.00 13.26 146 PHE B C 1
ATOM 2886 O O . PHE B 1 122 ? 8.439 -7.656 21.708 1.00 13.33 146 PHE B O 1
ATOM 2894 N N . SER B 1 123 ? 7.219 -8.565 23.370 1.00 12.05 147 SER B N 1
ATOM 2895 C CA . SER B 1 123 ? 7.143 -7.370 24.198 1.00 12.68 147 SER B CA 1
ATOM 2896 C C . SER B 1 123 ? 6.458 -6.267 23.396 1.00 17.35 147 SER B C 1
ATOM 2897 O O . SER B 1 123 ? 5.352 -6.487 22.876 1.00 14.84 147 SER B O 1
ATOM 2900 N N . MET B 1 124 ? 7.064 -5.079 23.281 1.00 15.69 148 MET B N 1
ATOM 2901 C CA . MET B 1 124 ? 6.394 -4.073 22.457 1.00 15.28 148 MET B CA 1
ATOM 2902 C C . MET B 1 124 ? 6.213 -4.546 21.015 1.00 15.09 148 MET B C 1
ATOM 2903 O O . MET B 1 124 ? 5.297 -4.068 20.339 1.00 16.41 148 MET B O 1
ATOM 2908 N N . GLY B 1 125 ? 7.043 -5.487 20.543 1.00 16.27 149 GLY B N 1
ATOM 2909 C CA . GLY B 1 125 ? 6.793 -6.125 19.263 1.00 13.79 149 GLY B CA 1
ATOM 2910 C C . GLY B 1 125 ? 5.571 -7.027 19.275 1.00 16.68 149 GLY B C 1
ATOM 2911 O O . GLY B 1 125 ? 4.922 -7.217 18.240 1.00 15.58 149 GLY B O 1
ATOM 2912 N N . GLY B 1 126 ? 5.247 -7.608 20.429 1.00 12.95 150 GLY B N 1
ATOM 2913 C CA . GLY B 1 126 ? 3.998 -8.351 20.541 1.00 12.77 150 GLY B CA 1
ATOM 2914 C C . GLY B 1 126 ? 2.786 -7.441 20.594 1.00 17.32 150 GLY B C 1
ATOM 2915 O O . GLY B 1 126 ? 1.723 -7.771 20.057 1.00 16.81 150 GLY B O 1
ATOM 2916 N N . GLY B 1 127 ? 2.921 -6.290 21.252 1.00 16.29 151 GLY B N 1
ATOM 2917 C CA . GLY B 1 127 ? 1.884 -5.278 21.145 1.00 16.22 151 GLY B CA 1
ATOM 2918 C C . GLY B 1 127 ? 1.695 -4.809 19.716 1.00 15.81 151 GLY B C 1
ATOM 2919 O O . GLY B 1 127 ? 0.566 -4.687 19.233 1.00 16.18 151 GLY B O 1
ATOM 2920 N N . GLY B 1 128 ? 2.801 -4.557 19.010 1.00 16.55 152 GLY B N 1
ATOM 2921 C CA . GLY B 1 128 ? 2.698 -4.218 17.601 1.00 18.44 152 GLY B CA 1
ATOM 2922 C C . GLY B 1 128 ? 2.031 -5.306 16.787 1.00 14.56 152 GLY B C 1
ATOM 2923 O O . GLY B 1 128 ? 1.299 -5.018 15.842 1.00 14.45 152 GLY B O 1
ATOM 2924 N N . ALA B 1 129 ? 2.265 -6.568 17.146 1.00 16.28 153 ALA B N 1
ATOM 2925 C CA . ALA B 1 129 ? 1.644 -7.670 16.418 1.00 15.13 153 ALA B CA 1
ATOM 2926 C C . ALA B 1 129 ? 0.131 -7.697 16.633 1.00 15.07 153 ALA B C 1
ATOM 2927 O O . ALA B 1 129 ? -0.630 -8.024 15.709 1.00 15.68 153 ALA B O 1
ATOM 2929 N N . LEU B 1 130 ? -0.326 -7.359 17.837 1.00 16.14 154 LEU B N 1
ATOM 2930 C CA . LEU B 1 130 ? -1.769 -7.277 18.071 1.00 15.12 154 LEU B CA 1
ATOM 2931 C C . LEU B 1 130 ? -2.383 -6.096 17.330 1.00 16.32 154 LEU B C 1
ATOM 2932 O O . LEU B 1 130 ? -3.453 -6.218 16.711 1.00 15.79 154 LEU B O 1
ATOM 2937 N N . LEU B 1 131 ? -1.741 -4.929 17.416 1.00 15.31 155 LEU B N 1
ATOM 2938 C CA . LEU B 1 131 ? -2.216 -3.761 16.679 1.00 18.48 155 LEU B CA 1
ATOM 2939 C C . LEU B 1 131 ? -2.300 -4.049 15.181 1.00 18.47 155 LEU B C 1
ATOM 2940 O O . LEU B 1 131 ? -3.291 -3.711 14.529 1.00 18.36 155 LEU B O 1
ATOM 2945 N N . ALA B 1 132 ? -1.260 -4.673 14.616 1.00 16.99 156 ALA B N 1
ATOM 2946 C CA . ALA B 1 132 ? -1.255 -4.930 13.176 1.00 16.41 156 ALA B CA 1
ATOM 2947 C C . ALA B 1 132 ? -2.251 -6.019 12.794 1.00 17.27 156 ALA B C 1
ATOM 2948 O O . ALA B 1 132 ? -2.889 -5.941 11.732 1.00 16.77 156 ALA B O 1
ATOM 2950 N N . ALA B 1 133 ? -2.405 -7.043 13.637 1.00 17.92 157 ALA B N 1
ATOM 2951 C CA . ALA B 1 133 ? -3.400 -8.069 13.343 1.00 17.23 157 ALA B CA 1
ATOM 2952 C C . ALA B 1 133 ? -4.793 -7.459 13.254 1.00 16.18 157 ALA B C 1
ATOM 2953 O O . ALA B 1 133 ? -5.592 -7.835 12.384 1.00 16.07 157 ALA B O 1
ATOM 2955 N N . ALA B 1 134 ? -5.081 -6.481 14.116 1.00 16.90 158 ALA B N 1
ATOM 2956 C CA . ALA B 1 134 ? -6.382 -5.817 14.081 1.00 19.15 158 ALA B CA 1
ATOM 2957 C C . ALA B 1 134 ? -6.541 -4.949 12.839 1.00 22.37 158 ALA B C 1
ATOM 2958 O O . ALA B 1 134 ? -7.656 -4.806 12.321 1.00 21.29 158 ALA B O 1
ATOM 2960 N N . ASP B 1 135 ? -5.447 -4.370 12.344 1.00 20.20 159 ASP B N 1
ATOM 2961 C CA . ASP B 1 135 ? -5.525 -3.506 11.172 1.00 20.40 159 ASP B CA 1
ATOM 2962 C C . ASP B 1 135 ? -5.506 -4.287 9.868 1.00 22.91 159 ASP B C 1
ATOM 2963 O O . ASP B 1 135 ? -6.136 -3.866 8.891 1.00 24.42 159 ASP B O 1
ATOM 2968 N N . LEU B 1 136 ? -4.780 -5.402 9.823 1.00 22.68 160 LEU B N 1
ATOM 2969 C CA . LEU B 1 136 ? -4.656 -6.186 8.601 1.00 21.63 160 LEU B CA 1
ATOM 2970 C C . LEU B 1 136 ? -5.840 -7.117 8.385 1.00 24.94 160 LEU B C 1
ATOM 2971 O O . LEU B 1 136 ? -6.102 -7.521 7.242 1.00 23.28 160 LEU B O 1
ATOM 2976 N N . GLY B 1 137 ? -6.538 -7.469 9.453 1.00 20.32 161 GLY B N 1
ATOM 2977 C CA . GLY B 1 137 ? -7.693 -8.339 9.337 1.00 23.98 161 GLY B CA 1
ATOM 2978 C C . GLY B 1 137 ? -7.321 -9.676 8.735 1.00 22.41 161 GLY B C 1
ATOM 2979 O O . GLY B 1 137 ? -6.364 -10.338 9.157 1.00 20.04 161 GLY B O 1
ATOM 2980 N N . SER B 1 138 ? -8.077 -10.074 7.711 1.00 21.69 162 SER B N 1
ATOM 2981 C CA . SER B 1 138 ? -7.920 -11.395 7.123 1.00 20.79 162 SER B CA 1
ATOM 2982 C C . SER B 1 138 ? -6.670 -11.513 6.278 1.00 22.14 162 SER B C 1
ATOM 2983 O O . SER B 1 138 ? -6.389 -12.602 5.765 1.00 23.60 162 SER B O 1
ATOM 2986 N N . GLN B 1 139 ? -5.910 -10.432 6.114 1.00 22.78 163 GLN B N 1
ATOM 2987 C CA . GLN B 1 139 ? -4.667 -10.522 5.362 1.00 21.45 163 GLN B CA 1
ATOM 2988 C C . GLN B 1 139 ? -3.544 -11.192 6.138 1.00 26.85 163 GLN B C 1
ATOM 2989 O O . GLN B 1 139 ? -2.507 -11.502 5.538 1.00 28.35 163 GLN B O 1
ATOM 2995 N N . VAL B 1 140 ? -3.709 -11.433 7.438 1.00 21.67 164 VAL B N 1
ATOM 2996 C CA . VAL B 1 140 ? -2.796 -12.296 8.174 1.00 24.46 164 VAL B CA 1
ATOM 2997 C C . VAL B 1 140 ? -3.596 -13.433 8.787 1.00 21.96 164 VAL B C 1
ATOM 2998 O O . VAL B 1 140 ? -4.718 -13.237 9.271 1.00 22.68 164 VAL B O 1
ATOM 3002 N N . LYS B 1 141 ? -3.016 -14.629 8.746 1.00 16.74 165 LYS B N 1
ATOM 3003 C CA . LYS B 1 141 ? -3.693 -15.830 9.203 1.00 17.31 165 LYS B CA 1
ATOM 3004 C C . LYS B 1 141 ? -3.450 -16.129 10.674 1.00 18.01 165 LYS B C 1
ATOM 3005 O O . LYS B 1 141 ? -4.340 -16.676 11.336 1.00 16.96 165 LYS B O 1
ATOM 3011 N N . VAL B 1 142 ? -2.269 -15.789 11.192 1.00 20.03 166 VAL B N 1
ATOM 3012 C CA . VAL B 1 142 ? -1.883 -16.110 12.564 1.00 15.25 166 VAL B CA 1
ATOM 3013 C C . VAL B 1 142 ? -1.165 -14.910 13.162 1.00 13.97 166 VAL B C 1
ATOM 3014 O O . VAL B 1 142 ? -0.479 -14.166 12.461 1.00 14.79 166 VAL B O 1
ATOM 3018 N N . ALA B 1 143 ? -1.349 -14.702 14.467 1.00 17.47 167 ALA B N 1
ATOM 3019 C CA . ALA B 1 143 ? -0.505 -13.784 15.218 1.00 16.14 167 ALA B CA 1
ATOM 3020 C C . ALA B 1 143 ? -0.025 -14.467 16.492 1.00 14.69 167 ALA B C 1
ATOM 3021 O O . ALA B 1 143 ? -0.777 -15.212 17.127 1.00 16.27 167 ALA B O 1
ATOM 3023 N N . VAL B 1 144 ? 1.236 -14.237 16.842 1.00 15.09 168 VAL B N 1
ATOM 3024 C CA . VAL B 1 144 ? 1.807 -14.825 18.056 1.00 15.95 168 VAL B CA 1
ATOM 3025 C C . VAL B 1 144 ? 2.472 -13.727 18.877 1.00 16.00 168 VAL B C 1
ATOM 3026 O O . VAL B 1 144 ? 3.693 -13.506 18.775 1.00 13.34 168 VAL B O 1
ATOM 3030 N N . PRO B 1 145 ? 1.698 -13.006 19.699 1.00 14.82 169 PRO B N 1
ATOM 3031 C CA . PRO B 1 145 ? 2.282 -12.012 20.611 1.00 14.57 169 PRO B CA 1
ATOM 3032 C C . PRO B 1 145 ? 2.886 -12.714 21.819 1.00 15.94 169 PRO B C 1
ATOM 3033 O O . PRO B 1 145 ? 2.202 -13.462 22.524 1.00 16.61 169 PRO B O 1
ATOM 3037 N N . MET B 1 146 ? 4.181 -12.491 22.043 1.00 15.83 170 MET B N 1
ATOM 3038 C CA . MET B 1 146 ? 4.947 -13.180 23.075 1.00 15.45 170 MET B CA 1
ATOM 3039 C C . MET B 1 146 ? 5.341 -12.166 24.139 1.00 13.67 170 MET B C 1
ATOM 3040 O O . MET B 1 146 ? 6.071 -11.214 23.846 1.00 14.44 170 MET B O 1
ATOM 3045 N N . ALA B 1 147 ? 4.875 -12.386 25.375 1.00 15.13 171 ALA B N 1
ATOM 3046 C CA . ALA B 1 147 ? 5.028 -11.414 26.455 1.00 12.71 171 ALA B CA 1
ATOM 3047 C C . ALA B 1 147 ? 4.665 -10.013 25.968 1.00 17.02 171 ALA B C 1
ATOM 3048 O O . ALA B 1 147 ? 5.448 -9.072 26.165 1.00 13.43 171 ALA B O 1
ATOM 3050 N N . PRO B 1 148 ? 3.487 -9.827 25.353 1.00 14.90 172 PRO B N 1
ATOM 3051 C CA . PRO B 1 148 ? 3.181 -8.535 24.730 1.00 14.45 172 PRO B CA 1
ATOM 3052 C C . PRO B 1 148 ? 3.103 -7.388 25.725 1.00 11.53 172 PRO B C 1
ATOM 3053 O O . PRO B 1 148 ? 2.687 -7.546 26.881 1.00 13.47 172 PRO B O 1
ATOM 3057 N N . PHE B 1 149 ? 3.465 -6.203 25.231 1.00 13.98 173 PHE B N 1
ATOM 3058 C CA . PHE B 1 149 ? 3.445 -4.958 25.994 1.00 15.93 173 PHE B CA 1
ATOM 3059 C C . PHE B 1 149 ? 2.746 -3.915 25.130 1.00 17.79 173 PHE B C 1
ATOM 3060 O O . PHE B 1 149 ? 3.271 -3.531 24.080 1.00 19.64 173 PHE B O 1
ATOM 3068 N N . LEU B 1 150 ? 1.550 -3.475 25.547 1.00 19.56 174 LEU B N 1
ATOM 3069 C CA . LEU B 1 150 ? 0.792 -2.491 24.778 1.00 20.52 174 LEU B CA 1
ATOM 3070 C C . LEU B 1 150 ? 0.835 -1.090 25.372 1.00 21.11 174 LEU B C 1
ATOM 3071 O O . LEU B 1 150 ? 0.484 -0.132 24.676 1.00 23.16 174 LEU B O 1
ATOM 3076 N N . GLY B 1 151 ? 1.246 -0.943 26.623 1.00 24.73 175 GLY B N 1
ATOM 3077 C CA . GLY B 1 151 ? 1.194 0.372 27.242 1.00 32.44 175 GLY B CA 1
ATOM 3078 C C . GLY B 1 151 ? -0.200 0.954 27.132 1.00 30.77 175 GLY B C 1
ATOM 3079 O O . GLY B 1 151 ? -1.196 0.281 27.413 1.00 29.29 175 GLY B O 1
ATOM 3080 N N . SER B 1 152 ? -0.286 2.202 26.667 1.00 33.27 176 SER B N 1
ATOM 3081 C CA . SER B 1 152 ? -1.566 2.892 26.537 1.00 36.72 176 SER B CA 1
ATOM 3082 C C . SER B 1 152 ? -2.339 2.511 25.280 1.00 37.50 176 SER B C 1
ATOM 3083 O O . SER B 1 152 ? -3.520 2.861 25.174 1.00 35.64 176 SER B O 1
ATOM 3086 N N . ASN B 1 153 ? -1.714 1.815 24.333 1.00 33.78 177 ASN B N 1
ATOM 3087 C CA . ASN B 1 153 ? -2.338 1.577 23.036 1.00 29.52 177 ASN B CA 1
ATOM 3088 C C . ASN B 1 153 ? -3.433 0.519 23.138 1.00 32.06 177 ASN B C 1
ATOM 3089 O O . ASN B 1 153 ? -3.309 -0.456 23.884 1.00 32.38 177 ASN B O 1
ATOM 3094 N N . ASN B 1 154 ? -4.515 0.720 22.392 1.00 32.28 178 ASN B N 1
ATOM 3095 C CA . ASN B 1 154 ? -5.626 -0.235 22.348 1.00 27.52 178 ASN B CA 1
ATOM 3096 C C . ASN B 1 154 ? -5.847 -0.706 20.920 1.00 26.32 178 ASN B C 1
ATOM 3097 O O . ASN B 1 154 ? -6.297 0.088 20.071 1.00 30.62 178 ASN B O 1
ATOM 3102 N N . PRO B 1 155 ? -5.560 -1.960 20.593 1.00 21.77 179 PRO B N 1
ATOM 3103 C CA . PRO B 1 155 ? -5.918 -2.466 19.266 1.00 23.64 179 PRO B CA 1
ATOM 3104 C C . PRO B 1 155 ? -7.427 -2.576 19.116 1.00 22.07 179 PRO B C 1
ATOM 3105 O O . PRO B 1 155 ? -8.169 -2.659 20.096 1.00 16.87 179 PRO B O 1
ATOM 3109 N N . ASN B 1 156 ? -7.879 -2.558 17.859 1.00 21.54 180 ASN B N 1
ATOM 3110 C CA . ASN B 1 156 ? -9.299 -2.766 17.553 1.00 22.22 180 ASN B CA 1
ATOM 3111 C C . ASN B 1 156 ? -9.573 -4.269 17.554 1.00 17.27 180 ASN B C 1
ATOM 3112 O O . ASN B 1 156 ? -9.727 -4.908 16.512 1.00 18.64 180 ASN B O 1
ATOM 3117 N N . TYR B 1 157 ? -9.604 -4.833 18.769 1.00 18.00 181 TYR B N 1
ATOM 3118 C CA . TYR B 1 157 ? -9.718 -6.283 18.935 1.00 15.98 181 TYR B CA 1
ATOM 3119 C C . TYR B 1 157 ? -10.881 -6.870 18.147 1.00 19.96 181 TYR B C 1
ATOM 3120 O O . TYR B 1 157 ? -10.803 -8.016 17.680 1.00 17.44 181 TYR B O 1
ATOM 3129 N N . SER B 1 158 ? -11.968 -6.107 17.995 1.00 17.29 182 SER B N 1
ATOM 3130 C CA . SER B 1 158 ? -13.144 -6.603 17.287 1.00 17.93 182 SER B CA 1
ATOM 3131 C C . SER B 1 158 ? -12.814 -7.025 15.861 1.00 19.81 182 SER B C 1
ATOM 3132 O O . SER B 1 158 ? -13.501 -7.882 15.296 1.00 19.14 182 SER B O 1
ATOM 3135 N N . ALA B 1 159 ? -11.774 -6.440 15.269 1.00 20.27 183 ALA B N 1
ATOM 3136 C CA . ALA B 1 159 ? -11.456 -6.667 13.866 1.00 21.06 183 ALA B CA 1
ATOM 3137 C C . ALA B 1 159 ? -10.487 -7.819 13.635 1.00 17.61 183 ALA B C 1
ATOM 3138 O O . ALA B 1 159 ? -10.263 -8.178 12.480 1.00 18.49 183 ALA B O 1
ATOM 3140 N N . ILE B 1 160 ? -9.911 -8.404 14.689 1.00 16.29 184 ILE B N 1
ATOM 3141 C CA . ILE B 1 160 ? -8.941 -9.481 14.517 1.00 16.60 184 ILE B CA 1
ATOM 3142 C C . ILE B 1 160 ? -9.641 -10.744 14.026 1.00 18.99 184 ILE B C 1
ATOM 3143 O O . ILE B 1 160 ? -10.606 -11.216 14.641 1.00 20.41 184 ILE B O 1
ATOM 3148 N N . THR B 1 161 ? -9.142 -11.313 12.917 1.00 17.26 185 THR B N 1
ATOM 3149 C CA . THR B 1 161 ? -9.608 -12.605 12.430 1.00 14.92 185 THR B CA 1
ATOM 3150 C C . THR B 1 161 ? -8.555 -13.703 12.532 1.00 16.69 185 THR B C 1
ATOM 3151 O O . THR B 1 161 ? -8.892 -14.884 12.367 1.00 15.65 185 THR B O 1
ATOM 3155 N N . ALA B 1 162 ? -7.299 -13.352 12.795 1.00 19.11 186 ALA B N 1
ATOM 3156 C CA . ALA B 1 162 ? -6.221 -14.330 12.848 1.00 16.71 186 ALA B CA 1
ATOM 3157 C C . ALA B 1 162 ? -6.417 -15.310 14.005 1.00 16.89 186 ALA B C 1
ATOM 3158 O O . ALA B 1 162 ? -7.112 -15.035 14.983 1.00 16.54 186 ALA B O 1
ATOM 3160 N N . LYS B 1 163 ? -5.790 -16.472 13.874 1.00 17.88 187 LYS B N 1
ATOM 3161 C CA . LYS B 1 163 ? -5.692 -17.428 14.969 1.00 17.67 187 LYS B CA 1
ATOM 3162 C C . LYS B 1 163 ? -4.530 -17.005 15.867 1.00 16.65 187 LYS B C 1
ATOM 3163 O O . LYS B 1 163 ? -3.376 -16.980 15.416 1.00 19.05 187 LYS B O 1
ATOM 3169 N N . VAL B 1 164 ? -4.827 -16.669 17.126 1.00 15.75 188 VAL B N 1
ATOM 3170 C CA . VAL B 1 164 ? -3.907 -15.916 17.979 1.00 15.48 188 VAL B CA 1
ATOM 3171 C C . VAL B 1 164 ? -3.446 -16.775 19.154 1.00 16.90 188 VAL B C 1
ATOM 3172 O O . VAL B 1 164 ? -4.267 -17.222 19.970 1.00 17.11 188 VAL B O 1
ATOM 3176 N N . LEU B 1 165 ? -2.131 -16.974 19.258 1.00 14.74 189 LEU B N 1
ATOM 3177 C CA . LEU B 1 165 ? -1.505 -17.562 20.440 1.00 14.59 189 LEU B CA 1
ATOM 3178 C C . LEU B 1 165 ? -0.765 -16.467 21.188 1.00 14.50 189 LEU B C 1
ATOM 3179 O O . LEU B 1 165 ? 0.181 -15.880 20.658 1.00 17.55 189 LEU B O 1
ATOM 3184 N N . ILE B 1 166 ? -1.188 -16.201 22.420 1.00 13.50 190 ILE B N 1
ATOM 3185 C CA . ILE B 1 166 ? -0.550 -15.214 23.275 1.00 13.50 190 ILE B CA 1
ATOM 3186 C C . ILE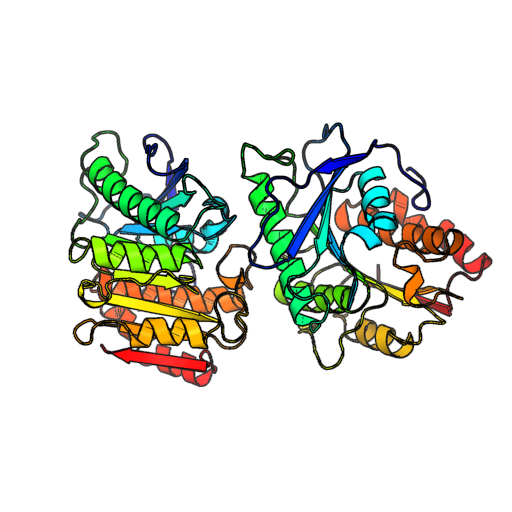 B 1 166 ? 0.236 -15.968 24.338 1.00 17.98 190 ILE B C 1
ATOM 3187 O O . ILE B 1 166 ? -0.330 -16.797 25.065 1.00 14.78 190 ILE B O 1
ATOM 3192 N N . GLN B 1 167 ? 1.532 -15.676 24.438 1.00 12.86 191 GLN B N 1
ATOM 3193 C CA . GLN B 1 167 ? 2.385 -16.275 25.455 1.00 15.93 191 GLN B CA 1
ATOM 3194 C C . GLN B 1 167 ? 2.714 -15.255 26.536 1.00 17.40 191 GLN B C 1
ATOM 3195 O O . GLN B 1 167 ? 2.830 -14.055 26.264 1.00 12.76 191 GLN B O 1
ATOM 3201 N N . ALA B 1 168 ? 2.868 -15.749 27.770 1.00 13.02 192 ALA B N 1
ATOM 3202 C CA . ALA B 1 168 ? 3.223 -14.915 28.912 1.00 16.27 192 ALA B CA 1
ATOM 3203 C C . ALA B 1 168 ? 4.213 -15.648 29.808 1.00 14.61 192 ALA B C 1
ATOM 3204 O O . ALA B 1 168 ? 4.403 -16.864 29.713 1.00 15.79 192 ALA B O 1
ATOM 3206 N N . GLY B 1 169 ? 4.835 -14.890 30.694 1.00 14.06 193 GLY B N 1
ATOM 3207 C CA . GLY B 1 169 ? 5.799 -15.463 31.605 1.00 14.35 193 GLY B CA 1
ATOM 3208 C C . GLY B 1 169 ? 5.339 -15.285 33.031 1.00 15.54 193 GLY B C 1
ATOM 3209 O O . GLY B 1 169 ? 5.020 -14.165 33.441 1.00 14.97 193 GLY B O 1
ATOM 3210 N N . ALA B 1 170 ? 5.308 -16.374 33.801 1.00 15.50 194 ALA B N 1
ATOM 3211 C CA . ALA B 1 170 ? 4.799 -16.283 35.173 1.00 17.64 194 ALA B CA 1
ATOM 3212 C C . ALA B 1 170 ? 5.601 -15.301 36.020 1.00 18.25 194 ALA B C 1
ATOM 3213 O O . ALA B 1 170 ? 5.032 -14.630 36.888 1.00 21.69 194 ALA B O 1
ATOM 3215 N N . ASN B 1 171 ? 6.914 -15.212 35.792 1.00 19.80 195 ASN B N 1
ATOM 3216 C CA . ASN B 1 171 ? 7.811 -14.360 36.567 1.00 18.58 195 ASN B CA 1
ATOM 3217 C C . ASN B 1 171 ? 8.052 -13.008 35.904 1.00 23.06 195 ASN B C 1
ATOM 3218 O O . ASN B 1 171 ? 8.906 -12.245 36.364 1.00 23.61 195 ASN B O 1
ATOM 3223 N N . ASP B 1 172 ? 7.319 -12.694 34.844 1.00 17.25 196 ASP B N 1
ATOM 3224 C CA . ASP B 1 172 ? 7.571 -11.505 34.036 1.00 18.06 196 ASP B CA 1
ATOM 3225 C C . ASP B 1 172 ? 7.032 -10.278 34.766 1.00 16.48 196 ASP B C 1
ATOM 3226 O O . ASP B 1 172 ? 5.834 -10.189 35.031 1.00 20.90 196 ASP B O 1
ATOM 3231 N N . THR B 1 173 ? 7.909 -9.334 35.107 1.00 22.03 197 THR B N 1
ATOM 3232 C CA . THR B 1 173 ? 7.473 -8.106 35.762 1.00 21.08 197 THR B CA 1
ATOM 3233 C C . THR B 1 173 ? 7.383 -6.924 34.813 1.00 24.65 197 THR B C 1
ATOM 3234 O O . THR B 1 173 ? 7.020 -5.826 35.247 1.00 26.07 197 THR B O 1
ATOM 3238 N N . VAL B 1 174 ? 7.703 -7.114 33.535 1.00 17.60 198 VAL B N 1
ATOM 3239 C CA . VAL B 1 174 ? 7.574 -6.049 32.551 1.00 16.51 198 VAL B CA 1
ATOM 3240 C C . VAL B 1 174 ? 6.224 -6.189 31.866 1.00 19.58 198 VAL B C 1
ATOM 3241 O O . VAL B 1 174 ? 5.414 -5.258 31.862 1.00 19.15 198 VAL B O 1
ATOM 3245 N N . ALA B 1 175 ? 5.987 -7.355 31.266 1.00 14.86 199 ALA B N 1
ATOM 3246 C CA . ALA B 1 175 ? 4.680 -7.712 30.719 1.00 18.17 199 ALA B CA 1
ATOM 3247 C C . ALA B 1 175 ? 4.025 -8.642 31.735 1.00 17.33 199 ALA B C 1
ATOM 3248 O O . ALA B 1 175 ? 4.080 -9.870 31.630 1.00 17.14 199 ALA B O 1
ATOM 3250 N N . ASN B 1 176 ? 3.431 -8.033 32.753 1.00 15.82 200 ASN B N 1
ATOM 3251 C CA . ASN B 1 176 ? 2.849 -8.795 33.847 1.00 18.24 200 ASN B CA 1
ATOM 3252 C C . ASN B 1 176 ? 1.873 -9.830 33.294 1.00 15.76 200 ASN B C 1
ATOM 3253 O O . ASN B 1 176 ? 1.059 -9.496 32.428 1.00 15.24 200 ASN B O 1
ATOM 3258 N N . PRO B 1 177 ? 1.932 -11.086 33.745 1.00 16.83 201 PRO B N 1
ATOM 3259 C CA . PRO B 1 177 ? 1.052 -12.104 33.148 1.00 17.12 201 PRO B CA 1
ATOM 3260 C C . PRO B 1 177 ? -0.424 -11.783 33.317 1.00 16.12 201 PRO B C 1
ATOM 3261 O O . PRO B 1 177 ? -1.234 -12.206 32.481 1.00 15.63 201 PRO B O 1
ATOM 3265 N N . SER B 1 178 ? -0.790 -11.025 34.357 1.00 16.15 202 SER B N 1
ATOM 3266 C CA . SER B 1 178 ? -2.166 -10.542 34.491 1.00 20.08 202 SER B CA 1
ATOM 3267 C C . SER B 1 178 ? -2.534 -9.598 33.358 1.00 20.90 202 SER B C 1
ATOM 3268 O O . SER B 1 178 ? -3.655 -9.647 32.831 1.00 19.96 202 SER B O 1
ATOM 3271 N N . THR B 1 179 ? -1.611 -8.700 32.998 1.00 20.19 203 THR B N 1
ATOM 3272 C CA . THR B 1 179 ? -1.894 -7.746 31.938 1.00 17.76 203 THR B CA 1
ATOM 3273 C C . THR B 1 179 ? -1.979 -8.446 30.593 1.00 18.22 203 THR B C 1
ATOM 3274 O O . THR B 1 179 ? -2.897 -8.180 29.804 1.00 17.21 203 THR B O 1
ATOM 3278 N N . VAL B 1 180 ? -1.048 -9.367 30.333 1.00 16.52 204 VAL B N 1
ATOM 3279 C CA . VAL B 1 180 ? -1.090 -10.163 29.111 1.00 13.86 204 VAL B CA 1
ATOM 3280 C C . VAL B 1 180 ? -2.409 -10.921 29.010 1.00 13.96 204 VAL B C 1
ATOM 3281 O O . VAL B 1 180 ? -3.030 -10.974 27.941 1.00 13.94 204 VAL B O 1
ATOM 3285 N N . ALA B 1 181 ? -2.860 -11.518 30.118 1.00 14.61 205 ALA B N 1
ATOM 3286 C CA . ALA B 1 181 ? -4.125 -12.250 30.099 1.00 13.84 205 ALA B CA 1
ATOM 3287 C C . ALA B 1 181 ? -5.295 -11.350 29.725 1.00 16.72 205 ALA B C 1
ATOM 3288 O O . ALA B 1 181 ? -6.248 -11.809 29.087 1.00 16.77 205 ALA B O 1
ATOM 3290 N N . SER B 1 182 ? -5.253 -10.072 30.113 1.00 16.25 206 SER B N 1
ATOM 3291 C CA . SER B 1 182 ? -6.346 -9.167 29.764 1.00 16.66 206 SER B CA 1
ATOM 3292 C C . SER B 1 182 ? -6.383 -8.888 28.265 1.00 18.26 206 SER B C 1
ATOM 3293 O O . SER B 1 182 ? -7.465 -8.695 27.702 1.00 16.74 206 SER B O 1
ATOM 3296 N N . TYR B 1 183 ? -5.222 -8.867 27.602 1.00 18.15 207 TYR B N 1
ATOM 3297 C CA . TYR B 1 183 ? -5.222 -8.803 26.142 1.00 14.74 207 TYR B CA 1
ATOM 3298 C C . TYR B 1 183 ? -5.912 -10.030 25.554 1.00 13.41 207 TYR B C 1
ATOM 3299 O O . TYR B 1 183 ? -6.715 -9.928 24.614 1.00 16.58 207 TYR B O 1
ATOM 3308 N N . TYR B 1 184 ? -5.574 -11.211 26.073 1.00 13.71 208 TYR B N 1
ATOM 3309 C CA . TYR B 1 184 ? -6.169 -12.443 25.568 1.00 12.43 208 TYR B CA 1
ATOM 3310 C C . TYR B 1 184 ? -7.676 -12.462 25.806 1.00 15.34 208 TYR B C 1
ATOM 3311 O O . TYR B 1 184 ? -8.430 -12.979 24.981 1.00 16.30 208 TYR B O 1
ATOM 3320 N N . GLN B 1 185 ? -8.136 -11.909 26.928 1.00 16.61 209 GLN B N 1
ATOM 3321 C CA . GLN B 1 185 ? -9.582 -11.873 27.162 1.00 13.97 209 GLN B CA 1
ATOM 3322 C C . GLN B 1 185 ? -10.271 -10.735 26.415 1.00 19.92 209 GLN B C 1
ATOM 3323 O O . GLN B 1 185 ? -11.494 -10.580 26.531 1.00 17.54 209 GLN B O 1
ATOM 3329 N N . SER B 1 186 ? -9.522 -9.967 25.621 1.00 20.06 210 SER B N 1
ATOM 3330 C CA . SER B 1 186 ? -10.081 -8.967 24.721 1.00 15.92 210 SER B CA 1
ATOM 3331 C C . SER B 1 186 ? -10.352 -9.499 23.325 1.00 17.45 210 SER B C 1
ATOM 3332 O O . SER B 1 186 ? -10.988 -8.798 22.529 1.00 17.04 210 SER B O 1
ATOM 3335 N N . LEU B 1 187 ? -9.897 -10.710 23.015 1.00 16.90 211 LEU B N 1
ATOM 3336 C CA . LEU B 1 187 ? -9.980 -11.245 21.661 1.00 15.38 211 LEU B CA 1
ATOM 3337 C C . LEU B 1 187 ? -11.420 -11.585 21.285 1.00 19.66 211 LEU B C 1
ATOM 3338 O O . LEU B 1 187 ? -12.253 -11.831 22.159 1.00 17.02 211 LEU B O 1
ATOM 3343 N N . PRO B 1 188 ? -11.730 -11.621 19.984 1.00 16.88 212 PRO B N 1
ATOM 3344 C CA . PRO B 1 188 ? -13.048 -12.116 19.551 1.00 17.56 212 PRO B CA 1
ATOM 3345 C C . PRO B 1 188 ? -13.292 -13.551 19.999 1.00 22.24 212 PRO B C 1
ATOM 3346 O O . PRO B 1 188 ? -12.393 -14.393 19.980 1.00 19.57 212 PRO B O 1
ATOM 3350 N N . THR B 1 189 ? -14.538 -13.841 20.374 1.00 18.48 213 THR B N 1
ATOM 3351 C CA . THR B 1 189 ? -14.865 -15.195 20.801 1.00 21.60 213 THR B CA 1
ATOM 3352 C C . THR B 1 189 ? -14.890 -16.189 19.642 1.00 21.32 213 THR B C 1
ATOM 3353 O O . THR B 1 189 ? -14.817 -17.399 19.886 1.00 25.19 213 THR B O 1
ATOM 3357 N N . GLY B 1 190 ? -14.973 -15.717 18.400 1.00 19.40 214 GLY B N 1
ATOM 3358 C CA . GLY B 1 190 ? -15.055 -16.577 17.236 1.00 20.20 214 GLY B CA 1
ATOM 3359 C C . GLY B 1 190 ? -13.746 -16.984 16.576 1.00 23.56 214 GLY B C 1
ATOM 3360 O O . GLY B 1 190 ? -13.780 -17.630 15.523 1.00 19.94 214 GLY B O 1
ATOM 3361 N N . ILE B 1 191 ? -12.592 -16.655 17.153 1.00 18.32 215 ILE B N 1
ATOM 3362 C CA . ILE B 1 191 ? -11.302 -17.016 16.561 1.00 18.80 215 ILE B CA 1
ATOM 3363 C C . ILE B 1 191 ? -10.666 -18.118 17.400 1.00 20.31 215 ILE B C 1
ATOM 3364 O O . ILE B 1 191 ? -10.876 -18.198 18.615 1.00 19.37 215 ILE B O 1
ATOM 3369 N N . SER B 1 192 ? -9.905 -18.993 16.741 1.00 23.09 216 SER B N 1
ATOM 3370 C CA . SER B 1 192 ? -9.050 -19.911 17.485 1.00 20.74 216 SER B CA 1
ATOM 3371 C C . SER B 1 192 ? -7.989 -19.115 18.223 1.00 17.47 216 SER B C 1
ATOM 3372 O O . SER B 1 192 ? -7.390 -18.195 17.664 1.00 18.76 216 SER B O 1
ATOM 3375 N N . ARG B 1 193 ? -7.761 -19.463 19.489 1.00 16.50 217 ARG B N 1
ATOM 3376 C CA . ARG B 1 193 ? -6.887 -18.641 20.315 1.00 16.43 217 ARG B CA 1
ATOM 3377 C C . ARG B 1 193 ? -6.398 -19.449 21.503 1.00 16.34 217 ARG B C 1
ATOM 3378 O O . ARG B 1 193 ? -7.011 -20.440 21.897 1.00 17.67 217 ARG B O 1
ATOM 3386 N N . ALA B 1 194 ? -5.281 -19.003 22.076 1.00 14.54 218 ALA B N 1
ATOM 3387 C CA . ALA B 1 194 ? -4.725 -19.677 23.239 1.00 17.94 218 ALA B CA 1
ATOM 3388 C C . ALA B 1 194 ? -3.937 -18.685 24.080 1.00 18.05 218 ALA B C 1
ATOM 3389 O O . ALA B 1 194 ? -3.420 -17.683 23.571 1.00 16.23 218 ALA B O 1
ATOM 3391 N N . LEU B 1 195 ? -3.847 -18.994 25.374 1.00 15.52 219 LEU B N 1
ATOM 3392 C CA . LEU B 1 195 ? -3.032 -18.264 26.334 1.00 15.96 219 LEU B CA 1
ATOM 3393 C C . LEU B 1 195 ? -2.131 -19.273 27.034 1.00 16.35 219 LEU B C 1
ATOM 3394 O O . LEU B 1 195 ? -2.621 -20.215 27.664 1.00 16.66 219 LEU B O 1
ATOM 3399 N N . THR B 1 196 ? -0.823 -19.113 26.889 1.00 14.85 220 THR B N 1
ATOM 3400 C CA . THR B 1 196 ? 0.126 -20.027 27.517 1.00 14.56 220 THR B CA 1
ATOM 3401 C C . THR B 1 196 ? 1.042 -19.201 28.405 1.00 13.54 220 THR B C 1
ATOM 3402 O O . THR B 1 196 ? 1.919 -18.487 27.912 1.00 14.24 220 THR B O 1
ATOM 3406 N N . THR B 1 197 ? 0.847 -19.300 29.711 1.00 15.32 221 THR B N 1
ATOM 3407 C CA . THR B 1 197 ? 1.681 -18.588 30.674 1.00 13.31 221 THR B CA 1
ATOM 3408 C C . THR B 1 197 ? 2.636 -19.593 31.295 1.00 12.60 221 THR B C 1
ATOM 3409 O O . THR B 1 197 ? 2.212 -20.482 32.040 1.00 15.71 221 THR B O 1
ATOM 3413 N N . PHE B 1 198 ? 3.929 -19.433 31.010 1.00 14.99 222 PHE B N 1
ATOM 3414 C CA . PHE B 1 198 ? 4.922 -20.442 31.355 1.00 13.77 222 PHE B CA 1
ATOM 3415 C C . PHE B 1 198 ? 5.464 -20.233 32.760 1.00 13.71 222 PHE B C 1
ATOM 3416 O O . PHE B 1 198 ? 5.871 -19.125 33.128 1.00 14.80 222 PHE B O 1
ATOM 3424 N N . ARG B 1 199 ? 5.493 -21.314 33.524 1.00 14.70 223 ARG B N 1
ATOM 3425 C CA . ARG B 1 199 ? 6.066 -21.277 34.861 1.00 15.35 223 ARG B CA 1
ATOM 3426 C C . ARG B 1 199 ? 7.534 -20.878 34.787 1.00 15.80 223 ARG B C 1
ATOM 3427 O O . ARG B 1 199 ? 8.262 -21.297 33.880 1.00 13.67 223 ARG B O 1
ATOM 3435 N N . SER B 1 200 ? 7.959 -20.037 35.728 1.00 14.94 224 SER B N 1
ATOM 3436 C CA . SER B 1 200 ? 9.349 -19.628 35.920 1.00 17.76 224 SER B CA 1
ATOM 3437 C C . SER B 1 200 ? 9.861 -18.704 34.819 1.00 17.26 224 SER B C 1
ATOM 3438 O O . SER B 1 200 ? 11.012 -18.258 34.887 1.00 15.97 224 SER B O 1
ATOM 3441 N N . ALA B 1 201 ? 9.058 -18.404 33.804 1.00 15.18 225 ALA B N 1
ATOM 3442 C CA . ALA B 1 201 ? 9.548 -17.617 32.681 1.00 17.65 225 ALA B CA 1
ATOM 3443 C C . ALA B 1 201 ? 9.600 -16.135 33.038 1.00 14.86 225 ALA B C 1
ATOM 3444 O O . ALA B 1 201 ? 8.659 -15.595 33.626 1.00 16.63 225 ALA B O 1
ATOM 3446 N N . SER B 1 202 ? 10.702 -15.482 32.683 1.00 17.01 226 SER B N 1
ATOM 3447 C CA . SER B 1 202 ? 10.862 -14.049 32.863 1.00 17.87 226 SER B CA 1
ATOM 3448 C C . SER B 1 202 ? 10.828 -13.369 31.499 1.00 16.52 226 SER B C 1
ATOM 3449 O O . SER B 1 202 ? 10.812 -14.031 30.459 1.00 15.47 226 SER B O 1
ATOM 3452 N N . HIS B 1 203 ? 10.778 -12.033 31.513 1.00 17.42 227 HIS B N 1
ATOM 3453 C CA . HIS B 1 203 ? 10.577 -11.284 30.271 1.00 16.45 227 HIS B CA 1
ATOM 3454 C C . HIS B 1 203 ? 11.620 -11.649 29.225 1.00 16.06 227 HIS B C 1
ATOM 3455 O O . HIS B 1 203 ? 11.292 -11.865 28.052 1.00 13.85 227 HIS B O 1
ATOM 3462 N N . LEU B 1 204 ? 12.887 -11.732 29.630 1.00 17.37 228 LEU B N 1
ATOM 3463 C CA . LEU B 1 204 ? 13.948 -11.915 28.648 1.00 13.15 228 LEU B CA 1
ATOM 3464 C C . LEU B 1 204 ? 14.135 -13.375 28.232 1.00 13.65 228 LEU B C 1
ATOM 3465 O O . LEU B 1 204 ? 15.078 -13.686 27.499 1.00 16.59 228 LEU B O 1
ATOM 3470 N N . ASP B 1 205 ? 13.241 -14.276 28.638 1.00 15.12 229 ASP B N 1
ATOM 3471 C CA . ASP B 1 205 ? 13.284 -15.619 28.078 1.00 16.43 229 ASP B CA 1
ATOM 3472 C C . ASP B 1 205 ? 12.951 -15.641 26.592 1.00 12.52 229 ASP B C 1
ATOM 3473 O O . ASP B 1 205 ? 13.143 -16.675 25.951 1.00 14.43 229 ASP B O 1
ATOM 3478 N N . TRP B 1 206 ? 12.489 -14.531 26.029 1.00 13.28 230 TRP B N 1
ATOM 3479 C CA . TRP B 1 206 ? 12.088 -14.478 24.633 1.00 12.96 230 TRP B CA 1
ATOM 3480 C C . TRP B 1 206 ? 13.116 -13.771 23.752 1.00 13.19 230 TRP B C 1
ATOM 3481 O O . TRP B 1 206 ? 12.815 -13.471 22.593 1.00 15.79 230 TRP B O 1
ATOM 3492 N N . ILE B 1 207 ? 14.326 -13.503 24.271 1.00 14.27 231 ILE B N 1
ATOM 3493 C CA . ILE B 1 207 ? 15.454 -13.097 23.428 1.00 13.77 231 ILE B CA 1
ATOM 3494 C C . ILE B 1 207 ? 16.581 -14.107 23.623 1.00 15.27 231 ILE B C 1
ATOM 3495 O O . ILE B 1 207 ? 16.470 -15.024 24.448 1.00 13.41 231 ILE B O 1
ATOM 3500 N N . ASN B 1 208 ? 17.681 -13.936 22.883 1.00 15.35 232 ASN B N 1
ATOM 3501 C CA . ASN B 1 208 ? 18.734 -14.949 22.890 1.00 14.52 232 ASN B CA 1
ATOM 3502 C C . ASN B 1 208 ? 19.274 -15.221 24.299 1.00 15.11 232 ASN B C 1
ATOM 3503 O O . ASN B 1 208 ? 19.643 -16.360 24.605 1.00 18.21 232 ASN B O 1
ATOM 3508 N N . THR B 1 209 ? 19.323 -14.211 25.174 1.00 12.56 233 THR B N 1
ATOM 3509 C CA . THR B 1 209 ? 19.920 -14.412 26.497 1.00 16.67 233 THR B CA 1
ATOM 3510 C C . THR B 1 209 ? 19.014 -15.193 27.462 1.00 18.28 233 THR B C 1
ATOM 3511 O O . THR B 1 209 ? 19.398 -15.421 28.613 1.00 21.11 233 THR B O 1
ATOM 3515 N N . GLY B 1 210 ? 17.853 -15.658 27.021 1.00 19.41 234 GLY B N 1
ATOM 3516 C CA . GLY B 1 210 ? 16.962 -16.402 27.888 1.00 16.44 234 GLY B CA 1
ATOM 3517 C C . GLY B 1 210 ? 17.433 -17.825 28.174 1.00 18.56 234 GLY B C 1
ATOM 3518 O O . GLY B 1 210 ? 18.433 -18.319 27.649 1.00 16.80 234 GLY B O 1
ATOM 3519 N N . ASN B 1 211 ? 16.664 -18.494 29.035 1.00 15.85 235 ASN B N 1
ATOM 3520 C CA . ASN B 1 211 ? 16.989 -19.842 29.487 1.00 17.44 235 ASN B CA 1
ATOM 3521 C C . ASN B 1 211 ? 16.772 -20.862 28.367 1.00 20.19 235 ASN B C 1
ATOM 3522 O O . ASN B 1 211 ? 15.677 -20.955 27.809 1.00 16.85 235 ASN B O 1
ATOM 3527 N N . THR B 1 212 ? 17.813 -21.649 28.054 1.00 20.57 236 THR B N 1
ATOM 3528 C CA . THR B 1 212 ? 17.745 -22.556 26.905 1.00 23.15 236 THR B CA 1
ATOM 3529 C C . THR B 1 212 ? 16.673 -23.626 27.083 1.00 25.57 236 THR B C 1
ATOM 3530 O O . THR B 1 212 ? 15.928 -23.927 26.140 1.00 22.09 236 THR B O 1
ATOM 3534 N N . ASN B 1 213 ? 16.596 -24.231 28.273 1.00 20.45 237 ASN B N 1
ATOM 3535 C CA . ASN B 1 213 ? 15.582 -25.251 28.528 1.00 22.11 237 ASN B CA 1
ATOM 3536 C C . ASN B 1 213 ? 14.181 -24.672 28.374 1.00 21.25 237 ASN B C 1
ATOM 3537 O O . ASN B 1 213 ? 13.319 -25.261 27.707 1.00 21.05 237 ASN B O 1
ATOM 3542 N N . ARG B 1 214 ? 13.942 -23.503 28.975 1.00 20.02 238 ARG B N 1
ATOM 3543 C CA . ARG B 1 214 ? 12.629 -22.872 28.884 1.00 22.79 238 ARG B CA 1
ATOM 3544 C C . ARG B 1 214 ? 12.294 -22.498 27.447 1.00 18.96 238 ARG B C 1
ATOM 3545 O O . ARG B 1 214 ? 11.141 -22.633 27.020 1.00 16.26 238 ARG B O 1
ATOM 3553 N N . GLN B 1 215 ? 13.283 -22.019 26.680 1.00 17.16 239 GLN B N 1
ATOM 3554 C CA . GLN B 1 215 ? 13.006 -21.661 25.292 1.00 17.47 239 GLN B CA 1
ATOM 3555 C C . GLN B 1 215 ? 12.542 -22.866 24.487 1.00 17.36 239 GLN B C 1
ATOM 3556 O O . GLN B 1 215 ? 11.766 -22.710 23.539 1.00 17.17 239 GLN B O 1
ATOM 3562 N N . ALA B 1 216 ? 13.001 -24.069 24.842 1.00 16.25 240 ALA B N 1
ATOM 3563 C CA . ALA B 1 216 ? 12.470 -25.267 24.195 1.00 15.31 240 ALA B CA 1
ATOM 3564 C C . ALA B 1 216 ? 10.971 -25.398 24.442 1.00 18.02 240 ALA B C 1
ATOM 3565 O O . ALA B 1 216 ? 10.228 -25.862 23.569 1.00 17.86 240 ALA B O 1
ATOM 3567 N N . ARG B 1 217 ? 10.510 -25.000 25.631 1.00 16.04 241 ARG B N 1
ATOM 3568 C CA . ARG B 1 217 ? 9.073 -24.991 25.895 1.00 15.82 241 ARG B CA 1
ATOM 3569 C C . ARG B 1 217 ? 8.374 -23.934 25.051 1.00 15.81 241 ARG B C 1
ATOM 3570 O O . ARG B 1 217 ? 7.324 -24.196 24.456 1.00 15.56 241 ARG B O 1
ATOM 3578 N N . LEU B 1 218 ? 8.935 -22.724 25.009 1.00 17.50 242 LEU B N 1
ATOM 3579 C CA . LEU B 1 218 ? 8.383 -21.672 24.157 1.00 15.30 242 LEU B CA 1
ATOM 3580 C C . LEU B 1 218 ? 8.313 -22.125 22.703 1.00 16.70 242 LEU B C 1
ATOM 3581 O O . LEU B 1 218 ? 7.282 -21.957 22.035 1.00 14.74 242 LEU B O 1
ATOM 3586 N N . LYS B 1 219 ? 9.406 -22.707 22.195 1.00 16.34 243 LYS B N 1
ATOM 3587 C CA . LYS B 1 219 ? 9.439 -23.155 20.803 1.00 16.23 243 LYS B CA 1
ATOM 3588 C C . LYS B 1 219 ? 8.388 -24.222 20.534 1.00 15.47 243 LYS B C 1
ATOM 3589 O O . LYS B 1 219 ? 7.791 -24.250 19.451 1.00 15.47 243 LYS B O 1
ATOM 3595 N N . THR B 1 220 ? 8.183 -25.132 21.492 1.00 17.06 244 THR B N 1
ATOM 3596 C CA . THR B 1 220 ? 7.182 -26.182 21.333 1.00 16.99 244 THR B CA 1
ATOM 3597 C C . THR B 1 220 ? 5.828 -25.585 20.980 1.00 18.72 244 THR B C 1
ATOM 3598 O O . THR B 1 220 ? 5.187 -26.002 20.010 1.00 15.65 244 THR B O 1
ATOM 3602 N N . LEU B 1 221 ? 5.400 -24.578 21.746 1.00 15.21 245 LEU B N 1
ATOM 3603 C CA . LEU B 1 221 ? 4.079 -23.990 21.539 1.00 15.82 245 LEU B CA 1
ATOM 3604 C C . LEU B 1 221 ? 4.041 -23.130 20.282 1.00 16.63 245 LEU B C 1
ATOM 3605 O O . LEU B 1 221 ? 3.098 -23.229 19.492 1.00 15.12 245 LEU B O 1
ATOM 3610 N N . VAL B 1 222 ? 5.057 -22.290 20.055 1.00 15.06 246 VAL B N 1
ATOM 3611 C CA . VAL B 1 222 ? 4.994 -21.418 18.884 1.00 15.29 246 VAL B CA 1
ATOM 3612 C C . VAL B 1 222 ? 4.993 -22.250 17.611 1.00 20.45 246 VAL B C 1
ATOM 3613 O O . VAL B 1 222 ? 4.145 -22.069 16.730 1.00 15.21 246 VAL B O 1
ATOM 3617 N N . THR B 1 223 ? 5.939 -23.186 17.508 1.00 14.58 247 THR B N 1
ATOM 3618 C CA . THR B 1 223 ? 6.063 -23.992 16.302 1.00 15.78 247 THR B CA 1
ATOM 3619 C C . THR B 1 223 ? 4.799 -24.797 16.037 1.00 16.97 247 THR B C 1
ATOM 3620 O O . THR B 1 223 ? 4.347 -24.890 14.889 1.00 20.13 247 THR B O 1
ATOM 3624 N N . SER B 1 224 ? 4.207 -25.378 17.083 1.00 16.41 248 SER B N 1
ATOM 3625 C CA . SER B 1 224 ? 3.017 -26.203 16.902 1.00 16.80 248 SER B CA 1
ATOM 3626 C C . SER B 1 224 ? 1.810 -25.361 16.507 1.00 19.71 248 SER B C 1
ATOM 3627 O O . SER B 1 224 ? 0.972 -25.807 15.716 1.00 19.43 248 SER B O 1
ATOM 3630 N N . TRP B 1 225 ? 1.696 -24.152 17.064 1.00 16.80 249 TRP B N 1
ATOM 3631 C CA . TRP B 1 225 ? 0.630 -23.242 16.657 1.00 19.58 249 TRP B CA 1
ATOM 3632 C C . TRP B 1 225 ? 0.729 -22.913 15.175 1.00 20.68 249 TRP B C 1
ATOM 3633 O O . TRP B 1 225 ? -0.286 -22.905 14.459 1.00 18.26 249 TRP B O 1
ATOM 3644 N N . LEU B 1 226 ? 1.944 -22.641 14.696 1.00 18.01 250 LEU B N 1
ATOM 3645 C CA . LEU B 1 226 ? 2.125 -22.356 13.278 1.00 18.00 250 LEU B CA 1
ATOM 3646 C C . LEU B 1 226 ? 1.809 -23.580 12.430 1.00 22.07 250 LEU B C 1
ATOM 3647 O O . LEU B 1 226 ? 1.141 -23.469 11.394 1.00 21.73 250 LEU B O 1
ATOM 3652 N N . LYS B 1 227 ? 2.263 -24.759 12.860 1.00 18.72 251 LYS B N 1
ATOM 3653 C CA . LYS B 1 227 ? 2.016 -25.970 12.081 1.00 22.10 251 LYS B CA 1
ATOM 3654 C C . LYS B 1 227 ? 0.522 -26.251 11.953 1.00 22.71 251 LYS B C 1
ATOM 3655 O O . LYS B 1 227 ? 0.041 -26.622 10.872 1.00 23.98 251 LYS B O 1
ATOM 3661 N N . VAL B 1 228 ? -0.230 -26.066 13.040 1.00 20.58 252 VAL B N 1
ATOM 3662 C CA . VAL B 1 228 ? -1.657 -26.372 13.032 1.00 21.60 252 VAL B CA 1
ATOM 3663 C C . VAL B 1 228 ? -2.449 -25.295 12.298 1.00 23.57 252 VAL B C 1
ATOM 3664 O O . VAL B 1 228 ? -3.323 -25.607 11.479 1.00 22.19 252 VAL B O 1
ATOM 3668 N N . TYR B 1 229 ? -2.164 -24.018 12.561 1.00 20.72 253 TYR B N 1
ATOM 3669 C CA . TYR B 1 229 ? -3.047 -22.960 12.082 1.00 21.97 253 TYR B CA 1
ATOM 3670 C C . TYR B 1 229 ? -2.512 -22.185 10.879 1.00 25.98 253 TYR B C 1
ATOM 3671 O O . TYR B 1 229 ? -3.297 -21.482 10.233 1.00 25.03 253 TYR B O 1
ATOM 3680 N N . LEU B 1 230 ? -1.225 -22.301 10.541 1.00 19.33 254 LEU B N 1
ATOM 3681 C CA . LEU B 1 230 ? -0.755 -21.820 9.237 1.00 24.59 254 LEU B CA 1
ATOM 3682 C C . LEU B 1 230 ? -0.801 -22.931 8.192 1.00 23.56 254 LEU B C 1
ATOM 3683 O O . LEU B 1 230 ? -1.422 -22.779 7.135 1.00 25.77 254 LEU B O 1
ATOM 3688 N N . ASP B 1 231 ? -0.134 -24.049 8.470 1.00 25.25 255 ASP B N 1
ATOM 3689 C CA . ASP B 1 231 ? -0.041 -25.136 7.505 1.00 24.98 255 ASP B CA 1
ATOM 3690 C C . ASP B 1 231 ? -1.257 -26.055 7.510 1.00 26.38 255 ASP B C 1
ATOM 3691 O O . ASP B 1 231 ? -1.495 -26.745 6.513 1.00 29.96 255 ASP B O 1
ATOM 3696 N N . GLY B 1 232 ? -2.026 -26.084 8.597 1.00 25.28 256 GLY B N 1
ATOM 3697 C CA . GLY B 1 232 ? -3.108 -27.046 8.715 1.00 26.36 256 GLY B CA 1
ATOM 3698 C C . GLY B 1 232 ? -2.632 -28.457 8.976 1.00 25.97 256 GLY B C 1
ATOM 3699 O O . GLY B 1 232 ? -3.276 -29.417 8.538 1.00 27.28 256 GLY B O 1
ATOM 3700 N N . ASN B 1 233 ? -1.526 -28.610 9.696 1.00 25.77 257 ASN B N 1
ATOM 3701 C CA . ASN B 1 233 ? -0.878 -29.901 9.901 1.00 27.14 257 ASN B CA 1
ATOM 3702 C C . ASN B 1 233 ? -1.306 -30.413 11.267 1.00 29.16 257 ASN B C 1
ATOM 3703 O O . ASN B 1 233 ? -0.832 -29.935 12.301 1.00 28.76 257 ASN B O 1
ATOM 3708 N N . SER B 1 234 ? -2.202 -31.396 11.271 1.00 30.76 258 SER B N 1
ATOM 3709 C CA . SER B 1 234 ? -2.773 -31.859 12.527 1.00 27.64 258 SER B CA 1
ATOM 3710 C C . SER B 1 234 ? -1.841 -32.788 13.295 1.00 27.20 258 SER B C 1
ATOM 3711 O O . SER B 1 234 ? -2.155 -33.143 14.437 1.00 28.68 258 SER B O 1
ATOM 3714 N N . ASP B 1 235 ? -0.706 -33.176 12.711 1.00 26.38 259 ASP B N 1
ATOM 3715 C CA . ASP B 1 235 ? 0.300 -33.925 13.457 1.00 25.46 259 ASP B CA 1
ATOM 3716 C C . ASP B 1 235 ? 0.807 -33.166 14.683 1.00 28.36 259 ASP B C 1
ATOM 3717 O O . ASP B 1 235 ? 1.340 -33.791 15.607 1.00 25.93 259 ASP B O 1
ATOM 3722 N N . TYR B 1 236 ? 0.660 -31.842 14.713 1.00 25.77 260 TYR B N 1
ATOM 3723 C CA . TYR B 1 236 ? 1.135 -31.037 15.832 1.00 24.15 260 TYR B CA 1
ATOM 3724 C C . TYR B 1 236 ? 0.026 -30.643 16.801 1.00 23.34 260 TYR B C 1
ATOM 3725 O O . TYR B 1 236 ? 0.295 -29.925 17.767 1.00 21.32 260 TYR B O 1
ATOM 3734 N N . ALA B 1 237 ? -1.206 -31.118 16.590 1.00 20.10 261 ALA B N 1
ATOM 3735 C CA . ALA B 1 237 ? -2.273 -30.839 17.544 1.00 22.06 261 ALA B CA 1
ATOM 3736 C C . ALA B 1 237 ? -1.987 -31.457 18.905 1.00 22.91 261 ALA B C 1
ATOM 3737 O O . ALA B 1 237 ? -2.459 -30.954 19.938 1.00 19.40 261 ALA B O 1
ATOM 3739 N N . THR B 1 238 ? -1.232 -32.553 18.924 1.00 20.76 262 THR B N 1
ATOM 3740 C CA . THR B 1 238 ? -0.933 -33.227 20.177 1.00 23.67 262 THR B CA 1
ATOM 3741 C C . THR B 1 238 ? -0.264 -32.289 21.180 1.00 23.23 262 THR B C 1
ATOM 3742 O O . THR B 1 238 ? -0.489 -32.416 22.391 1.00 20.86 262 THR B O 1
ATOM 3746 N N . TYR B 1 239 ? 0.530 -31.329 20.697 1.00 22.91 263 TYR B N 1
ATOM 3747 C CA . TYR B 1 239 ? 1.226 -30.378 21.560 1.00 19.92 263 TYR B CA 1
ATOM 3748 C C . TYR B 1 239 ? 0.310 -29.289 22.104 1.00 22.82 263 TYR B C 1
ATOM 3749 O O . TYR B 1 239 ? 0.709 -28.573 23.034 1.00 21.53 263 TYR B O 1
ATOM 3758 N N . LEU B 1 240 ? -0.890 -29.139 21.544 1.00 19.87 264 LEU B N 1
ATOM 3759 C CA . LEU B 1 240 ? -1.854 -28.133 21.973 1.00 22.05 264 LEU B CA 1
ATOM 3760 C C . LEU B 1 240 ? -2.900 -28.696 22.926 1.00 22.68 264 LEU B C 1
ATOM 3761 O O . LEU B 1 240 ? -3.144 -28.115 23.992 1.00 22.12 264 LEU B O 1
ATOM 3766 N N . ASP B 1 241 ? -3.539 -29.819 22.568 1.00 22.39 265 ASP B N 1
ATOM 3767 C CA . ASP B 1 241 ? -4.516 -30.408 23.478 1.00 24.64 265 ASP B CA 1
ATOM 3768 C C . ASP B 1 241 ? -4.515 -31.934 23.440 1.00 25.49 265 ASP B C 1
ATOM 3769 O O . ASP B 1 241 ? -5.509 -32.550 23.839 1.00 27.21 265 ASP B O 1
ATOM 3774 N N . GLY B 1 242 ? -3.435 -32.558 22.981 1.00 22.72 266 GLY B N 1
ATOM 3775 C CA . GLY B 1 242 ? -3.368 -34.005 22.930 1.00 24.02 266 GLY B CA 1
ATOM 3776 C C . GLY B 1 242 ? -2.430 -34.602 23.960 1.00 22.66 266 GLY B C 1
ATOM 3777 O O . GLY B 1 242 ? -2.239 -34.033 25.039 1.00 20.00 266 GLY B O 1
ATOM 3778 N N . ALA B 1 243 ? -1.835 -35.750 23.630 1.00 24.11 267 ALA B N 1
ATOM 3779 C CA . ALA B 1 243 ? -1.001 -36.466 24.591 1.00 25.90 267 ALA B CA 1
ATOM 3780 C C . ALA B 1 243 ? 0.229 -35.665 24.995 1.00 22.68 267 ALA B C 1
ATOM 3781 O O . ALA B 1 243 ? 0.682 -35.768 26.140 1.00 22.52 267 ALA B O 1
ATOM 3783 N N . GLU B 1 244 ? 0.800 -34.875 24.079 1.00 24.33 268 GLU B N 1
ATOM 3784 C CA . GLU B 1 244 ? 1.980 -34.099 24.455 1.00 22.16 268 GLU B CA 1
ATOM 3785 C C . GLU B 1 244 ? 1.608 -32.956 25.393 1.00 21.21 268 GLU B C 1
ATOM 3786 O O . GLU B 1 244 ? 2.356 -32.647 26.330 1.00 18.85 268 GLU B O 1
ATOM 3792 N N . HIS B 1 245 ? 0.459 -32.312 25.158 1.00 20.83 269 HIS B N 1
ATOM 3793 C CA . HIS B 1 245 ? -0.012 -31.310 26.111 1.00 20.19 269 HIS B CA 1
ATOM 3794 C C . HIS B 1 245 ? -0.168 -31.914 27.502 1.00 19.91 269 HIS B C 1
ATOM 3795 O O . HIS B 1 245 ? 0.135 -31.261 28.507 1.00 20.62 269 HIS B O 1
ATOM 3802 N N . SER B 1 246 ? -0.618 -33.169 27.586 1.00 21.78 270 SER B N 1
ATOM 3803 C CA . SER B 1 246 ? -0.693 -33.828 28.891 1.00 22.22 270 SER B CA 1
ATOM 3804 C C . SER B 1 246 ? 0.688 -33.968 29.521 1.00 21.79 270 SER B C 1
ATOM 3805 O O . SER B 1 246 ? 0.840 -33.824 30.744 1.00 21.56 270 SER B O 1
ATOM 3808 N N . ARG B 1 247 ? 1.708 -34.257 28.705 1.00 19.50 271 ARG B N 1
ATOM 3809 C CA . ARG B 1 247 ? 3.068 -34.311 29.235 1.00 20.16 271 ARG B CA 1
ATOM 3810 C C . ARG B 1 247 ? 3.482 -32.955 29.797 1.00 22.47 271 ARG B C 1
ATOM 3811 O O . ARG B 1 247 ? 4.091 -32.879 30.872 1.00 21.98 271 ARG B O 1
ATOM 3819 N N . HIS B 1 248 ? 3.128 -31.871 29.101 1.00 19.74 272 HIS B N 1
ATOM 3820 C CA . HIS B 1 248 ? 3.420 -30.533 29.608 1.00 18.92 272 HIS B CA 1
ATOM 3821 C C . HIS B 1 248 ? 2.735 -30.283 30.942 1.00 21.96 272 HIS B C 1
ATOM 3822 O O . HIS B 1 248 ? 3.316 -29.650 31.829 1.00 19.98 272 HIS B O 1
ATOM 3829 N N . LEU B 1 249 ? 1.489 -30.757 31.102 1.00 17.77 273 LEU B N 1
ATOM 3830 C CA . LEU B 1 249 ? 0.817 -30.610 32.391 1.00 20.22 273 LEU B CA 1
ATOM 3831 C C . LEU B 1 249 ? 1.528 -31.415 33.477 1.00 19.40 273 LEU B C 1
ATOM 3832 O O . LEU B 1 249 ? 1.694 -30.938 34.607 1.00 18.87 273 LEU B O 1
ATOM 3837 N N . ALA B 1 250 ? 1.962 -32.635 33.151 1.00 16.70 274 ALA B N 1
ATOM 3838 C CA . ALA B 1 250 ? 2.631 -33.473 34.134 1.00 19.06 274 ALA B CA 1
ATOM 3839 C C . ALA B 1 250 ? 3.986 -32.902 34.529 1.00 21.66 274 ALA B C 1
ATOM 3840 O O . ALA B 1 250 ? 4.504 -33.238 35.598 1.00 21.29 274 ALA B O 1
ATOM 3842 N N . GLU B 1 251 ? 4.562 -32.040 33.695 1.00 17.95 275 GLU B N 1
ATOM 3843 C CA . GLU B 1 251 ? 5.789 -31.328 34.009 1.00 19.01 275 GLU B CA 1
ATOM 3844 C C . GLU B 1 251 ? 5.533 -29.929 34.557 1.00 18.91 275 GLU B C 1
ATOM 3845 O O . GLU B 1 251 ? 6.492 -29.201 34.826 1.00 18.02 275 GLU B O 1
ATOM 3851 N N . ASP B 1 252 ? 4.264 -29.535 34.703 1.00 18.24 276 ASP B N 1
ATOM 3852 C CA . ASP B 1 252 ? 3.880 -28.235 35.263 1.00 17.57 276 ASP B CA 1
ATOM 3853 C C . ASP B 1 252 ? 4.491 -27.077 34.468 1.00 18.73 276 ASP B C 1
ATOM 3854 O O . ASP B 1 252 ? 5.051 -26.132 35.033 1.00 15.56 276 ASP B O 1
ATOM 3859 N N . TRP B 1 253 ? 4.373 -27.152 33.133 1.00 16.63 277 TRP B N 1
ATOM 3860 C CA . TRP B 1 253 ? 4.923 -26.093 32.282 1.00 16.60 277 TRP B CA 1
ATOM 3861 C C . TRP B 1 253 ? 4.253 -24.742 32.519 1.00 16.17 277 TRP B C 1
ATOM 3862 O O . TRP B 1 253 ? 4.907 -23.698 32.385 1.00 16.97 277 TRP B O 1
ATOM 3873 N N . PHE B 1 254 ? 2.956 -24.736 32.835 1.00 13.18 278 PHE B N 1
ATOM 3874 C CA . PHE B 1 254 ? 2.130 -23.534 32.790 1.00 14.07 278 PHE B CA 1
ATOM 3875 C C . PHE B 1 254 ? 1.589 -23.168 34.168 1.00 14.91 278 PHE B C 1
ATOM 3876 O O . PHE B 1 254 ? 1.162 -24.045 34.925 1.00 17.30 278 PHE B O 1
ATOM 3884 N N . THR B 1 255 ? 1.584 -21.861 34.475 1.00 12.41 279 THR B N 1
ATOM 3885 C CA . THR B 1 255 ? 0.750 -21.322 35.546 1.00 16.19 279 THR B CA 1
ATOM 3886 C C . THR B 1 255 ? -0.657 -20.994 35.067 1.00 17.91 279 THR B C 1
ATOM 3887 O O . THR B 1 255 ? -1.585 -20.931 35.883 1.00 17.52 279 THR B O 1
ATOM 3891 N N . ARG B 1 256 ? -0.839 -20.792 33.766 1.00 14.11 280 ARG B N 1
ATOM 3892 C CA . ARG B 1 256 ? -2.171 -20.591 33.217 1.00 16.49 280 ARG B CA 1
ATOM 3893 C C . ARG B 1 256 ? -2.157 -21.090 31.781 1.00 16.41 280 ARG B C 1
ATOM 3894 O O . ARG B 1 256 ? -1.187 -20.862 31.056 1.00 15.45 280 ARG B O 1
ATOM 3902 N N . PHE B 1 257 ? -3.214 -21.803 31.394 1.00 16.41 281 PHE B N 1
ATOM 3903 C CA . PHE B 1 257 ? -3.340 -22.341 30.042 1.00 16.24 281 PHE B CA 1
ATOM 3904 C C . PHE B 1 257 ? -4.793 -22.278 29.617 1.00 16.97 281 PHE B C 1
ATOM 3905 O O . PHE B 1 257 ? -5.665 -22.771 30.341 1.00 16.56 281 PHE B O 1
ATOM 3913 N N . GLU B 1 258 ? -5.050 -21.692 28.443 1.00 17.62 282 GLU B N 1
ATOM 3914 C CA . GLU B 1 258 ? -6.396 -21.646 27.870 1.00 18.65 282 GLU B CA 1
ATOM 3915 C C . GLU B 1 258 ? -6.284 -21.863 26.372 1.00 16.11 282 GLU B C 1
ATOM 3916 O O . GLU B 1 258 ? -5.341 -21.377 25.745 1.00 15.96 282 GLU B O 1
ATOM 3922 N N . TYR B 1 259 ? -7.238 -22.594 25.793 1.00 20.10 283 TYR B N 1
ATOM 3923 C CA . TYR B 1 259 ? -7.152 -22.903 24.368 1.00 20.64 283 TYR B CA 1
ATOM 3924 C C . TYR B 1 259 ? -8.551 -23.114 23.810 1.00 21.87 283 TYR B C 1
ATOM 3925 O O . TYR B 1 259 ? -9.298 -23.953 24.320 1.00 20.19 283 TYR B O 1
ATOM 3934 N N . VAL B 1 260 ? -8.887 -22.355 22.764 1.00 20.65 284 VAL B N 1
ATOM 3935 C CA . VAL B 1 260 ? -10.147 -22.489 22.033 1.00 21.66 284 VAL B CA 1
ATOM 3936 C C . VAL B 1 260 ? -9.787 -22.946 20.627 1.00 21.65 284 VAL B C 1
ATOM 3937 O O . VAL B 1 260 ? -9.277 -22.158 19.821 1.00 22.66 284 VAL B O 1
ATOM 3941 N N . ARG B 1 261 ? -10.034 -24.218 20.340 1.00 23.07 285 ARG B N 1
ATOM 3942 C CA . ARG B 1 261 ? -9.602 -24.834 19.096 1.00 28.43 285 ARG B CA 1
ATOM 3943 C C . ARG B 1 261 ? -10.095 -24.078 17.868 1.00 28.89 285 ARG B C 1
ATOM 3944 O O . ARG B 1 261 ? -11.236 -23.629 17.831 1.00 25.05 285 ARG B O 1
#

InterPro domains:
  IPR029058 Alpha/Beta hydrolase fold [G3DSA:3.40.50.1820] (12-255)
  IPR029058 Alpha/Beta hydrolase fold [SSF53474] (27-256)
  IPR041127 PET hydrolase/cutinase-like [PF12740] (24-246)

Nearest PDB structures (foldseek):
  8x6v-assembly1_B  TM=1.002E+00  e=3.752E-58  Pseudomonas
  7dzu-assembly1_A  TM=9.382E-01  e=6.203E-26  Piscinibacter gummiphilus
  7ecb-assembly1_A  TM=9.199E-01  e=4.909E-24  uncultured bacterium
  7ec8-assembly2_B  TM=9.207E-01  e=9.166E-24  uncultured bacterium
  7vpb-assembly1_B  TM=8.968E-01  e=1.822E-23  unclassified Marinobacter

Radius of gyration: 24.27 Å; Cα contacts (8 Å, |Δi|>4): 1302; chains: 2; bounding box: 47×66×71 Å

Organism: Pseudomonas (NCBI:txid286)

Sequence (521 aa):
SAPAPNVPGGERVCAYTSGLSSLSYASARVTYPCTLSKAAYPATTLTGGFSNTKEQMTWLSEHLSSHGYIVITITPRNIFGAPTGWESAHKAGIAKLRSERSRRASPLYNKLDPSKFALTGFSMGGGGALLAAADLGSQVKVAVPMAPFLGSNNPNYSAITAKVLIQAGANDTVANPSTVASYYQSLPTGISRALTTFRSASHLDWINTGNTNRQARLKTLVTSWLKVYLDGNSDYATYLDGAEHSRHLAEDWFTRFEYVRAPAPNVPGGERVCAYTSGLSSLSYASARVTYPCTLSKAAYPATTLTGGFSNTKEQMTWLSEHLSSHGYIVITITPRNIFGAPTGWESAHKAGIAKLRSERSRRASPLYNKLDPSKFALTGFSMGGGGALLAAADLGSQVKVAVPMAPFLGSNNPNYSAITAKVLIQAGANDTVANPSTVASYYQSLPTGISRALTTFRSASHLDWINTGNTNRQARLKTLVTSWLKVYLDGNSDYATYLDGAEHSRHLAEDWFTRFEYVR

Foldseek 3Di:
DAAFQLAFHQFDKDKDFPPLDDPLADGKMKIAGVPLPDQAFAEEEEEEAQPDALVFQCVQRVRLRSVGYIYIYTHGRHSHDALCSLLSVRVSVLVSLVVLCCDPPHPNPSHHDQQQYEYEYAASNLLSRQQNQLVCASSHAEYERELYHHDPDDHPLVRHAHAYEYEAEPAEPRSHLVNSVVVVVSHDPPHWYKYFYFYPFYRPLNTNPHDSVLVSVVSNVVSLCSCCGRVVNCVSCCSQPNDVVVVCVVVVGGPDIDTDD/DPQQLAFAAFDKDKDFPPLDDPLADGKMKIARPPLPDQAAAEEEEEEAAPDAQVFQCVQRVRLRSVGYIYIYGHFRHSHDALCSLLSVRVSVLVSLVVLCPDPPHPCPSHHDQQQYEYEYAASNLLSRQQNQQVCANSYAEYERELYHHDPDDHPQVRHAHQYEYEAEPAEPRSHLVNSVVVQVSHDPPHWYKYFYFYPDYRSLNTNPHDSVLVSVVSLVVSLCSCCRRVVNCVSCCSQPNPVVVVCVVVVGGPDIDTDD

B-factor: mean 20.88, std 7.61, range [0.13, 65.77]